Protein AF-0000000076771239 (afdb_homodimer)

Solvent-accessible surface area (backbone atoms only — not comparable to full-atom values): 25477 Å² total; per-residue (Å²): 129,65,62,66,61,40,46,42,31,43,52,47,15,50,50,28,42,76,61,52,16,51,44,56,16,50,50,30,31,47,56,31,33,71,77,39,76,61,41,37,69,47,28,41,52,50,16,57,57,23,53,74,32,91,87,36,32,74,59,14,52,56,28,24,49,46,20,20,59,57,51,74,67,69,39,56,54,29,41,43,50,47,16,49,48,26,42,51,56,32,66,35,80,90,51,74,48,64,68,57,25,50,51,25,44,51,50,17,44,52,30,22,51,52,36,34,72,78,36,74,79,42,50,66,35,38,46,54,45,18,52,56,31,41,74,70,66,37,49,68,63,15,48,53,34,33,49,50,39,41,53,67,37,53,75,36,90,60,39,43,51,54,62,47,35,47,52,45,16,51,47,27,44,75,70,65,38,38,69,60,15,46,51,30,36,49,49,32,28,50,74,70,38,71,64,61,43,32,66,56,25,44,54,41,15,52,43,23,49,76,62,65,35,58,69,61,14,49,53,30,40,54,51,20,36,64,63,36,66,74,41,52,64,50,50,45,48,44,42,51,52,42,42,50,48,46,44,53,52,52,54,52,51,52,56,56,69,78,90,130,65,62,65,61,40,46,43,31,42,52,49,16,51,50,28,43,75,61,51,17,52,44,54,16,50,49,30,29,46,57,31,32,72,78,39,76,61,40,40,69,46,28,40,54,51,16,57,57,23,53,75,31,92,87,36,33,74,60,15,52,56,29,24,49,47,21,20,59,58,50,74,66,68,39,56,55,31,40,44,51,47,17,50,48,25,42,50,56,31,65,34,80,89,50,74,46,65,68,58,25,51,52,24,43,52,49,17,45,53,30,21,51,52,36,35,71,77,36,73,79,41,47,66,33,38,45,52,44,17,52,57,31,42,75,71,66,36,49,69,63,15,46,54,33,32,47,49,39,40,53,67,37,54,76,36,91,60,39,42,50,54,63,47,34,47,51,46,17,50,47,28,44,76,70,65,39,37,71,62,14,47,52,30,38,49,50,34,26,50,74,70,39,72,63,61,45,35,67,55,26,44,54,42,15,52,43,24,48,76,63,66,35,58,68,60,13,49,54,29,40,52,51,18,36,66,63,35,66,74,41,51,64,49,49,45,47,45,42,50,52,42,42,50,47,46,45,53,53,52,51,53,50,51,54,58,68,73,90

Foldseek 3Di:
DPVVVLVVLQVVLVVCVVVVVNVSSLVSLVVSCVVPVLDLSSLQSNLVSQCPDPVRVVVSLVSLVSSCVSVVNLDLSSLLVNLVSLCVQLPDPVDPDPVSNVVSLVSSLVSLVVSCVNPVLDLSSLQSNLVSCVVVVVLVSSLVSLVSSVVVQVVDVPRLDLVSLQSNLVSCLSVVVLVSSLVSLVCSCVVHVVVLALVSLQVNLVSCVSVVVNVSNVVSLVSSCVNCVPPVVSVVVCVVVVVVVVVVVVVVVVVVVVD/DPVVVLVVLQVVLVVCVVVVVNVSSLVSLVVSCVVPVLDLSSLQSNLVSQCPDPVRVVVSLVSLVSSCVSVVNLDLSSLLVNLVSLCVQLPDPVDPDPVSNVVSLVSSLVSLVVSCVNPVLDLSSLQSNLVSCVVVVVLVSSLVSLVSSCVVQVVDVPRLDLVSLQSNLVSCLSVVVLVSSLVSLVCSCVSHVVVLALVSLQVNLVSCVSVVVNVSNVVSLVSSCVNCVPPVVSVVVCVVVVVCVVVVVVVVVVVVVVD

pLDDT: mean 79.33, std 19.51, range [29.66, 97.62]

Radius of gyration: 26.51 Å; Cα contacts (8 Å, |Δi|>4): 689; chains: 2; bounding box: 78×71×53 Å

Sequence (518 aa):
QYPDYIDAYLRLGSIAKEKNNIQLSIELIGDALKINSKYPNALSMLGSLELQSDETWLTAKEHFRDAKDATDGKDPYSWLQLGNWNYFAANRPEKKAPKFEATHREKAKELFLNVLKQNHGNMFAANGLGILHAEKAQWDIAKELFTQVHEAASGSIFVQVPDVWINLAHIYFAQGLFQQAVKMYQNCARKFFYNTDATTLLYLSRTHYEAEQWQDCRKSLLRAIHLAPSNYLLRFNVGVSMQKFSASTLQKTKRTVDEQYPDYIDAYLRLGSIAKEKNNIQLSIELIGDALKINSKYPNALSMLGSLELQSDETWLTAKEHFRDAKDATDGKDPYSWLQLGNWNYFAANRPEKKAPKFEATHREKAKELFLNVLKQNHGNMFAANGLGILHAEKAQWDIAKELFTQVHEAASGSIFVQVPDVWINLAHIYFAQGLFQQAVKMYQNCARKFFYNTDATTLLYLSRTHYEAEQWQDCRKSLLRAIHLAPSNYLLRFNVGVSMQKFSASTLQKTKRTVDE

Secondary structure (DSSP, 8-state):
--HHHHHHHHHHHHHHHHTT-HHHHHHHHHHHHHH-TT-HHHHHHHHHHHHT-TTTHHHHHHHHHHHHHHTTT--HHHHHHHHHHHHHHHT-TT---HHHHHHHHHHHHHHHHHHHHH-TT-HHHHHHHHHHHHHTT-HHHHHHHHHHHHHHHHTSTT---HHHHHHHHHHHHHTT-HHHHHHHHHHHHHHHHTT--HHHHHHHHHHHHHTT-HHHHHHHHHHHHHH-TT-HHHHHHHHHHHHHHHHHHHHHHHHHHH-/--HHHHHHHHHHHHHHHHTT-HHHHHHHHHHHHHH-TT-HHHHHHHHHHHHT-TTTHHHHHHHHHHHHHHTTT--HHHHHHHHHHHHHHHT-TT---HHHHHHHHHHHHHHHHHHHHH-TT-HHHHHHHHHHHHHTT-HHHHHHHHHHHHHHHHTSTT---HHHHHHHHHHHHHTT-HHHHHHHHHHHHHHHHTT--HHHHHHHHHHHHHTT-HHHHHHHHHHHHHH-TT-HHHHHHHHHHHHHHHHHHHHHHHHHHH-

Organism: Aegilops tauschii subsp. strangulata (NCBI:txid200361)

InterPro domains:
  IPR011990 Tetratricopeptide-like helical domain superfamily [G3DSA:1.25.40.10] (1-102)
  IPR011990 Tetratricopeptide-like helical domain superfamily [G3DSA:1.25.40.10] (103-255)
  IPR011990 Tetratricopeptide-like helical domain superfamily [SSF48452] (3-149)
  IPR011990 Tetratricopeptide-like helical domain superfamily [SSF48452] (109-243)
  IPR019734 Tetratricopeptide repeat [PF13181] (7-38)
  IPR019734 Tetratricopeptide repeat [PF13181] (163-188)
  IPR019734 Tetratricopeptide repeat [SM00028] (6-39)
  IPR019734 Tetratricopeptide repeat [SM00028] (123-156)
  IPR019734 Tetratricopeptide repeat [SM00028] (162-195)
  IPR019734 Tetratricopeptide repeat [SM00028] (198-231)
  IPR031101 RNA polymerase-associated protein Ctr9 [PTHR14027] (2-259)

Nearest PDB structures (foldseek):
  8dtg-assembly1_A  TM=5.856E-01  e=2.132E-06  Arabidopsis thaliana
  7y4i-assembly1_A  TM=4.621E-01  e=4.769E-07  Arabidopsis thaliana
  7y4i-assembly1_B  TM=4.712E-01  e=8.835E-07  Arabidopsis thaliana
  5w5i-assembly1_C  TM=6.203E-01  e=5.798E-05  Homo sapiens
  4i1a-assembly3_B  TM=6.473E-01  e=4.155E-03  Bacillus subtilis subsp. subtilis str. 168

Structure (mmCIF, N/CA/C/O backbone):
data_AF-0000000076771239-model_v1
#
loop_
_entity.id
_entity.type
_entity.pdbx_description
1 polymer 'Uncharacterized protein'
#
loop_
_atom_site.group_PDB
_atom_site.id
_atom_site.type_symbol
_atom_site.label_atom_id
_atom_site.label_alt_id
_atom_site.label_comp_id
_atom_site.label_asym_id
_atom_site.label_entity_id
_atom_site.label_seq_id
_atom_site.pdbx_PDB_ins_code
_atom_site.Cartn_x
_atom_site.Cartn_y
_atom_site.Cartn_z
_atom_site.occupancy
_atom_site.B_iso_or_equiv
_atom_site.auth_seq_id
_atom_site.auth_comp_id
_atom_site.auth_asym_id
_atom_site.auth_atom_id
_atom_site.pdbx_PDB_model_num
ATOM 1 N N . GLN A 1 1 ? -30.047 -6.23 -3.008 1 42.84 1 GLN A N 1
ATOM 2 C CA . GLN A 1 1 ? -28.922 -6.141 -3.928 1 42.84 1 GLN A CA 1
ATOM 3 C C . GLN A 1 1 ? -27.672 -6.754 -3.316 1 42.84 1 GLN A C 1
ATOM 5 O O . GLN A 1 1 ? -27.5 -6.758 -2.096 1 42.84 1 GLN A O 1
ATOM 10 N N . TYR A 1 2 ? -27.109 -7.82 -3.793 1 59 2 TYR A N 1
ATOM 11 C CA . TYR A 1 2 ? -26.25 -8.82 -3.178 1 59 2 TYR A CA 1
ATOM 12 C C . TYR A 1 2 ? -24.875 -8.234 -2.836 1 59 2 TYR A C 1
ATOM 14 O O . TYR A 1 2 ? -23.969 -8.258 -3.66 1 59 2 TYR A O 1
ATOM 22 N N . PRO A 1 3 ? -24.891 -7.453 -1.653 1 70.69 3 PRO A N 1
ATOM 23 C CA . PRO A 1 3 ? -23.703 -6.723 -1.209 1 70.69 3 PRO A CA 1
ATOM 24 C C . PRO A 1 3 ? -22.422 -7.562 -1.295 1 70.69 3 PRO A C 1
ATOM 26 O O . PRO A 1 3 ? -21.359 -7.039 -1.63 1 70.69 3 PRO A O 1
ATOM 29 N N . ASP A 1 4 ? -22.656 -8.844 -1.256 1 77.81 4 ASP A N 1
ATOM 30 C CA . ASP A 1 4 ? -21.469 -9.695 -1.264 1 77.81 4 ASP A CA 1
ATOM 31 C C . ASP A 1 4 ? -20.859 -9.781 -2.66 1 77.81 4 ASP A C 1
ATOM 33 O O . ASP A 1 4 ? -19.641 -9.836 -2.807 1 77.81 4 ASP A O 1
ATOM 37 N N . TYR A 1 5 ? -21.828 -9.633 -3.582 1 82.31 5 TYR A N 1
ATOM 38 C CA . TYR A 1 5 ? -21.359 -9.688 -4.965 1 82.31 5 TYR A CA 1
ATOM 39 C C . TYR A 1 5 ? -20.594 -8.414 -5.332 1 82.31 5 TYR A C 1
ATOM 41 O O . TYR A 1 5 ? -19.547 -8.484 -5.969 1 82.31 5 TYR A O 1
ATOM 49 N N . ILE A 1 6 ? -21.047 -7.309 -4.855 1 90.62 6 ILE A N 1
ATOM 50 C CA . ILE A 1 6 ? -20.406 -6.027 -5.113 1 90.62 6 ILE A CA 1
ATOM 51 C C . ILE A 1 6 ? -19.047 -5.992 -4.426 1 90.62 6 ILE A C 1
ATOM 53 O O . ILE A 1 6 ? -18.047 -5.594 -5.031 1 90.62 6 ILE A O 1
ATOM 57 N N . ASP A 1 7 ? -19 -6.523 -3.281 1 92.12 7 ASP A N 1
ATOM 58 C CA . ASP A 1 7 ? -17.781 -6.48 -2.486 1 92.12 7 ASP A CA 1
ATOM 59 C C . ASP A 1 7 ? -16.703 -7.395 -3.078 1 92.12 7 ASP A C 1
ATOM 61 O O . ASP A 1 7 ? -15.508 -7.164 -2.883 1 92.12 7 ASP A O 1
ATOM 65 N N . ALA A 1 8 ? -17.188 -8.391 -3.789 1 90.44 8 ALA A N 1
ATOM 66 C CA . ALA A 1 8 ? -16.219 -9.266 -4.449 1 90.44 8 ALA A CA 1
ATOM 67 C C . ALA A 1 8 ? -15.375 -8.484 -5.457 1 90.44 8 ALA A C 1
ATOM 69 O O . ALA A 1 8 ? -14.156 -8.688 -5.547 1 90.44 8 ALA A O 1
ATOM 70 N N . TYR A 1 9 ? -16.016 -7.59 -6.203 1 91.5 9 TYR A N 1
ATOM 71 C CA . TYR A 1 9 ? -15.289 -6.719 -7.125 1 91.5 9 TYR A CA 1
ATOM 72 C C . TYR A 1 9 ? -14.289 -5.844 -6.379 1 91.5 9 TYR A C 1
ATOM 74 O O . TYR A 1 9 ? -13.156 -5.664 -6.828 1 91.5 9 TYR A O 1
ATOM 82 N N . LEU A 1 10 ? -14.711 -5.383 -5.281 1 94.44 10 LEU A N 1
ATOM 83 C CA . LEU A 1 10 ? -13.875 -4.465 -4.516 1 94.44 10 LEU A CA 1
ATOM 84 C C . LEU A 1 10 ? -12.68 -5.195 -3.918 1 94.44 10 LEU A C 1
ATOM 86 O O . LEU A 1 10 ? -11.578 -4.641 -3.857 1 94.44 10 LEU A O 1
ATOM 90 N N . ARG A 1 11 ? -12.898 -6.418 -3.475 1 92.75 11 ARG A N 1
ATOM 91 C CA . ARG A 1 11 ? -11.781 -7.207 -2.961 1 92.75 11 ARG A CA 1
ATOM 92 C C . ARG A 1 11 ? -10.766 -7.492 -4.059 1 92.75 11 ARG A C 1
ATOM 94 O O . ARG A 1 11 ? -9.555 -7.371 -3.842 1 92.75 11 ARG A O 1
ATOM 101 N N . LEU A 1 12 ? -11.25 -7.816 -5.223 1 90.06 12 LEU A N 1
ATOM 102 C CA . LEU A 1 12 ? -10.352 -8.008 -6.352 1 90.06 12 LEU A CA 1
ATOM 103 C C . LEU A 1 12 ? -9.641 -6.707 -6.707 1 90.06 12 LEU A C 1
ATOM 105 O O . LEU A 1 12 ? -8.453 -6.711 -7.035 1 90.06 12 LEU A O 1
ATOM 109 N N . GLY A 1 13 ? -10.367 -5.621 -6.605 1 92.19 13 GLY A N 1
ATOM 110 C CA . GLY A 1 13 ? -9.766 -4.32 -6.836 1 92.19 13 GLY A CA 1
ATOM 111 C C . GLY A 1 13 ? -8.648 -3.992 -5.859 1 92.19 13 GLY A C 1
ATOM 112 O O . GLY A 1 13 ? -7.66 -3.357 -6.23 1 92.19 13 GLY A O 1
ATOM 113 N N . SER A 1 14 ? -8.828 -4.398 -4.637 1 91.88 14 SER A N 1
ATOM 114 C CA . SER A 1 14 ? -7.801 -4.188 -3.621 1 91.88 14 SER A CA 1
ATOM 115 C C . SER A 1 14 ? -6.523 -4.953 -3.953 1 91.88 14 SER A C 1
ATOM 117 O O . SER A 1 14 ? -5.418 -4.457 -3.729 1 91.88 14 SER A O 1
ATOM 119 N N . ILE A 1 15 ? -6.648 -6.125 -4.508 1 87 15 ILE A N 1
ATOM 120 C CA . ILE A 1 15 ? -5.484 -6.898 -4.926 1 87 15 ILE A CA 1
ATOM 121 C C . ILE A 1 15 ? -4.758 -6.172 -6.051 1 87 15 ILE A C 1
ATOM 123 O O . ILE A 1 15 ? -3.527 -6.062 -6.039 1 87 15 ILE A O 1
ATOM 127 N N . ALA A 1 16 ? -5.574 -5.727 -6.977 1 87.81 16 ALA A N 1
ATOM 128 C CA . ALA A 1 16 ? -4.992 -5 -8.102 1 87.81 16 ALA A CA 1
ATOM 129 C C . ALA A 1 16 ? -4.191 -3.793 -7.621 1 87.81 16 ALA A C 1
ATOM 131 O O . ALA A 1 16 ? -3.082 -3.547 -8.102 1 87.81 16 ALA A O 1
ATOM 132 N N . LYS A 1 17 ? -4.727 -3.113 -6.637 1 89 17 LYS A N 1
ATOM 133 C CA . LYS A 1 17 ? -4.047 -1.955 -6.066 1 89 17 LYS A CA 1
ATOM 134 C C . LYS A 1 17 ? -2.744 -2.363 -5.387 1 89 17 LYS A C 1
ATOM 136 O O . LYS A 1 17 ? -1.716 -1.705 -5.559 1 89 17 LYS A O 1
ATOM 141 N N . GLU A 1 18 ? -2.812 -3.4 -4.66 1 82.94 18 GLU A N 1
ATOM 142 C CA . GLU A 1 18 ? -1.636 -3.9 -3.955 1 82.94 18 GLU A CA 1
ATOM 143 C C . GLU A 1 18 ? -0.531 -4.293 -4.934 1 82.94 18 GLU A C 1
ATOM 145 O O . GLU A 1 18 ? 0.655 -4.16 -4.621 1 82.94 18 GLU A O 1
ATOM 150 N N . LYS A 1 19 ? -0.979 -4.715 -6.082 1 77.81 19 LYS A N 1
ATOM 151 C CA . LYS A 1 19 ? -0.024 -5.105 -7.113 1 77.81 19 LYS A CA 1
ATOM 152 C C . LYS A 1 19 ? 0.345 -3.922 -8 1 77.81 19 LYS A C 1
ATOM 154 O O . LYS A 1 19 ? 0.937 -4.102 -9.07 1 77.81 19 LYS A O 1
ATOM 159 N N . ASN A 1 20 ? -0.157 -2.777 -7.645 1 78.56 20 ASN A N 1
ATOM 160 C CA . ASN A 1 20 ? 0.118 -1.502 -8.297 1 78.56 20 ASN A CA 1
ATOM 161 C C . ASN A 1 20 ? -0.488 -1.447 -9.695 1 78.56 20 ASN A C 1
ATOM 163 O O . ASN A 1 20 ? 0.036 -0.765 -10.578 1 78.56 20 ASN A O 1
ATOM 167 N N . ASN A 1 21 ? -1.426 -2.287 -9.898 1 81.12 21 ASN A N 1
ATOM 168 C CA . ASN A 1 21 ? -2.248 -2.18 -11.094 1 81.12 21 ASN A CA 1
ATOM 169 C C . ASN A 1 21 ? -3.455 -1.274 -10.875 1 81.12 21 ASN A C 1
ATOM 171 O O . ASN A 1 21 ? -4.586 -1.751 -10.789 1 81.12 21 ASN A O 1
ATOM 175 N N . ILE A 1 22 ? -3.225 -0.013 -10.867 1 86.38 22 ILE A N 1
ATOM 176 C CA . ILE A 1 22 ? -4.195 0.994 -10.453 1 86.38 22 ILE A CA 1
ATOM 177 C C . ILE A 1 22 ? -5.355 1.026 -11.453 1 86.38 22 ILE A C 1
ATOM 179 O O . ILE A 1 22 ? -6.52 1.144 -11.055 1 86.38 22 ILE A O 1
ATOM 183 N N . GLN A 1 23 ? -5.082 0.917 -12.68 1 84.62 23 GLN A N 1
ATOM 184 C CA . GLN A 1 23 ? -6.125 0.984 -13.703 1 84.62 23 GLN A CA 1
ATOM 185 C C . GLN A 1 23 ? -7.121 -0.162 -13.547 1 84.62 23 GLN A C 1
ATOM 187 O O . GLN A 1 23 ? -8.336 0.05 -13.609 1 84.62 23 GLN A O 1
ATOM 192 N N . LEU A 1 24 ? -6.551 -1.354 -13.43 1 86 24 LEU A N 1
ATOM 193 C CA . LEU A 1 24 ? -7.441 -2.49 -13.211 1 86 24 LEU A CA 1
ATOM 194 C C . LEU A 1 24 ? -8.266 -2.297 -11.938 1 86 24 LEU A C 1
ATOM 196 O O . LEU A 1 24 ? -9.438 -2.674 -11.891 1 86 24 LEU A O 1
ATOM 200 N N . SER A 1 25 ? -7.645 -1.793 -10.891 1 92.44 25 SER A N 1
ATOM 201 C CA . SER A 1 25 ? -8.375 -1.507 -9.664 1 92.44 25 SER A CA 1
ATOM 202 C C . SER A 1 25 ? -9.547 -0.569 -9.922 1 92.44 25 SER A C 1
ATOM 204 O O . SER A 1 25 ? -10.672 -0.842 -9.492 1 92.44 25 SER A O 1
ATOM 206 N N . ILE A 1 26 ? -9.289 0.409 -10.703 1 92.62 26 ILE A N 1
ATOM 207 C CA . ILE A 1 26 ? -10.312 1.396 -11.031 1 92.62 26 ILE A CA 1
ATOM 208 C C . ILE A 1 26 ? -11.43 0.733 -11.836 1 92.62 26 ILE A C 1
ATOM 210 O O . ILE A 1 26 ? -12.617 0.98 -11.586 1 92.62 26 ILE A O 1
ATOM 214 N N . GLU A 1 27 ? -11.102 -0.082 -12.773 1 91.31 27 GLU A N 1
ATOM 215 C CA . GLU A 1 27 ? -12.086 -0.772 -13.602 1 91.31 27 GLU A CA 1
ATOM 216 C C . GLU A 1 27 ? -12.984 -1.675 -12.758 1 91.31 27 GLU A C 1
ATOM 218 O O . GLU A 1 27 ? -14.203 -1.689 -12.938 1 91.31 27 GLU A O 1
ATOM 223 N N . LEU A 1 28 ? -12.375 -2.434 -11.875 1 91.94 28 LEU A N 1
ATOM 224 C CA . LEU A 1 28 ? -13.125 -3.338 -11.008 1 91.94 28 LEU A CA 1
ATOM 225 C C . LEU A 1 28 ? -14.055 -2.561 -10.078 1 91.94 28 LEU A C 1
ATOM 227 O O . LEU A 1 28 ? -15.203 -2.955 -9.875 1 91.94 28 LEU A O 1
ATOM 231 N N . ILE A 1 29 ? -13.586 -1.467 -9.539 1 96.44 29 ILE A N 1
ATOM 232 C CA . ILE A 1 29 ? -14.43 -0.598 -8.727 1 96.44 29 ILE A CA 1
ATOM 233 C C . ILE A 1 29 ? -15.578 -0.054 -9.578 1 96.44 29 ILE A C 1
ATOM 235 O O . ILE A 1 29 ? -16.719 0.029 -9.109 1 96.44 29 ILE A O 1
ATOM 239 N N . GLY A 1 30 ? -15.195 0.33 -10.797 1 95.38 30 GLY A N 1
ATOM 240 C CA . GLY A 1 30 ? -16.219 0.777 -11.727 1 95.38 30 GLY A CA 1
ATOM 241 C C . GLY A 1 30 ? -17.312 -0.255 -11.961 1 95.38 30 GLY A C 1
ATOM 242 O O . GLY A 1 30 ? -18.484 0.086 -12.023 1 95.38 30 GLY A O 1
ATOM 243 N N . ASP A 1 31 ? -16.922 -1.503 -12.125 1 93.81 31 ASP A N 1
AT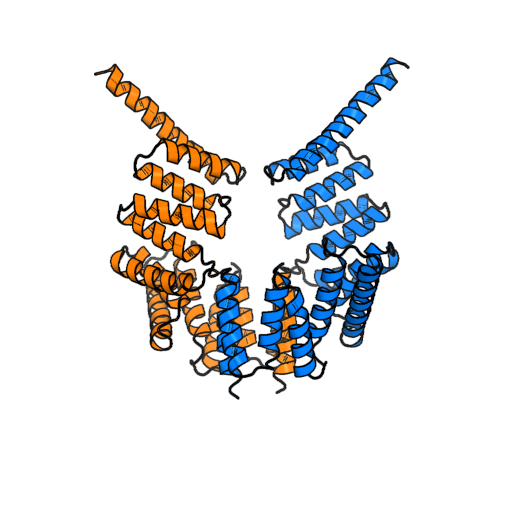OM 244 C CA . ASP A 1 31 ? -17.891 -2.584 -12.289 1 93.81 31 ASP A CA 1
ATOM 245 C C . ASP A 1 31 ? -18.828 -2.68 -11.078 1 93.81 31 ASP A C 1
ATOM 247 O O . ASP A 1 31 ? -20.016 -2.947 -11.227 1 93.81 31 ASP A O 1
ATOM 251 N N . ALA A 1 32 ? -18.281 -2.484 -9.875 1 95 32 ALA A N 1
ATOM 252 C CA . ALA A 1 32 ? -19.109 -2.459 -8.664 1 95 32 ALA A CA 1
ATOM 253 C C . ALA A 1 32 ? -20.094 -1.302 -8.695 1 95 32 ALA A C 1
ATOM 255 O O . ALA A 1 32 ? -21.266 -1.473 -8.352 1 95 32 ALA A O 1
ATOM 256 N N . LEU A 1 33 ? -19.656 -0.173 -9.172 1 96.31 33 LEU A N 1
ATOM 257 C CA . LEU A 1 33 ? -20.484 1.029 -9.164 1 96.31 33 LEU A CA 1
ATOM 258 C C . LEU A 1 33 ? -21.562 0.95 -10.242 1 96.31 33 LEU A C 1
ATOM 260 O O . LEU A 1 33 ? -22.578 1.635 -10.148 1 96.31 33 LEU A O 1
ATOM 264 N N . LYS A 1 34 ? -21.328 0.171 -11.289 1 95.88 34 LYS A N 1
ATOM 265 C CA . LYS A 1 34 ? -22.359 -0.068 -12.289 1 95.88 34 LYS A CA 1
ATOM 266 C C . LYS A 1 34 ? -23.547 -0.812 -11.688 1 95.88 34 LYS A C 1
ATOM 268 O O . LYS A 1 34 ? -24.688 -0.611 -12.102 1 95.88 34 LYS A O 1
ATOM 273 N N . ILE A 1 35 ? -23.266 -1.657 -10.758 1 93.94 35 ILE A N 1
ATOM 274 C CA . ILE A 1 35 ? -24.312 -2.412 -10.086 1 93.94 35 ILE A CA 1
ATOM 275 C C . ILE A 1 35 ? -25.047 -1.509 -9.086 1 93.94 35 ILE A C 1
ATOM 277 O O . ILE A 1 35 ? -26.281 -1.488 -9.047 1 93.94 35 ILE A O 1
ATOM 281 N N . ASN A 1 36 ? -24.328 -0.749 -8.297 1 94.94 36 ASN A N 1
ATOM 282 C CA . ASN A 1 36 ? -24.844 0.233 -7.348 1 94.94 36 ASN A CA 1
ATOM 283 C C . ASN A 1 36 ? -24 1.505 -7.344 1 94.94 36 ASN A C 1
ATOM 285 O O . ASN A 1 36 ? -22.938 1.548 -6.727 1 94.94 36 ASN A O 1
ATOM 289 N N . SER A 1 37 ? -24.484 2.494 -7.926 1 95.44 37 SER A N 1
ATOM 290 C CA . SER A 1 37 ? -23.734 3.723 -8.164 1 95.44 37 SER A CA 1
ATOM 291 C C . SER A 1 37 ? -23.516 4.496 -6.871 1 95.44 37 SER A C 1
ATOM 293 O O . SER A 1 37 ? -22.688 5.41 -6.824 1 95.44 37 SER A O 1
ATOM 295 N N . LYS A 1 38 ? -24.203 4.168 -5.824 1 94.94 38 LYS A N 1
ATOM 296 C CA . LYS A 1 38 ? -24.078 4.895 -4.562 1 94.94 38 LYS A CA 1
ATOM 297 C C . LYS A 1 38 ? -23.484 4.008 -3.473 1 94.94 38 LYS A C 1
ATOM 299 O O . LYS A 1 38 ? -23.75 4.215 -2.287 1 94.94 38 LYS A O 1
ATOM 304 N N . TYR A 1 39 ? -22.812 2.969 -3.912 1 94.62 39 TYR A N 1
ATOM 305 C CA . TYR A 1 39 ? -22.219 2.061 -2.932 1 94.62 39 TYR A CA 1
ATOM 306 C C . TYR A 1 39 ? -21.047 2.719 -2.213 1 94.62 39 TYR A C 1
ATOM 308 O O . TYR A 1 39 ? -20.016 3.006 -2.824 1 94.62 39 TYR A O 1
ATOM 316 N N . PRO A 1 40 ? -21.109 2.965 -0.839 1 94.06 40 PRO A N 1
ATOM 317 C CA . PRO A 1 40 ? -20.125 3.783 -0.117 1 94.06 40 PRO A CA 1
ATOM 318 C C . PRO A 1 40 ? -18.719 3.213 -0.191 1 94.06 40 PRO A C 1
ATOM 320 O O . PRO A 1 40 ? -17.75 3.961 -0.387 1 94.06 40 PRO A O 1
ATOM 323 N N . ASN A 1 41 ? -18.594 1.906 -0.086 1 94.12 41 ASN A N 1
ATOM 324 C CA . ASN A 1 41 ? -17.281 1.288 -0.119 1 94.12 41 ASN A CA 1
ATOM 325 C C . ASN A 1 41 ? -16.578 1.52 -1.458 1 94.12 41 ASN A C 1
ATOM 327 O O . ASN A 1 41 ? -15.391 1.826 -1.498 1 94.12 41 ASN A O 1
ATOM 331 N N . ALA A 1 42 ? -17.328 1.355 -2.496 1 96.38 42 ALA A N 1
ATOM 332 C CA . ALA A 1 42 ? -16.781 1.535 -3.838 1 96.38 42 ALA A CA 1
ATOM 333 C C . ALA A 1 42 ? -16.406 2.992 -4.082 1 96.38 42 ALA A C 1
ATOM 335 O O . ALA A 1 42 ? -15.32 3.277 -4.605 1 96.38 42 ALA A O 1
ATOM 336 N N . LEU A 1 43 ? -17.297 3.883 -3.666 1 97.06 43 LEU A N 1
ATOM 337 C CA . LEU A 1 43 ? -17.047 5.312 -3.814 1 97.06 43 LEU A CA 1
ATOM 338 C C . LEU A 1 43 ? -15.812 5.727 -3.033 1 97.06 43 LEU A C 1
ATOM 340 O O . LEU A 1 43 ? -14.977 6.48 -3.539 1 97.06 43 LEU A O 1
ATOM 344 N N . SER A 1 44 ? -15.68 5.215 -1.858 1 96.12 44 SER A N 1
ATOM 345 C CA . SER A 1 44 ? -14.539 5.52 -1.001 1 96.12 44 SER A CA 1
ATOM 346 C C . SER A 1 44 ? -13.234 5.008 -1.608 1 96.12 44 SER A C 1
ATOM 348 O O . SER A 1 44 ? -12.234 5.719 -1.627 1 96.12 44 SER A O 1
ATOM 350 N N . MET A 1 45 ? -13.266 3.781 -2.105 1 96.44 45 MET A N 1
ATOM 351 C CA . MET A 1 45 ? -12.078 3.197 -2.713 1 96.44 45 MET A CA 1
ATOM 352 C C . MET A 1 45 ? -11.656 3.982 -3.951 1 96.44 45 MET A C 1
ATOM 354 O O . MET A 1 45 ? -10.477 4.27 -4.137 1 96.44 45 MET A O 1
ATOM 358 N N . LEU A 1 46 ? -12.656 4.309 -4.719 1 96.94 46 LEU A N 1
ATOM 359 C CA . LEU A 1 46 ? -12.367 5.074 -5.926 1 96.94 46 LEU A CA 1
ATOM 360 C C . LEU A 1 46 ? -11.781 6.441 -5.578 1 96.94 46 LEU A C 1
ATOM 362 O O . LEU A 1 46 ? -10.781 6.859 -6.164 1 96.94 46 LEU A O 1
ATOM 366 N N . GLY A 1 47 ? -12.414 7.133 -4.664 1 96.56 47 GLY A N 1
ATOM 367 C CA . GLY A 1 47 ? -11.898 8.422 -4.223 1 96.56 47 GLY A CA 1
ATOM 368 C C . GLY A 1 47 ? -10.469 8.352 -3.715 1 96.56 47 GLY A C 1
ATOM 369 O O . GLY A 1 47 ? -9.656 9.227 -4.016 1 96.56 47 GLY A O 1
ATOM 370 N N . SER A 1 48 ? -10.156 7.344 -2.951 1 94.06 48 SER A N 1
ATOM 371 C CA . SER A 1 48 ? -8.82 7.172 -2.389 1 94.06 48 SER A CA 1
ATOM 372 C C . SER A 1 48 ? -7.777 7.004 -3.486 1 94.06 48 SER A C 1
ATOM 374 O O . SER A 1 48 ? -6.676 7.551 -3.389 1 94.06 48 SER A O 1
ATOM 376 N N . LEU A 1 49 ? -8.109 6.246 -4.488 1 92.25 49 LEU A N 1
ATOM 377 C CA . LEU A 1 49 ? -7.191 6.059 -5.609 1 92.25 49 LEU A CA 1
ATOM 378 C C . LEU A 1 49 ? -7.008 7.363 -6.379 1 92.25 49 LEU A C 1
ATOM 380 O O . LEU A 1 49 ? -5.883 7.719 -6.738 1 92.25 49 LEU A O 1
ATOM 384 N N . GLU A 1 50 ? -8.07 8.078 -6.582 1 92.5 50 GLU A N 1
ATOM 385 C CA . GLU A 1 50 ? -8.047 9.32 -7.352 1 92.5 50 GLU A CA 1
ATOM 386 C C . GLU A 1 50 ? -7.227 10.391 -6.641 1 92.5 50 GLU A C 1
ATOM 388 O O . GLU A 1 50 ? -6.547 11.188 -7.289 1 92.5 50 GLU A O 1
ATOM 393 N N . LEU A 1 51 ? -7.309 10.367 -5.344 1 90.38 51 LEU A N 1
ATOM 394 C CA . LEU A 1 51 ? -6.609 11.375 -4.555 1 90.38 51 LEU A CA 1
ATOM 395 C C . LEU A 1 51 ? -5.098 11.242 -4.719 1 90.38 51 LEU A C 1
ATOM 397 O O . LEU A 1 51 ? -4.363 12.227 -4.578 1 90.38 51 LEU A O 1
ATOM 401 N N . GLN A 1 52 ? -4.621 10.094 -5.105 1 83.81 52 GLN A N 1
ATOM 402 C CA . GLN A 1 52 ? -3.193 9.82 -5.207 1 83.81 52 GLN A CA 1
ATOM 403 C C . GLN A 1 52 ? -2.65 10.219 -6.574 1 83.81 52 GLN A C 1
ATOM 405 O O . GLN A 1 52 ? -1.438 10.195 -6.801 1 83.81 52 GLN A O 1
ATOM 410 N N . SER A 1 53 ? -3.527 10.578 -7.379 1 83.25 53 SER A N 1
ATOM 411 C CA . SER A 1 53 ? -3.117 10.922 -8.734 1 83.25 53 SER A CA 1
ATOM 412 C C . SER A 1 53 ? -3.225 12.422 -8.977 1 83.25 53 SER A C 1
ATOM 414 O O . SER A 1 53 ? -4.215 13.055 -8.594 1 83.25 53 SER A O 1
ATOM 416 N N . ASP A 1 54 ? -2.252 12.984 -9.656 1 80.81 54 ASP A N 1
ATOM 417 C CA . ASP A 1 54 ? -2.273 14.406 -9.984 1 80.81 54 ASP A CA 1
ATOM 418 C C . ASP A 1 54 ? -3.371 14.719 -10.992 1 80.81 54 ASP A C 1
ATOM 420 O O . ASP A 1 54 ? -3.877 15.844 -11.039 1 80.81 54 ASP A O 1
ATOM 424 N N . GLU A 1 55 ? -3.705 13.75 -11.75 1 83.88 55 GLU A N 1
ATOM 425 C CA . GLU A 1 55 ? -4.664 13.961 -12.828 1 83.88 55 GLU A CA 1
ATOM 426 C C . GLU A 1 55 ? -6.098 13.859 -12.32 1 83.88 55 GLU A C 1
ATOM 428 O O . GLU A 1 55 ? -7.004 14.492 -12.859 1 83.88 55 GLU A O 1
ATOM 433 N N . THR A 1 56 ? -6.285 13.102 -11.227 1 90.81 56 THR A N 1
ATOM 434 C CA . THR A 1 56 ? -7.668 12.773 -10.898 1 90.81 56 THR A CA 1
ATOM 435 C C . THR A 1 56 ? -8.008 13.219 -9.477 1 90.81 56 THR A C 1
ATOM 437 O O . THR A 1 56 ? -9.102 12.945 -8.977 1 90.81 56 THR A O 1
ATOM 440 N N . TRP A 1 57 ? -7.16 13.945 -8.773 1 89.31 57 TRP A N 1
ATOM 441 C CA . TRP A 1 57 ? -7.379 14.289 -7.371 1 89.31 57 TRP A CA 1
ATOM 442 C C . TRP A 1 57 ? -8.625 15.156 -7.215 1 89.31 57 TRP A C 1
ATOM 444 O O . TRP A 1 57 ? -9.312 15.086 -6.195 1 89.31 57 TRP A O 1
ATOM 454 N N . LEU A 1 58 ? -8.938 15.922 -8.281 1 92.94 58 LEU A N 1
ATOM 455 C CA . LEU A 1 58 ? -10.086 16.828 -8.211 1 92.94 58 LEU A CA 1
ATOM 456 C C . LEU A 1 58 ? -11.391 16.047 -8.125 1 92.94 58 LEU A C 1
ATOM 458 O O . LEU A 1 58 ? -12.289 16.406 -7.363 1 92.94 58 LEU A O 1
ATOM 462 N N . THR A 1 59 ? -11.461 14.977 -8.852 1 95.5 59 THR A N 1
ATOM 463 C CA . THR A 1 59 ? -12.695 14.211 -8.898 1 95.5 59 THR A CA 1
ATOM 464 C C . THR A 1 59 ? -12.875 13.391 -7.625 1 95.5 59 THR A C 1
ATOM 466 O O . THR A 1 59 ? -13.984 12.938 -7.32 1 95.5 59 THR A O 1
ATOM 469 N N . ALA A 1 60 ? -11.836 13.188 -6.887 1 96.5 60 ALA A N 1
ATOM 470 C CA . ALA A 1 60 ? -11.906 12.43 -5.641 1 96.5 60 ALA A CA 1
ATOM 471 C C . ALA A 1 60 ? -12.891 13.062 -4.668 1 96.5 60 ALA A C 1
ATOM 473 O O . ALA A 1 60 ? -13.602 12.359 -3.941 1 96.5 60 ALA A O 1
ATOM 474 N N . LYS A 1 61 ? -12.977 14.359 -4.684 1 96.69 61 LYS A N 1
ATOM 475 C CA . LYS A 1 61 ? -13.859 15.094 -3.781 1 96.69 61 LYS A CA 1
ATOM 476 C C . LYS A 1 61 ? -15.312 14.672 -3.963 1 96.69 61 LYS A C 1
ATOM 478 O O . LYS A 1 61 ? -16.016 14.438 -2.982 1 96.69 61 LYS A O 1
ATOM 483 N N . GLU A 1 62 ? -15.711 14.602 -5.176 1 97.44 62 GLU A N 1
ATOM 484 C CA . GLU A 1 62 ? -17.094 14.242 -5.484 1 97.44 62 GLU A CA 1
ATOM 485 C C . GLU A 1 62 ? -17.406 12.828 -5.016 1 97.44 62 GLU A C 1
ATOM 487 O O . GLU A 1 62 ? -18.5 12.562 -4.496 1 97.44 62 GLU A O 1
ATOM 492 N N . HIS A 1 63 ? -16.5 11.969 -5.184 1 97.56 63 HIS A N 1
ATOM 493 C CA . HIS A 1 63 ? -16.734 10.586 -4.773 1 97.56 63 HIS A CA 1
ATOM 494 C C . HIS A 1 63 ? -16.812 10.469 -3.254 1 97.56 63 HIS A C 1
ATOM 496 O O . HIS A 1 63 ? -17.625 9.711 -2.729 1 97.56 63 HIS A O 1
ATOM 502 N N . PHE A 1 64 ? -15.969 11.234 -2.545 1 96.81 64 PHE A N 1
ATOM 503 C CA . PHE A 1 64 ? -16.062 11.242 -1.089 1 96.81 64 PHE A CA 1
ATOM 504 C C . PHE A 1 64 ? -17.375 11.852 -0.63 1 96.81 64 PHE A C 1
ATOM 506 O O . PHE A 1 64 ? -17.984 11.383 0.332 1 96.81 64 PHE A O 1
ATOM 513 N N . ARG A 1 65 ? -17.797 12.891 -1.33 1 97.5 65 ARG A N 1
ATOM 514 C CA . ARG A 1 65 ? -19.078 13.508 -1.014 1 97.5 65 ARG A CA 1
ATOM 515 C C . ARG A 1 65 ? -20.219 12.523 -1.229 1 97.5 65 ARG A C 1
ATOM 517 O O . ARG A 1 65 ? -21.125 12.414 -0.389 1 97.5 65 ARG A O 1
ATOM 524 N N . ASP A 1 66 ? -20.172 11.875 -2.348 1 97.62 66 ASP A N 1
ATOM 525 C CA . ASP A 1 66 ? -21.203 10.883 -2.65 1 97.62 66 ASP A CA 1
ATOM 526 C C . ASP A 1 66 ? -21.219 9.766 -1.609 1 97.62 66 ASP A C 1
ATOM 528 O O . ASP A 1 66 ? -22.281 9.289 -1.22 1 97.62 66 ASP A O 1
ATOM 532 N N . ALA A 1 67 ? -20.031 9.328 -1.203 1 96 67 ALA A N 1
ATOM 533 C CA . ALA A 1 67 ? -19.938 8.305 -0.168 1 96 67 ALA A CA 1
ATOM 534 C C . ALA A 1 67 ? -20.531 8.797 1.146 1 96 67 ALA A C 1
ATOM 536 O O . ALA A 1 67 ? -21.25 8.047 1.827 1 96 67 ALA A O 1
ATOM 537 N N . LYS A 1 68 ? -20.234 10.023 1.525 1 94.81 68 LYS A N 1
ATOM 538 C CA . LYS A 1 68 ? -20.797 10.633 2.725 1 94.81 68 LYS A CA 1
ATOM 539 C C . LYS A 1 68 ? -22.328 10.656 2.664 1 94.81 68 LYS A C 1
ATOM 541 O O . LYS A 1 68 ? -23 10.266 3.623 1 94.81 68 LYS A O 1
ATOM 546 N N . ASP A 1 69 ? -22.859 11.062 1.526 1 95.94 69 ASP A N 1
ATOM 547 C CA . ASP A 1 69 ? -24.297 11.156 1.357 1 95.94 69 ASP A CA 1
ATOM 548 C C . ASP A 1 69 ? -24.953 9.773 1.382 1 95.94 69 ASP A C 1
ATOM 550 O O . ASP A 1 69 ? -26.031 9.609 1.932 1 95.94 69 ASP A O 1
ATOM 554 N N . ALA A 1 70 ? -24.25 8.812 0.814 1 94.5 70 ALA A N 1
ATOM 555 C CA . ALA A 1 70 ? -24.781 7.453 0.731 1 94.5 70 ALA A CA 1
ATOM 556 C C . ALA A 1 70 ? -24.859 6.812 2.113 1 94.5 70 ALA A C 1
ATOM 558 O O . ALA A 1 70 ? -25.594 5.844 2.311 1 94.5 70 ALA A O 1
ATOM 559 N N . THR A 1 71 ? -24.109 7.348 3.105 1 92.81 71 THR A N 1
ATOM 560 C CA . THR A 1 71 ? -24.125 6.824 4.465 1 92.81 71 THR A CA 1
ATOM 561 C C . THR A 1 71 ? -24.859 7.777 5.406 1 92.81 71 THR A C 1
ATOM 563 O O . THR A 1 71 ? -24.703 7.695 6.625 1 92.81 71 THR A O 1
ATOM 566 N N . ASP A 1 72 ? -25.531 8.766 4.914 1 92.12 72 ASP A N 1
ATOM 567 C CA . ASP A 1 72 ? -26.312 9.75 5.656 1 92.12 72 ASP A CA 1
ATOM 568 C C . ASP A 1 72 ? -25.422 10.555 6.598 1 92.12 72 ASP A C 1
ATOM 570 O O . ASP A 1 72 ? -25.828 10.898 7.707 1 92.12 72 ASP A O 1
ATOM 574 N N . GLY A 1 73 ? -24.141 10.711 6.184 1 90.06 73 GLY A N 1
ATOM 575 C CA . GLY A 1 73 ? -23.219 11.523 6.961 1 90.06 73 GLY A CA 1
ATOM 576 C C . GLY A 1 73 ? -22.734 10.836 8.219 1 90.06 73 GLY A C 1
ATOM 577 O O . GLY A 1 73 ? -22.141 11.477 9.094 1 90.06 73 GLY A O 1
ATOM 578 N N . LYS A 1 74 ? -22.906 9.578 8.281 1 88.38 74 LYS A N 1
ATOM 579 C CA . LYS A 1 74 ? -22.578 8.875 9.516 1 88.38 74 LYS A CA 1
ATOM 580 C C . LYS A 1 74 ? -21.203 8.203 9.422 1 88.38 74 LYS A C 1
ATOM 582 O O . LYS A 1 74 ? -20.719 7.621 10.398 1 88.38 74 LYS A O 1
ATOM 587 N N . ASP A 1 75 ? -20.578 8.234 8.273 1 89.75 75 ASP A N 1
ATOM 588 C CA . ASP A 1 75 ? -19.281 7.594 8.055 1 89.75 75 ASP A CA 1
ATOM 589 C C . ASP A 1 75 ? -18.141 8.562 8.344 1 89.75 75 ASP A C 1
ATOM 591 O O . ASP A 1 75 ? -17.891 9.484 7.562 1 89.75 75 ASP A O 1
ATOM 595 N N . PRO A 1 76 ? -17.406 8.344 9.406 1 90.69 76 PRO A N 1
ATOM 596 C CA . PRO A 1 76 ? -16.297 9.242 9.703 1 90.69 76 PRO A CA 1
ATOM 597 C C . PRO A 1 76 ? -15.227 9.25 8.609 1 90.69 76 PRO A C 1
ATOM 599 O O . PRO A 1 76 ? -14.562 10.266 8.391 1 90.69 76 PRO A O 1
ATOM 602 N N . TYR A 1 77 ? -15.133 8.172 7.875 1 92.56 77 TYR A N 1
ATOM 603 C CA . TYR A 1 77 ? -14.133 8.062 6.824 1 92.56 77 TYR A CA 1
ATOM 604 C C . TYR A 1 77 ? -14.336 9.141 5.766 1 92.56 77 TYR A C 1
ATOM 606 O O . TYR A 1 77 ? -13.375 9.789 5.34 1 92.56 77 TYR A O 1
ATOM 614 N N . SER A 1 78 ? -15.57 9.219 5.367 1 94 78 SER A N 1
ATOM 615 C CA . SER A 1 78 ? -15.852 10.18 4.297 1 94 78 SER A CA 1
ATOM 616 C C . SER A 1 78 ? -15.539 11.602 4.738 1 94 78 SER A C 1
ATOM 618 O O . SER A 1 78 ? -14.953 12.383 3.979 1 94 78 SER A O 1
ATOM 620 N N . TRP A 1 79 ? -15.867 11.953 5.957 1 94.81 79 TRP A N 1
ATOM 621 C CA . TRP A 1 79 ? -15.547 13.273 6.5 1 94.81 79 TRP A CA 1
ATOM 622 C C . TRP A 1 79 ? -14.039 13.484 6.562 1 94.81 79 TRP A C 1
ATOM 624 O O . TRP A 1 79 ? -13.539 14.547 6.168 1 94.81 79 TRP A O 1
ATOM 634 N N . LEU A 1 80 ? -13.359 12.461 7.008 1 95.12 80 LEU A N 1
ATOM 635 C CA . LEU A 1 80 ? -11.906 12.516 7.113 1 95.12 80 LEU A CA 1
ATOM 636 C C . LEU A 1 80 ? -11.273 12.727 5.742 1 95.12 80 LEU A C 1
ATOM 638 O O . LEU A 1 80 ? -10.383 13.57 5.59 1 95.12 80 LEU A O 1
ATOM 642 N N . GLN A 1 81 ? -11.734 11.961 4.746 1 95.69 81 GLN A N 1
ATOM 643 C CA . GLN A 1 81 ? -11.148 12.023 3.412 1 95.69 81 GLN A CA 1
ATOM 644 C C . GLN A 1 81 ? -11.453 13.359 2.742 1 95.69 81 GLN A C 1
ATOM 646 O O . GLN A 1 81 ? -10.633 13.875 1.971 1 95.69 81 GLN A O 1
ATOM 651 N N . LEU A 1 82 ? -12.633 13.93 3.051 1 97 82 LEU A N 1
ATOM 652 C CA . LEU A 1 82 ? -12.938 15.266 2.561 1 97 82 LEU A CA 1
ATOM 653 C C . LEU A 1 82 ? -12.008 16.297 3.195 1 97 82 LEU A C 1
ATOM 655 O O . LEU A 1 82 ? -11.57 17.234 2.527 1 97 82 LEU A O 1
ATOM 659 N N . GLY A 1 83 ? -11.781 16.141 4.48 1 96.94 83 GLY A N 1
ATOM 660 C CA . GLY A 1 83 ? -10.789 16.984 5.125 1 96.94 83 GLY A CA 1
ATOM 661 C C . GLY A 1 83 ? -9.414 16.875 4.496 1 96.94 83 GLY A C 1
ATOM 662 O O . GLY A 1 83 ? -8.766 17.875 4.211 1 96.94 83 GLY A O 1
ATOM 663 N N . ASN A 1 84 ? -8.984 15.625 4.25 1 93.44 84 ASN A N 1
ATOM 664 C CA . ASN A 1 84 ? -7.703 15.375 3.602 1 93.44 84 ASN A CA 1
ATOM 665 C C . ASN A 1 84 ? -7.648 16 2.209 1 93.44 84 ASN A C 1
ATOM 667 O O . ASN A 1 84 ? -6.621 16.547 1.809 1 93.44 84 ASN A O 1
ATOM 671 N N . TRP A 1 85 ? -8.703 15.828 1.491 1 94.94 85 TRP A N 1
ATOM 672 C CA . TRP A 1 85 ? -8.766 16.406 0.154 1 94.94 85 TRP A CA 1
ATOM 673 C C . TRP A 1 85 ? -8.562 17.922 0.204 1 94.94 85 TRP A C 1
ATOM 675 O O . TRP A 1 85 ? -7.797 18.469 -0.588 1 94.94 85 TRP A O 1
ATOM 685 N N . ASN A 1 86 ? -9.266 18.609 1.111 1 95.88 86 ASN A N 1
ATOM 686 C CA . ASN A 1 86 ? -9.125 20.047 1.249 1 95.88 86 ASN A CA 1
ATOM 687 C C . ASN A 1 86 ? -7.703 20.438 1.635 1 95.88 86 ASN A C 1
ATOM 689 O O . ASN A 1 86 ? -7.164 21.422 1.124 1 95.88 86 ASN A O 1
ATOM 693 N N . TYR A 1 87 ? -7.176 19.703 2.529 1 92.31 87 TYR A N 1
ATOM 694 C CA . TYR A 1 87 ? -5.789 19.953 2.898 1 92.31 87 TYR A CA 1
ATOM 695 C C . TYR A 1 87 ? -4.867 19.797 1.692 1 92.31 87 TYR A C 1
ATOM 697 O O . TYR A 1 87 ? -3.969 20.625 1.482 1 92.31 87 TYR A O 1
ATOM 705 N N . PHE A 1 88 ? -5.078 18.766 0.985 1 89.69 88 PHE A N 1
ATOM 706 C CA . PHE A 1 88 ? -4.301 18.5 -0.218 1 89.69 88 PHE A CA 1
ATOM 707 C C . PHE A 1 88 ? -4.457 19.625 -1.229 1 89.69 88 PHE A C 1
ATOM 709 O O . PHE A 1 88 ? -3.479 20.062 -1.83 1 89.69 88 PHE A O 1
ATOM 716 N N . ALA A 1 89 ? -5.645 20.062 -1.404 1 89.75 89 ALA A N 1
ATOM 717 C CA . ALA A 1 89 ? -5.945 21.141 -2.334 1 89.75 89 ALA A CA 1
ATOM 718 C C . ALA A 1 89 ? -5.227 22.422 -1.929 1 89.75 89 ALA A C 1
ATOM 720 O O . ALA A 1 89 ? -4.703 23.156 -2.781 1 89.75 89 ALA A O 1
ATOM 721 N N . ALA A 1 90 ? -5.141 22.688 -0.649 1 90.25 90 ALA A N 1
ATOM 722 C CA . ALA A 1 90 ? -4.504 23.891 -0.127 1 90.25 90 ALA A CA 1
ATOM 723 C C . ALA A 1 90 ? -3.002 23.875 -0.396 1 90.25 90 ALA A C 1
ATOM 725 O O . ALA A 1 90 ? -2.375 24.938 -0.502 1 90.25 90 ALA A O 1
ATOM 726 N N . ASN A 1 91 ? -2.441 22.703 -0.587 1 85.94 91 ASN A N 1
ATOM 727 C CA . ASN A 1 91 ? -0.99 22.578 -0.688 1 85.94 91 ASN A CA 1
ATOM 728 C C . ASN A 1 91 ? -0.548 22.328 -2.125 1 85.94 91 ASN A C 1
ATOM 730 O O . ASN A 1 91 ? 0.624 22.031 -2.375 1 85.94 91 ASN A O 1
ATOM 734 N N . ARG A 1 92 ? -1.484 22.406 -3.016 1 81.88 92 ARG A N 1
ATOM 735 C CA . ARG A 1 92 ? -1.118 22.203 -4.414 1 81.88 92 ARG A CA 1
ATOM 736 C C . ARG A 1 92 ? -0.284 23.375 -4.93 1 81.88 92 ARG A C 1
ATOM 738 O O . ARG A 1 92 ? -0.595 24.547 -4.66 1 81.88 92 ARG A O 1
ATOM 745 N N . PRO A 1 93 ? 0.82 22.953 -5.531 1 75.25 93 PRO A N 1
ATOM 746 C CA . PRO A 1 93 ? 1.694 24.016 -6.016 1 75.25 93 PRO A CA 1
ATOM 747 C C . PRO A 1 93 ? 1.031 24.891 -7.086 1 75.25 93 PRO A C 1
ATOM 749 O O . PRO A 1 93 ? 1.341 26.078 -7.203 1 75.25 93 PRO A O 1
ATOM 752 N N . GLU A 1 94 ? 0.229 24.344 -7.934 1 71 94 GLU A N 1
ATOM 753 C CA . GLU A 1 94 ? -0.366 25.062 -9.055 1 71 94 GLU A CA 1
ATOM 754 C C . GLU A 1 94 ? -1.318 26.141 -8.57 1 71 94 GLU A C 1
ATOM 756 O O . GLU A 1 94 ? -1.552 27.125 -9.273 1 71 94 GLU A O 1
ATOM 761 N N . LYS A 1 95 ? -1.895 26 -7.387 1 63.78 95 LYS A N 1
ATOM 762 C CA . LYS A 1 95 ? -2.877 26.969 -6.898 1 63.78 95 LYS A CA 1
ATOM 763 C C . LYS A 1 95 ? -2.318 27.781 -5.738 1 63.78 95 LYS A C 1
ATOM 765 O O . LYS A 1 95 ? -2.381 27.344 -4.582 1 63.78 95 LYS A O 1
ATOM 770 N N . LYS A 1 96 ? -1.764 28.797 -6.051 1 67.62 96 LYS A N 1
ATOM 771 C CA . LYS A 1 96 ? -1.051 29.531 -5.016 1 67.62 96 LYS A CA 1
ATOM 772 C C . LYS A 1 96 ? -1.776 30.828 -4.676 1 67.62 96 LYS A C 1
ATOM 774 O O . LYS A 1 96 ? -1.172 31.766 -4.145 1 67.62 96 LYS A O 1
ATOM 779 N N . ALA A 1 97 ? -3.088 30.766 -4.836 1 82 97 ALA A N 1
ATOM 780 C CA . ALA A 1 97 ? -3.756 31.969 -4.348 1 82 97 ALA A CA 1
ATOM 781 C C . ALA A 1 97 ? -3.988 31.906 -2.842 1 82 97 ALA A C 1
ATOM 783 O O . ALA A 1 97 ? -4.574 30.938 -2.344 1 82 97 ALA A O 1
ATOM 784 N N . PRO A 1 98 ? -3.553 32.844 -2.186 1 84.12 98 PRO A N 1
ATOM 785 C CA . PRO A 1 98 ? -3.631 32.812 -0.724 1 84.12 98 PRO A CA 1
ATOM 786 C C . PRO A 1 98 ? -5.055 32.594 -0.215 1 84.12 98 PRO A C 1
ATOM 788 O O . PRO A 1 98 ? -5.262 31.844 0.744 1 84.12 98 PRO A O 1
ATOM 791 N N . LYS A 1 99 ? -5.953 33.25 -0.858 1 89.19 99 LYS A N 1
ATOM 792 C CA . LYS A 1 99 ? -7.336 33.094 -0.423 1 89.19 99 LYS A CA 1
ATOM 793 C C . LYS A 1 99 ? -7.812 31.656 -0.611 1 89.19 99 LYS A C 1
ATOM 795 O O . LYS A 1 99 ? -8.531 31.109 0.235 1 89.19 99 LYS A O 1
ATOM 800 N N . PHE A 1 100 ? -7.426 31.094 -1.678 1 89.62 100 PHE A N 1
ATOM 801 C CA . PHE A 1 100 ? -7.77 29.703 -1.98 1 89.62 100 PHE A CA 1
ATOM 802 C C . PHE A 1 100 ? -7.18 28.766 -0.938 1 89.62 100 PHE A C 1
ATOM 804 O O . PHE A 1 100 ? -7.887 27.906 -0.4 1 89.62 100 PHE A O 1
ATOM 811 N N . GLU A 1 101 ? -5.98 28.938 -0.625 1 90.94 101 GLU A N 1
ATOM 812 C CA . GLU A 1 101 ? -5.293 28.125 0.366 1 90.94 101 GLU A CA 1
ATOM 813 C C . GLU A 1 101 ? -5.957 28.234 1.735 1 90.94 101 GLU A C 1
ATOM 815 O O . GLU A 1 101 ? -6.211 27.234 2.396 1 90.94 101 GLU A O 1
ATOM 820 N N . ALA A 1 102 ? -6.219 29.469 2.051 1 92.44 102 ALA A N 1
ATOM 821 C CA . ALA A 1 102 ? -6.812 29.734 3.359 1 92.44 102 ALA A CA 1
ATOM 822 C C . ALA A 1 102 ? -8.188 29.094 3.477 1 92.44 102 ALA A C 1
ATOM 824 O O . ALA A 1 102 ? -8.516 28.5 4.508 1 92.44 102 ALA A O 1
ATOM 825 N N . THR A 1 103 ? -8.961 29.25 2.451 1 95.06 103 THR A N 1
ATOM 826 C CA . THR A 1 103 ? -10.312 28.688 2.451 1 95.06 103 THR A CA 1
ATOM 827 C C . THR A 1 103 ? -10.273 27.172 2.609 1 95.06 103 THR A C 1
ATOM 829 O O . THR A 1 103 ? -11.023 26.609 3.412 1 95.06 103 THR A O 1
ATOM 832 N N . HIS A 1 104 ? -9.422 26.516 1.885 1 95.38 104 HIS A N 1
ATOM 833 C CA . HIS A 1 104 ? -9.344 25.062 1.923 1 95.38 104 HIS A CA 1
ATOM 834 C C . HIS A 1 104 ? -8.742 24.578 3.236 1 95.38 104 HIS A C 1
ATOM 836 O O . HIS A 1 104 ? -9.125 23.531 3.75 1 95.38 104 HIS A O 1
ATOM 842 N N . ARG A 1 105 ? -7.832 25.297 3.832 1 95.06 105 ARG A N 1
ATOM 843 C CA . ARG A 1 105 ? -7.297 24.938 5.145 1 95.06 105 ARG A CA 1
ATOM 844 C C . ARG A 1 105 ? -8.375 25.047 6.219 1 95.06 105 ARG A C 1
ATOM 846 O O . ARG A 1 105 ? -8.469 24.188 7.098 1 95.06 105 ARG A O 1
ATOM 853 N N . GLU A 1 106 ? -9.164 26.094 6.09 1 96.88 106 GLU A N 1
ATOM 854 C CA . GLU A 1 106 ? -10.25 26.281 7.051 1 96.88 106 GLU A CA 1
ATOM 855 C C . GLU A 1 106 ? -11.297 25.172 6.918 1 96.88 106 GLU A C 1
ATOM 857 O O . GLU A 1 106 ? -11.805 24.672 7.922 1 96.88 106 GLU A O 1
ATOM 862 N N . LYS A 1 107 ? -11.609 24.891 5.742 1 97.44 107 LYS A N 1
ATOM 863 C CA . LYS A 1 107 ? -12.562 23.812 5.512 1 97.44 107 LYS A CA 1
ATOM 864 C C . LYS A 1 107 ? -12.023 22.484 6.039 1 97.44 107 LYS A C 1
ATOM 866 O O . LYS A 1 107 ? -12.773 21.703 6.629 1 97.44 107 LYS A O 1
ATOM 871 N N . ALA A 1 108 ? -10.781 22.156 5.785 1 97.38 108 ALA A N 1
ATOM 872 C CA . ALA A 1 108 ? -10.164 20.938 6.324 1 97.38 108 ALA A CA 1
ATOM 873 C C . ALA A 1 108 ? -10.281 20.891 7.844 1 97.38 108 ALA A C 1
ATOM 875 O O . ALA A 1 108 ? -10.664 19.875 8.414 1 97.38 108 ALA A O 1
ATOM 876 N N . LYS A 1 109 ? -10.008 22.031 8.445 1 96.88 109 LYS A N 1
ATOM 877 C CA . LYS A 1 109 ? -10.094 22.125 9.898 1 96.88 109 LYS A CA 1
ATOM 878 C C . LYS A 1 109 ? -11.508 21.812 10.391 1 96.88 109 LYS A C 1
ATOM 880 O O . LYS A 1 109 ? -11.688 21.047 11.336 1 96.88 109 LYS A O 1
ATOM 885 N N . GLU A 1 110 ? -12.453 22.422 9.773 1 97.56 110 GLU A N 1
ATOM 886 C CA . GLU A 1 110 ? -13.852 22.219 10.133 1 97.56 110 GLU A CA 1
ATOM 887 C C . GLU A 1 110 ? -14.234 20.75 10.023 1 97.56 110 GLU A C 1
ATOM 889 O O . GLU A 1 110 ? -14.914 20.203 10.898 1 97.56 110 GLU A O 1
ATOM 894 N N . LEU A 1 111 ? -13.812 20.141 9 1 97.25 111 LEU A N 1
ATOM 895 C CA . LEU A 1 111 ? -14.156 18.75 8.734 1 97.25 111 LEU A CA 1
ATOM 896 C C . LEU A 1 111 ? -13.5 17.812 9.75 1 97.25 111 LEU A C 1
ATOM 898 O O . LEU A 1 111 ? -14.141 16.906 10.273 1 97.25 111 LEU A O 1
ATOM 902 N N . PHE A 1 112 ? -12.25 18.047 10.102 1 96.56 112 PHE A N 1
ATOM 903 C CA . PHE A 1 112 ? -11.562 17.266 11.109 1 96.56 112 PHE A CA 1
ATOM 904 C C . PHE A 1 112 ? -12.234 17.422 12.469 1 96.56 112 PHE A C 1
ATOM 906 O O . PHE A 1 112 ? -12.398 16.453 13.203 1 96.56 112 PHE A O 1
ATOM 913 N N . LEU A 1 113 ? -12.625 18.625 12.742 1 95.88 113 LEU A N 1
ATOM 914 C CA . LEU A 1 113 ? -13.312 18.891 14.008 1 95.88 113 LEU A CA 1
ATOM 915 C C . LEU A 1 113 ? -14.641 18.125 14.062 1 95.88 113 LEU A C 1
ATOM 917 O O . LEU A 1 113 ? -15.008 17.594 15.109 1 95.88 113 LEU A O 1
ATOM 921 N N . ASN A 1 114 ? -15.289 18.125 12.961 1 95.06 114 ASN A N 1
ATOM 922 C CA . ASN A 1 114 ? -16.562 17.391 12.898 1 95.06 114 ASN A CA 1
ATOM 923 C C . ASN A 1 114 ? -16.359 15.906 13.172 1 95.06 114 ASN A C 1
ATOM 925 O O . ASN A 1 114 ? -17.172 15.281 13.844 1 95.06 114 ASN A O 1
ATOM 929 N N . VAL A 1 115 ? -15.297 15.344 12.594 1 94.69 115 VAL A N 1
ATOM 930 C CA . VAL A 1 115 ? -14.984 13.938 12.828 1 94.69 115 VAL A CA 1
ATOM 931 C C . VAL A 1 115 ? -14.727 13.703 14.312 1 94.69 115 VAL A C 1
ATOM 933 O O . VAL A 1 115 ? -15.25 12.742 14.898 1 94.69 115 VAL A O 1
ATOM 936 N N . LEU A 1 116 ? -14.016 14.578 14.945 1 93 116 LEU A N 1
ATOM 937 C CA . LEU A 1 116 ? -13.648 14.43 16.344 1 93 116 LEU A CA 1
ATOM 938 C C . LEU A 1 116 ? -14.859 14.617 17.25 1 93 116 LEU A C 1
ATOM 940 O O . LEU A 1 116 ? -14.906 14.07 18.359 1 93 116 LEU A O 1
ATOM 944 N N . LYS A 1 117 ? -15.812 15.391 16.812 1 92.56 117 LYS A N 1
ATOM 945 C CA . LYS A 1 117 ? -17.047 15.562 17.562 1 92.56 117 LYS A CA 1
ATOM 946 C C . LYS A 1 117 ? -17.844 14.258 17.625 1 92.56 117 LYS A C 1
ATOM 948 O O . LYS A 1 117 ? -18.469 13.945 18.641 1 92.56 117 LYS A O 1
ATOM 953 N N . GLN A 1 118 ? -17.797 13.594 16.531 1 87.69 118 GLN A N 1
ATOM 954 C CA . GLN A 1 118 ? -18.531 12.344 16.438 1 87.69 118 GLN A CA 1
ATOM 955 C C . GLN A 1 118 ? -17.734 11.188 17.031 1 87.69 118 GLN A C 1
ATOM 957 O O . GLN A 1 118 ? -18.297 10.266 17.609 1 87.69 118 GLN A O 1
ATOM 962 N N . ASN A 1 119 ? -16.438 11.227 16.797 1 86.75 119 ASN A N 1
ATOM 963 C CA . ASN A 1 119 ? -15.5 10.227 17.297 1 86.75 119 ASN A CA 1
ATOM 964 C C . ASN A 1 119 ? -14.273 10.875 17.922 1 86.75 119 ASN A C 1
ATOM 966 O O . ASN A 1 119 ? -13.234 11.023 17.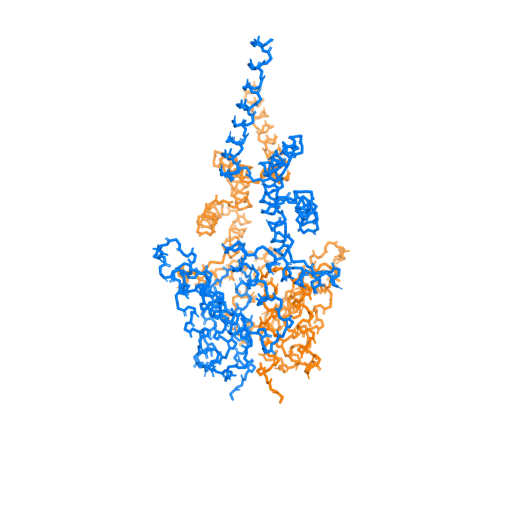266 1 86.75 119 ASN A O 1
ATOM 970 N N . HIS A 1 120 ? -14.289 11.062 19.172 1 85.06 120 HIS A N 1
ATOM 971 C CA . HIS A 1 120 ? -13.281 11.844 19.875 1 85.06 120 HIS A CA 1
ATOM 972 C C . HIS A 1 120 ? -11.914 11.18 19.812 1 85.06 120 HIS A C 1
ATOM 974 O O . HIS A 1 120 ? -10.883 11.859 19.859 1 85.06 120 HIS A O 1
ATOM 980 N N . GLY A 1 121 ? -11.883 9.938 19.594 1 82.81 121 GLY A N 1
ATOM 981 C CA . GLY A 1 121 ? -10.625 9.219 19.609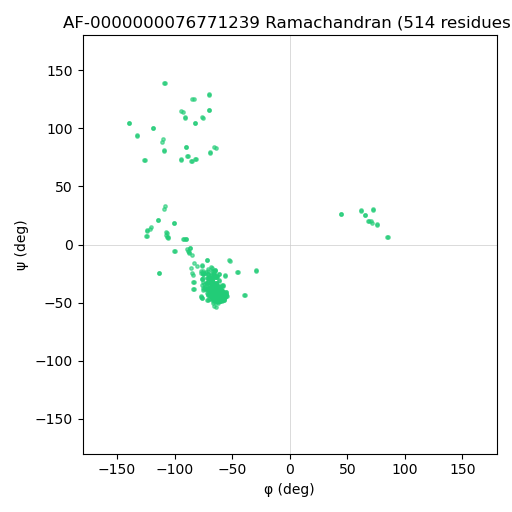 1 82.81 121 GLY A CA 1
ATOM 982 C C . GLY A 1 121 ? -10.07 8.945 18.234 1 82.81 121 GLY A C 1
ATOM 983 O O . GLY A 1 121 ? -9.188 8.102 18.062 1 82.81 121 GLY A O 1
ATOM 984 N N . ASN A 1 122 ? -10.562 9.688 17.281 1 87.94 122 ASN A N 1
ATOM 985 C CA . ASN A 1 122 ? -10.07 9.453 15.93 1 87.94 122 ASN A CA 1
ATOM 986 C C . ASN A 1 122 ? -8.68 10.047 15.727 1 87.94 122 ASN A C 1
ATOM 988 O O . ASN A 1 122 ? -8.523 11.266 15.633 1 87.94 122 ASN A O 1
ATOM 992 N N . MET A 1 123 ? -7.738 9.219 15.617 1 83.5 123 MET A N 1
ATOM 993 C CA . MET A 1 123 ? -6.34 9.641 15.586 1 83.5 123 MET A CA 1
ATOM 994 C C . MET A 1 123 ? -6.012 10.336 14.266 1 83.5 123 MET A C 1
ATOM 996 O O . MET A 1 123 ? -5.156 11.219 14.219 1 83.5 123 MET A O 1
ATOM 1000 N N . PHE A 1 124 ? -6.707 9.961 13.227 1 87.56 124 PHE A N 1
ATOM 1001 C CA . PHE A 1 124 ? -6.418 10.539 11.914 1 87.56 124 PHE A CA 1
ATOM 1002 C C . PHE A 1 124 ? -6.867 11.992 11.859 1 87.56 124 PHE A C 1
ATOM 1004 O O . PHE A 1 124 ? -6.145 12.852 11.352 1 87.56 124 PHE A O 1
ATOM 1011 N N . ALA A 1 125 ? -8.078 12.203 12.406 1 92.25 125 ALA A N 1
ATOM 1012 C CA . ALA A 1 125 ? -8.586 13.57 12.453 1 92.25 125 ALA A CA 1
ATOM 1013 C C . ALA A 1 125 ? -7.742 14.445 13.375 1 92.25 125 ALA A C 1
ATOM 1015 O O . ALA A 1 125 ? -7.438 15.594 13.047 1 92.25 125 ALA A O 1
ATOM 1016 N N . ALA A 1 126 ? -7.379 13.891 14.492 1 90.94 126 ALA A N 1
ATOM 1017 C CA . ALA A 1 126 ? -6.523 14.617 15.43 1 90.94 126 ALA A CA 1
ATOM 1018 C C . ALA A 1 126 ? -5.184 14.969 14.797 1 90.94 126 ALA A C 1
ATOM 1020 O O . ALA A 1 126 ? -4.672 16.078 14.984 1 90.94 126 ALA A O 1
ATOM 1021 N N . ASN A 1 127 ? -4.637 14.039 14.094 1 87.06 127 ASN A N 1
ATOM 1022 C CA . ASN A 1 127 ? -3.383 14.289 13.391 1 87.06 127 ASN A CA 1
ATOM 1023 C C . ASN A 1 127 ? -3.527 15.406 12.367 1 87.06 127 ASN A C 1
ATOM 1025 O O . ASN A 1 127 ? -2.658 16.281 12.258 1 87.06 127 ASN A O 1
ATOM 1029 N N . GLY A 1 128 ? -4.609 15.336 11.594 1 90.75 128 GLY A N 1
ATOM 1030 C CA . GLY A 1 128 ? -4.855 16.391 10.625 1 90.75 128 GLY A CA 1
ATOM 1031 C C . GLY A 1 128 ? -4.973 17.766 11.25 1 90.75 128 GLY A C 1
ATOM 1032 O O . GLY A 1 128 ? -4.398 18.734 10.75 1 90.75 128 GLY A O 1
ATOM 1033 N N . LEU A 1 129 ? -5.672 17.828 12.375 1 93.38 129 LEU A N 1
ATOM 1034 C CA . LEU A 1 129 ? -5.816 19.094 13.094 1 93.38 129 LEU A CA 1
ATOM 1035 C C . LEU A 1 129 ? -4.469 19.578 13.617 1 93.38 129 LEU A C 1
ATOM 1037 O O . LEU A 1 129 ? -4.172 20.781 13.562 1 93.38 129 LEU A O 1
ATOM 1041 N N . GLY A 1 130 ? -3.725 18.641 14.148 1 90.88 130 GLY A N 1
ATOM 1042 C CA . GLY A 1 130 ? -2.393 18.969 14.617 1 90.88 130 GLY A CA 1
ATOM 1043 C C . GLY A 1 130 ? -1.519 19.594 13.547 1 90.88 130 GLY A C 1
ATOM 1044 O O . GLY A 1 130 ? -0.842 20.594 13.797 1 90.88 130 GLY A O 1
ATOM 1045 N N . ILE A 1 131 ? -1.523 19.062 12.383 1 88.38 131 ILE A N 1
ATOM 1046 C CA . ILE A 1 131 ? -0.735 19.562 11.266 1 88.38 131 ILE A CA 1
ATOM 1047 C C . ILE A 1 131 ? -1.176 20.984 10.914 1 88.38 131 ILE A C 1
ATOM 1049 O O . ILE A 1 131 ? -0.34 21.875 10.727 1 88.38 131 ILE A O 1
ATOM 1053 N N . LEU A 1 132 ? -2.486 21.203 10.875 1 91.94 132 LEU A N 1
ATOM 1054 C CA . LEU A 1 132 ? -3.021 22.5 10.523 1 91.94 132 LEU A CA 1
ATOM 1055 C C . LEU A 1 132 ? -2.625 23.547 11.555 1 91.94 132 LEU A C 1
ATOM 1057 O O . LEU A 1 132 ? -2.256 24.672 11.203 1 91.94 132 LEU A O 1
ATOM 1061 N N . HIS A 1 133 ? -2.619 23.203 12.812 1 91.94 133 HIS A N 1
ATOM 1062 C CA . HIS A 1 133 ? -2.221 24.125 13.867 1 91.94 133 HIS A CA 1
ATOM 1063 C C . HIS A 1 133 ? -0.719 24.391 13.828 1 91.94 133 HIS A C 1
ATOM 1065 O O . HIS A 1 133 ? -0.28 25.531 14.047 1 91.94 133 HIS A O 1
ATOM 1071 N N . ALA A 1 134 ? 0.028 23.359 13.531 1 86.88 134 ALA A N 1
ATOM 1072 C CA . ALA A 1 134 ? 1.476 23.516 13.414 1 86.88 134 ALA A CA 1
ATOM 1073 C C . ALA A 1 134 ? 1.84 24.469 12.281 1 86.88 134 ALA A C 1
ATOM 1075 O O . ALA A 1 134 ? 2.742 25.297 12.43 1 86.88 134 ALA A O 1
ATOM 1076 N N . GLU A 1 135 ? 1.153 24.391 11.211 1 84.38 135 GLU A N 1
ATOM 1077 C CA . GLU A 1 135 ? 1.404 25.25 10.055 1 84.38 135 GLU A CA 1
ATOM 1078 C C . GLU A 1 135 ? 1.146 26.719 10.391 1 84.38 135 GLU A C 1
ATOM 1080 O O . GLU A 1 135 ? 1.743 27.609 9.797 1 84.38 135 GLU A O 1
ATOM 1085 N N . LYS A 1 136 ? 0.274 26.984 11.312 1 90.12 136 LYS A N 1
ATOM 1086 C CA . LYS A 1 136 ? -0.04 28.328 11.758 1 90.12 136 LYS A CA 1
ATOM 1087 C C . LYS A 1 136 ? 0.817 28.734 12.953 1 90.12 136 LYS A C 1
ATOM 1089 O O . LYS A 1 136 ? 0.511 29.703 13.648 1 90.12 136 LYS A O 1
ATOM 1094 N N . ALA A 1 137 ? 1.752 27.859 13.312 1 86.69 137 ALA A N 1
ATOM 1095 C CA . ALA A 1 137 ? 2.717 28.094 14.383 1 86.69 137 ALA A CA 1
ATOM 1096 C C . ALA A 1 137 ? 2.037 28.047 15.75 1 86.69 137 ALA A C 1
ATOM 1098 O O . ALA A 1 137 ? 2.441 28.766 16.672 1 86.69 137 ALA A O 1
ATOM 1099 N N . GLN A 1 138 ? 0.899 27.469 15.766 1 92 138 GLN A N 1
ATOM 1100 C CA . GLN A 1 138 ? 0.258 27.188 17.047 1 92 138 GLN A CA 1
ATOM 1101 C C . GLN A 1 138 ? 0.812 25.906 17.672 1 92 138 GLN A C 1
ATOM 1103 O O . GLN A 1 138 ? 0.109 24.906 17.766 1 92 138 GLN A O 1
ATOM 1108 N N . TRP A 1 139 ? 2.025 26 18.172 1 87.19 139 TRP A N 1
ATOM 1109 C CA . TRP A 1 139 ? 2.854 24.859 18.547 1 87.19 139 TRP A CA 1
ATOM 1110 C C . TRP A 1 139 ? 2.281 24.141 19.766 1 87.19 139 TRP A C 1
ATOM 1112 O O . TRP A 1 139 ? 2.301 22.922 19.844 1 87.19 139 TRP A O 1
ATOM 1122 N N . ASP A 1 140 ? 1.746 24.906 20.672 1 91.12 140 ASP A N 1
ATOM 1123 C CA . ASP A 1 140 ? 1.243 24.297 21.906 1 91.12 140 ASP A CA 1
ATOM 1124 C C . ASP A 1 140 ? 0.041 23.406 21.625 1 91.12 140 ASP A C 1
ATOM 1126 O O . ASP A 1 140 ? -0.022 22.281 22.125 1 91.12 140 ASP A O 1
ATOM 1130 N N . ILE A 1 141 ? -0.873 23.922 20.844 1 92 141 ILE A N 1
ATOM 1131 C CA . ILE A 1 141 ? -2.062 23.156 20.5 1 92 141 ILE A CA 1
ATOM 1132 C C . ILE A 1 141 ? -1.66 21.922 19.688 1 92 141 ILE A C 1
ATOM 1134 O O . ILE A 1 141 ? -2.137 20.812 19.938 1 92 141 ILE A O 1
ATOM 1138 N N . ALA A 1 142 ? -0.8 22.078 18.703 1 90.12 142 ALA A N 1
ATOM 1139 C CA . ALA A 1 142 ? -0.313 20.984 17.859 1 90.12 142 ALA A CA 1
ATOM 1140 C C . ALA A 1 142 ? 0.376 19.906 18.703 1 90.12 142 ALA A C 1
ATOM 1142 O O . ALA A 1 142 ? 0.145 18.719 18.5 1 90.12 142 ALA A O 1
ATOM 1143 N N . LYS A 1 143 ? 1.172 20.375 19.625 1 89.12 143 LYS A N 1
ATOM 1144 C CA . LYS A 1 143 ? 1.886 19.453 20.5 1 89.12 143 LYS A CA 1
ATOM 1145 C C . LYS A 1 143 ? 0.913 18.594 21.297 1 89.12 143 LYS A C 1
ATOM 1147 O O . LYS A 1 143 ? 1.112 17.375 21.406 1 89.12 143 LYS A O 1
ATOM 1152 N N . GLU A 1 144 ? -0.045 19.219 21.859 1 90.81 144 GLU A N 1
ATOM 1153 C CA . GLU A 1 144 ? -1.046 18.484 22.625 1 90.81 144 GLU A CA 1
ATOM 1154 C C . GLU A 1 144 ? -1.738 17.438 21.766 1 90.81 144 GLU A C 1
ATOM 1156 O O . GLU A 1 144 ? -1.913 16.297 22.188 1 90.81 144 GLU A O 1
ATOM 1161 N N . LEU A 1 145 ? -2.145 17.766 20.578 1 88.75 145 LEU A N 1
ATOM 1162 C CA . LEU A 1 145 ? -2.83 16.859 19.672 1 88.75 145 LEU A CA 1
ATOM 1163 C C . LEU A 1 145 ? -1.92 15.703 19.266 1 88.75 145 LEU A C 1
ATOM 1165 O O . LEU A 1 145 ? -2.328 14.539 19.312 1 88.75 145 LEU A O 1
ATOM 1169 N N . PHE A 1 146 ? -0.664 15.984 18.906 1 85.88 146 PHE A N 1
ATOM 1170 C CA . PHE A 1 146 ? 0.27 14.945 18.484 1 85.88 146 PHE A CA 1
ATOM 1171 C C . PHE A 1 146 ? 0.613 14.031 19.656 1 85.88 146 PHE A C 1
ATOM 1173 O O . PHE A 1 146 ? 0.831 12.828 19.469 1 85.88 146 PHE A O 1
ATOM 1180 N N . THR A 1 147 ? 0.693 14.664 20.812 1 86.25 147 THR A N 1
ATOM 1181 C CA . THR A 1 147 ? 0.936 13.852 22 1 86.25 147 THR A CA 1
ATOM 1182 C C . THR A 1 147 ? -0.212 12.875 22.234 1 86.25 147 THR A C 1
ATOM 1184 O O . THR A 1 147 ? 0.016 11.711 22.547 1 86.25 147 THR A O 1
ATOM 1187 N N . GLN A 1 148 ? -1.396 13.352 22.047 1 85.38 148 GLN A N 1
ATOM 1188 C CA . GLN A 1 148 ? -2.564 12.492 22.203 1 85.38 148 GLN A CA 1
ATOM 1189 C C . GLN A 1 148 ? -2.551 11.359 21.172 1 85.38 148 GLN A C 1
ATOM 1191 O O . GLN A 1 148 ? -2.846 10.211 21.516 1 85.38 148 GLN A O 1
ATOM 1196 N N . VAL A 1 149 ? -2.254 11.695 19.953 1 82 149 VAL A N 1
ATOM 1197 C CA . VAL A 1 149 ? -2.182 10.703 18.891 1 82 149 VAL A CA 1
ATOM 1198 C C . VAL A 1 149 ? -1.087 9.688 19.203 1 82 149 VAL A C 1
ATOM 1200 O O . VAL A 1 149 ? -1.28 8.484 19.016 1 82 149 VAL A O 1
ATOM 1203 N N . HIS A 1 150 ? 0.016 10.195 19.672 1 77.38 150 HIS A N 1
ATOM 1204 C CA . HIS A 1 150 ? 1.145 9.352 20.031 1 77.38 150 HIS A CA 1
ATOM 1205 C C . HIS A 1 150 ? 0.768 8.391 21.172 1 77.38 150 HIS A C 1
ATOM 1207 O O . HIS A 1 150 ? 1.121 7.211 21.125 1 77.38 150 HIS A O 1
ATOM 1213 N N . GLU A 1 151 ? 0.188 8.883 22.141 1 78 151 GLU A N 1
ATOM 1214 C CA . GLU A 1 151 ? -0.206 8.078 23.297 1 78 151 GLU A CA 1
ATOM 1215 C C . GLU A 1 151 ? -1.233 7.02 22.906 1 78 151 GLU A C 1
ATOM 1217 O O . GLU A 1 151 ? -1.198 5.898 23.422 1 78 151 GLU A O 1
ATOM 1222 N N . ALA A 1 152 ? -2.086 7.41 22.094 1 73.81 152 ALA A N 1
ATOM 1223 C CA . ALA A 1 152 ? -3.088 6.461 21.609 1 73.81 152 ALA A CA 1
ATOM 1224 C C . ALA A 1 152 ? -2.441 5.355 20.781 1 73.81 152 ALA A C 1
ATOM 1226 O O . ALA A 1 152 ? -2.883 4.203 20.812 1 73.81 152 ALA A O 1
ATOM 1227 N N . ALA A 1 153 ? -1.398 5.77 20.031 1 67.69 153 ALA A N 1
ATOM 1228 C CA . ALA A 1 153 ? -0.698 4.82 19.172 1 67.69 153 ALA A CA 1
ATOM 1229 C C . ALA A 1 153 ? 0.238 3.93 19.984 1 67.69 153 ALA A C 1
ATOM 1231 O O . ALA A 1 153 ? 0.435 2.758 19.656 1 67.69 153 ALA A O 1
ATOM 1232 N N . SER A 1 154 ? 1.003 4.512 20.906 1 61.03 154 SER A N 1
ATOM 1233 C CA . SER A 1 154 ? 2.023 3.832 21.703 1 61.03 154 SER A CA 1
ATOM 1234 C C . SER A 1 154 ? 1.409 2.766 22.609 1 61.03 154 SER A C 1
ATOM 1236 O O . SER A 1 154 ? 2.098 1.839 23.031 1 61.03 154 SER A O 1
ATOM 1238 N N . GLY A 1 155 ? 0.24 3.031 23.047 1 54.47 155 GLY A N 1
ATOM 1239 C CA . GLY A 1 155 ? -0.321 2.01 23.922 1 54.47 155 GLY A CA 1
ATOM 1240 C C . GLY A 1 155 ? -0.285 0.621 23.312 1 54.47 155 GLY A C 1
ATOM 1241 O O . GLY A 1 155 ? -0.551 -0.371 23.984 1 54.47 155 GLY A O 1
ATOM 1242 N N . SER A 1 156 ? -0.033 0.628 22.062 1 48.53 156 SER A N 1
ATOM 1243 C CA . SER A 1 156 ? 0.128 -0.69 21.469 1 48.53 156 SER A CA 1
ATOM 1244 C C . SER A 1 156 ? 1.522 -0.86 20.875 1 48.53 156 SER A C 1
ATOM 1246 O O . SER A 1 156 ? 2.023 0.032 20.188 1 48.53 156 SER A O 1
ATOM 1248 N N . ILE A 1 157 ? 2.428 -1.529 21.594 1 43.78 157 ILE A N 1
ATOM 1249 C CA . ILE A 1 157 ? 3.826 -1.774 21.266 1 43.78 157 ILE A CA 1
ATOM 1250 C C . ILE A 1 157 ? 3.986 -1.827 19.75 1 43.78 157 ILE A C 1
ATOM 1252 O O . ILE A 1 157 ? 5.039 -1.468 19.219 1 43.78 157 ILE A O 1
ATOM 1256 N N . PHE A 1 158 ? 2.934 -2.09 19.125 1 43.25 158 PHE A N 1
ATOM 1257 C CA . PHE A 1 158 ? 3.053 -2.477 17.719 1 43.25 158 PHE A CA 1
ATOM 1258 C C . PHE A 1 158 ? 2.584 -1.351 16.812 1 43.25 158 PHE A C 1
ATOM 1260 O O . PHE A 1 158 ? 2.488 -1.53 15.594 1 43.25 158 PHE A O 1
ATOM 1267 N N . VAL A 1 159 ? 2.293 -0.183 17.531 1 50.44 159 VAL A N 1
ATOM 1268 C CA . VAL A 1 159 ? 1.723 0.853 16.688 1 50.44 159 VAL A CA 1
ATOM 1269 C C . VAL A 1 159 ? 2.842 1.6 15.961 1 50.44 159 VAL A C 1
ATOM 1271 O O . VAL A 1 159 ? 3.734 2.162 16.594 1 50.44 159 VAL A O 1
ATOM 1274 N N . GLN A 1 160 ? 3.049 1.354 14.703 1 57.75 160 GLN A N 1
ATOM 1275 C CA . GLN A 1 160 ? 4.09 1.914 13.852 1 57.75 160 GLN A CA 1
ATOM 1276 C C . GLN A 1 160 ? 3.578 3.135 13.094 1 57.75 160 GLN A C 1
ATOM 1278 O O . GLN A 1 160 ? 3.127 3.018 11.953 1 57.75 160 GLN A O 1
ATOM 1283 N N . VAL A 1 161 ? 3.428 4.285 13.859 1 69 161 VAL A N 1
ATOM 1284 C CA . VAL A 1 161 ? 3.053 5.488 13.125 1 69 161 VAL A CA 1
ATOM 1285 C C . VAL A 1 161 ? 4.23 6.461 13.086 1 69 161 VAL A C 1
ATOM 1287 O O . VAL A 1 161 ? 4.266 7.426 13.852 1 69 161 VAL A O 1
ATOM 1290 N N . PRO A 1 162 ? 5.137 6.238 12.203 1 74.06 162 PRO A N 1
ATOM 1291 C CA . PRO A 1 162 ? 6.324 7.094 12.164 1 74.06 162 PRO A CA 1
ATOM 1292 C C . PRO A 1 162 ? 5.984 8.57 12.008 1 74.06 162 PRO A C 1
ATOM 1294 O O . PRO A 1 162 ? 6.68 9.43 12.555 1 74.06 162 PRO A O 1
ATOM 1297 N N . ASP A 1 163 ? 4.883 8.867 11.438 1 74.5 163 ASP A N 1
ATOM 1298 C CA . ASP A 1 163 ? 4.52 10.25 11.148 1 74.5 163 ASP A CA 1
ATOM 1299 C C . ASP A 1 163 ? 4.258 11.031 12.438 1 74.5 163 ASP A C 1
ATOM 1301 O O . ASP A 1 163 ? 4.57 12.219 12.523 1 74.5 163 ASP A O 1
ATOM 1305 N N . VAL A 1 164 ? 3.721 10.305 13.352 1 75.12 164 VAL A N 1
ATOM 1306 C CA . VAL A 1 164 ? 3.406 10.984 14.602 1 75.12 164 VAL A CA 1
ATOM 1307 C C . VAL A 1 164 ? 4.695 11.359 15.32 1 75.12 164 VAL A C 1
ATOM 1309 O O . VAL A 1 164 ? 4.801 12.453 15.891 1 75.12 164 VAL A O 1
ATOM 1312 N N . TRP A 1 165 ? 5.645 10.484 15.289 1 78.94 165 TRP A N 1
ATOM 1313 C CA . TRP A 1 165 ? 6.945 10.766 15.898 1 78.94 165 TRP A CA 1
ATOM 1314 C C . TRP A 1 165 ? 7.645 11.914 15.18 1 78.94 165 TRP A C 1
ATOM 1316 O O . TRP A 1 165 ? 8.18 12.82 15.82 1 78.94 165 TRP A O 1
ATOM 1326 N N . ILE A 1 166 ? 7.531 11.875 13.953 1 82.62 166 ILE A N 1
ATOM 1327 C CA . ILE A 1 166 ? 8.18 12.891 13.133 1 82.62 166 ILE A CA 1
ATOM 1328 C C . ILE A 1 166 ? 7.508 14.242 13.367 1 82.62 166 ILE A C 1
ATOM 1330 O O . ILE A 1 166 ? 8.188 15.266 13.523 1 82.62 166 ILE A O 1
ATOM 1334 N N . ASN A 1 167 ? 6.207 14.219 13.438 1 80.5 167 ASN A N 1
ATOM 1335 C CA . ASN A 1 167 ? 5.473 15.469 13.648 1 80.5 167 ASN A CA 1
ATOM 1336 C C . ASN A 1 167 ? 5.777 16.078 15.016 1 80.5 167 ASN A C 1
ATOM 1338 O O . ASN A 1 167 ? 5.965 17.281 15.133 1 80.5 167 ASN A O 1
ATOM 1342 N N . LEU A 1 168 ? 5.867 15.203 15.984 1 84.25 168 LEU A N 1
ATOM 1343 C CA . LEU A 1 168 ? 6.219 15.68 17.312 1 84.25 168 LEU A CA 1
ATOM 1344 C C . LEU A 1 168 ? 7.641 16.234 17.344 1 84.25 168 LEU A C 1
ATOM 1346 O O . LEU A 1 168 ? 7.906 17.25 17.969 1 84.25 168 LEU A O 1
ATOM 1350 N N . ALA A 1 169 ? 8.484 15.547 16.688 1 88.25 169 ALA A N 1
ATOM 1351 C CA . ALA A 1 169 ? 9.867 16.016 16.578 1 88.25 169 ALA A CA 1
ATOM 1352 C C . ALA A 1 169 ? 9.938 17.391 15.93 1 88.25 169 ALA A C 1
ATOM 1354 O O . ALA A 1 169 ? 10.672 18.266 16.391 1 88.25 169 ALA A O 1
ATOM 1355 N N . HIS A 1 170 ? 9.211 17.562 14.914 1 84.94 170 HIS A N 1
ATOM 1356 C CA . HIS A 1 170 ? 9.156 18.859 14.234 1 84.94 170 HIS A CA 1
ATOM 1357 C C . HIS A 1 170 ? 8.664 19.953 15.172 1 84.94 170 HIS A C 1
ATOM 1359 O O . HIS A 1 170 ? 9.172 21.078 15.133 1 84.94 170 HIS A O 1
ATOM 1365 N N . ILE A 1 171 ? 7.746 19.625 15.961 1 84.44 171 ILE A N 1
ATOM 1366 C CA . ILE A 1 171 ? 7.215 20.609 16.906 1 84.44 171 ILE A CA 1
ATOM 1367 C C . ILE A 1 171 ? 8.289 20.969 17.922 1 84.44 171 ILE A C 1
ATOM 1369 O O . ILE A 1 171 ? 8.508 22.156 18.203 1 84.44 171 ILE A O 1
ATOM 1373 N N . TYR A 1 172 ? 8.938 19.969 18.453 1 88.56 172 TYR A N 1
ATOM 1374 C CA . TYR A 1 172 ? 10.016 20.234 19.406 1 88.56 172 TYR A CA 1
ATOM 1375 C C . TYR A 1 172 ? 11.109 21.078 18.766 1 88.56 172 TYR A C 1
ATOM 1377 O O . TYR A 1 172 ? 11.609 22.031 19.375 1 88.56 172 TYR A O 1
ATOM 1385 N N . PHE A 1 173 ? 11.414 20.828 17.531 1 87.5 173 PHE A N 1
ATOM 1386 C CA . PHE A 1 173 ? 12.406 21.578 16.781 1 87.5 173 PHE A CA 1
ATOM 1387 C C . PHE A 1 173 ? 11.984 23.031 16.641 1 87.5 173 PHE A C 1
ATOM 1389 O O . PHE A 1 173 ? 12.773 23.938 16.891 1 87.5 173 PHE A O 1
ATOM 1396 N N . ALA A 1 174 ? 10.789 23.234 16.297 1 81.12 174 ALA A N 1
ATOM 1397 C CA . ALA A 1 174 ? 10.266 24.578 16.094 1 81.12 174 ALA A CA 1
ATOM 1398 C C . ALA A 1 174 ? 10.25 25.375 17.391 1 81.12 174 ALA A C 1
ATOM 1400 O O . ALA A 1 174 ? 10.438 26.594 17.391 1 81.12 174 ALA A O 1
ATOM 1401 N N . GLN A 1 175 ? 10.133 24.656 18.453 1 87.56 175 GLN A N 1
ATOM 1402 C CA . GLN A 1 175 ? 10.07 25.297 19.766 1 87.56 175 GLN A CA 1
ATOM 1403 C C . GLN A 1 175 ? 11.469 25.469 20.359 1 87.56 175 GLN A C 1
ATOM 1405 O O . GLN A 1 175 ? 11.617 25.969 21.469 1 87.56 175 GLN A O 1
ATOM 1410 N N . GLY A 1 176 ? 12.445 24.938 19.625 1 88.69 176 GLY A N 1
ATOM 1411 C CA . GLY A 1 176 ? 13.82 25.062 20.078 1 88.69 176 GLY A CA 1
ATOM 1412 C C . GLY A 1 176 ? 14.219 23.984 21.078 1 88.69 176 GLY A C 1
ATOM 1413 O O . GLY A 1 176 ? 15.266 24.094 21.719 1 88.69 176 GLY A O 1
ATOM 1414 N N . LEU A 1 177 ? 13.383 23.078 21.281 1 91.69 177 LEU A N 1
ATOM 1415 C CA . LEU A 1 177 ? 13.672 21.953 22.156 1 91.69 177 LEU A CA 1
ATOM 1416 C C . LEU A 1 177 ? 14.398 20.844 21.391 1 91.69 177 LEU A C 1
ATOM 1418 O O . LEU A 1 177 ? 13.844 19.766 21.172 1 91.69 177 LEU A O 1
ATOM 1422 N N . PHE A 1 178 ? 15.609 21.078 21.062 1 91.75 178 PHE A N 1
ATOM 1423 C CA . PHE A 1 178 ? 16.359 20.266 20.094 1 91.75 178 PHE A CA 1
ATOM 1424 C C . PHE A 1 178 ? 16.672 18.891 20.672 1 91.75 178 PHE A C 1
ATOM 1426 O O . PHE A 1 178 ? 16.641 17.891 19.938 1 91.75 178 PHE A O 1
ATOM 1433 N N . GLN A 1 179 ? 16.922 18.828 21.938 1 93.69 179 GLN A N 1
ATOM 1434 C CA . GLN A 1 179 ? 17.219 17.531 22.547 1 93.69 179 GLN A CA 1
ATOM 1435 C C . GLN A 1 179 ? 16.031 16.594 22.453 1 93.69 179 GLN A C 1
ATOM 1437 O O . GLN A 1 179 ? 16.188 15.406 22.141 1 93.69 179 GLN A O 1
ATOM 1442 N N . GLN A 1 180 ? 14.938 17.172 22.734 1 92.88 180 GLN A N 1
ATOM 1443 C CA . GLN A 1 180 ? 13.711 16.375 22.641 1 92.88 180 GLN A CA 1
ATOM 1444 C C . GLN A 1 180 ? 13.43 15.992 21.188 1 92.88 180 GLN A C 1
ATOM 1446 O O . GLN A 1 180 ? 13.016 14.859 20.922 1 92.88 180 GLN A O 1
ATOM 1451 N N . ALA A 1 181 ? 13.617 16.844 20.234 1 91.56 181 ALA A N 1
ATOM 1452 C CA . ALA A 1 181 ? 13.43 16.578 18.812 1 91.56 181 ALA A CA 1
ATOM 1453 C C . ALA A 1 181 ? 14.328 15.422 18.344 1 91.56 181 ALA A C 1
ATOM 1455 O O . ALA A 1 181 ? 13.867 14.5 17.672 1 91.56 181 ALA A O 1
ATOM 1456 N N . VAL A 1 182 ? 15.594 15.492 18.781 1 92.38 182 VAL A N 1
ATOM 1457 C CA . VAL A 1 182 ? 16.562 14.469 18.422 1 92.38 182 VAL A CA 1
ATOM 1458 C C . VAL A 1 182 ? 16.094 13.109 18.938 1 92.38 182 VAL A C 1
ATOM 1460 O O . VAL A 1 182 ? 16.141 12.109 18.219 1 92.38 182 VAL A O 1
ATOM 1463 N N . LYS A 1 183 ? 15.672 13.133 20.078 1 91.88 183 LYS A N 1
ATOM 1464 C CA . LYS A 1 183 ? 15.211 11.883 20.688 1 91.88 183 LYS A CA 1
ATOM 1465 C C . LYS A 1 183 ? 14.047 11.289 19.891 1 91.88 183 LYS A C 1
ATOM 1467 O O . LYS A 1 183 ? 14.008 10.078 19.656 1 91.88 183 LYS A O 1
ATOM 1472 N N . MET A 1 184 ? 13.141 12.141 19.484 1 87.69 184 MET A N 1
ATOM 1473 C CA . MET A 1 184 ? 11.977 11.68 18.75 1 87.69 184 MET A CA 1
ATOM 1474 C C . MET A 1 184 ? 12.383 11.156 17.375 1 87.69 184 MET A C 1
ATOM 1476 O O . MET A 1 184 ? 11.922 10.094 16.953 1 87.69 184 MET A O 1
ATOM 1480 N N . TYR A 1 185 ? 13.234 11.875 16.656 1 87.5 185 TYR A N 1
ATOM 1481 C CA . TYR A 1 185 ? 13.711 11.438 15.352 1 87.5 185 TYR A CA 1
ATOM 1482 C C . TYR A 1 185 ? 14.453 10.109 15.461 1 87.5 185 TYR A C 1
ATOM 1484 O O . TYR A 1 185 ? 14.25 9.211 14.648 1 87.5 185 TYR A O 1
ATOM 1492 N N . GLN A 1 186 ? 15.281 10.07 16.453 1 88.81 186 GLN A N 1
ATOM 1493 C CA . GLN A 1 186 ? 16.078 8.867 16.656 1 88.81 186 GLN A CA 1
ATOM 1494 C C . GLN A 1 186 ? 15.203 7.66 16.953 1 88.81 186 GLN A C 1
ATOM 1496 O O . GLN A 1 186 ? 15.438 6.57 16.422 1 88.81 186 GLN A O 1
ATOM 1501 N N . ASN A 1 187 ? 14.305 7.871 17.797 1 84.31 187 ASN A N 1
ATOM 1502 C CA . ASN A 1 187 ? 13.383 6.785 18.109 1 84.31 187 ASN A CA 1
ATOM 1503 C C . ASN A 1 187 ? 12.594 6.344 16.875 1 84.31 187 ASN A C 1
ATOM 1505 O O . ASN A 1 187 ? 12.391 5.148 16.672 1 84.31 187 ASN A O 1
ATOM 1509 N N . CYS A 1 188 ? 12.133 7.336 16.141 1 82.81 188 CYS A N 1
ATOM 1510 C CA . CYS A 1 188 ? 11.422 7.031 14.906 1 82.81 188 CYS A CA 1
ATOM 1511 C C . CYS A 1 188 ? 12.305 6.238 13.953 1 82.81 188 CYS A C 1
ATOM 1513 O O . CYS A 1 188 ? 11.875 5.215 13.406 1 82.81 188 CYS A O 1
ATOM 1515 N N . ALA A 1 189 ? 13.531 6.695 13.773 1 80.62 189 ALA A N 1
ATOM 1516 C CA . ALA A 1 189 ? 14.477 6.055 12.859 1 80.62 189 ALA A CA 1
ATOM 1517 C C . ALA A 1 189 ? 14.773 4.625 13.289 1 80.62 189 ALA A C 1
ATOM 1519 O O . ALA A 1 189 ? 14.859 3.723 12.453 1 80.62 189 ALA A O 1
ATOM 1520 N N . ARG A 1 190 ? 14.938 4.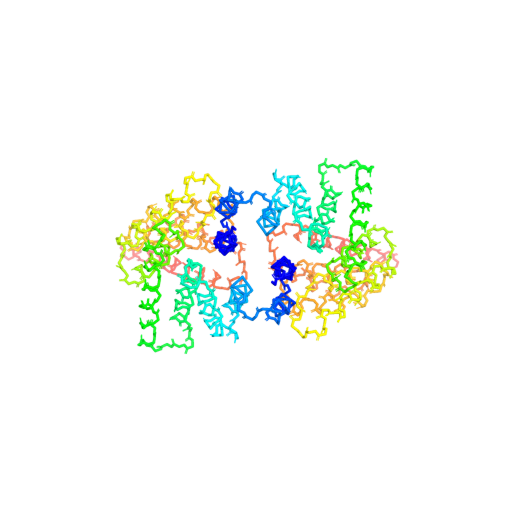469 14.484 1 80.31 190 ARG A N 1
ATOM 1521 C CA . ARG A 1 190 ? 15.273 3.158 15.031 1 80.31 190 ARG A CA 1
ATOM 1522 C C . ARG A 1 190 ? 14.086 2.209 14.961 1 80.31 190 ARG A C 1
ATOM 1524 O O . ARG A 1 190 ? 14.219 1.07 14.508 1 80.31 190 ARG A O 1
ATOM 1531 N N . LYS A 1 191 ? 12.992 2.678 15.383 1 75 191 LYS A N 1
ATOM 1532 C CA . LYS A 1 191 ? 11.82 1.827 15.562 1 75 191 LYS A CA 1
ATOM 1533 C C . LYS A 1 191 ? 11.195 1.449 14.219 1 75 191 LYS A C 1
ATOM 1535 O O . LYS A 1 191 ? 10.734 0.321 14.039 1 75 191 LYS A O 1
ATOM 1540 N N . PHE A 1 192 ? 11.25 2.416 13.352 1 71.44 192 PHE A N 1
ATOM 1541 C CA . PHE A 1 192 ? 10.422 2.178 12.172 1 71.44 192 PHE A CA 1
ATOM 1542 C C . PHE A 1 192 ? 11.289 1.997 10.938 1 71.44 192 PHE A C 1
ATOM 1544 O O . PHE A 1 192 ? 10.867 1.384 9.953 1 71.44 192 PHE A O 1
ATOM 1551 N N . PHE A 1 193 ? 12.406 2.477 10.906 1 65.62 193 PHE A N 1
ATOM 1552 C CA . PHE A 1 193 ? 13.164 2.49 9.664 1 65.62 193 PHE A CA 1
ATOM 1553 C C . PHE A 1 193 ? 14.508 1.796 9.836 1 65.62 193 PHE A C 1
ATOM 1555 O O . PHE A 1 193 ? 15.375 1.883 8.969 1 65.62 193 PHE A O 1
ATOM 1562 N N . TYR A 1 194 ? 14.594 1.17 10.898 1 65.44 194 TYR A N 1
ATOM 1563 C CA . TYR A 1 194 ? 15.859 0.515 11.211 1 65.44 194 TYR A CA 1
ATOM 1564 C C . TYR A 1 194 ? 17.031 1.438 10.922 1 65.44 194 TYR A C 1
ATOM 1566 O O . TYR A 1 194 ? 18.062 0.998 10.406 1 65.44 194 TYR A O 1
ATOM 1574 N N . ASN A 1 195 ? 16.797 2.695 10.977 1 60.78 195 ASN A N 1
ATOM 1575 C CA . ASN A 1 195 ? 17.797 3.758 10.836 1 60.78 195 ASN A CA 1
ATOM 1576 C C . ASN A 1 195 ? 18.266 3.887 9.391 1 60.78 195 ASN A C 1
ATOM 1578 O O . ASN A 1 195 ? 19.438 4.219 9.141 1 60.78 195 ASN A O 1
ATOM 1582 N N . THR A 1 196 ? 17.359 3.557 8.523 1 63.06 196 THR A N 1
ATOM 1583 C CA . THR A 1 196 ? 17.781 3.551 7.129 1 63.06 196 THR A CA 1
ATOM 1584 C C . THR A 1 196 ? 16.938 4.516 6.301 1 63.06 196 THR A C 1
ATOM 1586 O O . THR A 1 196 ? 17 4.488 5.07 1 63.06 196 THR A O 1
ATOM 1589 N N . ASP A 1 197 ? 16.281 5.316 6.992 1 74.06 197 ASP A N 1
ATOM 1590 C CA . ASP A 1 197 ? 15.484 6.297 6.258 1 74.06 197 ASP A CA 1
ATOM 1591 C C . ASP A 1 197 ? 16.266 7.602 6.082 1 74.06 197 ASP A C 1
ATOM 1593 O O . ASP A 1 197 ? 16.484 8.336 7.047 1 74.06 197 ASP A O 1
ATOM 1597 N N . ALA A 1 198 ? 16.547 7.875 4.887 1 70.31 198 ALA A N 1
ATOM 1598 C CA . ALA A 1 198 ? 17.375 9.039 4.582 1 70.31 198 ALA A CA 1
ATOM 1599 C C . ALA A 1 198 ? 16.688 10.328 5.027 1 70.31 198 ALA A C 1
ATOM 1601 O O . ALA A 1 198 ? 17.344 11.25 5.527 1 70.31 198 ALA A O 1
ATOM 1602 N N . THR A 1 199 ? 15.445 10.438 4.871 1 73.94 199 THR A N 1
ATOM 1603 C CA . THR A 1 199 ? 14.711 11.648 5.195 1 73.94 199 THR A CA 1
ATOM 1604 C C . THR A 1 199 ? 14.758 11.93 6.695 1 73.94 199 THR A C 1
ATOM 1606 O O . THR A 1 199 ? 14.992 13.062 7.113 1 73.94 199 THR A O 1
ATOM 1609 N N . THR A 1 200 ? 14.531 10.875 7.434 1 82.31 200 THR A N 1
ATOM 1610 C CA . THR A 1 200 ? 14.586 11.039 8.883 1 82.31 200 THR A CA 1
ATOM 1611 C C . THR A 1 200 ? 15.992 11.422 9.328 1 82.31 200 THR A C 1
ATOM 1613 O O . THR A 1 200 ? 16.156 12.242 10.227 1 82.31 200 THR A O 1
ATOM 1616 N N . LEU A 1 201 ? 17 10.883 8.688 1 79.38 201 LEU A N 1
ATOM 1617 C CA . LEU A 1 201 ? 18.375 11.203 9.008 1 79.38 201 LEU A CA 1
ATOM 1618 C C . LEU A 1 201 ? 18.703 12.648 8.656 1 79.38 201 LEU A C 1
ATOM 1620 O O . LEU A 1 201 ? 19.484 13.305 9.359 1 79.38 201 LEU A O 1
ATOM 1624 N N . LEU A 1 202 ? 18.047 13.109 7.664 1 76.94 202 LEU A N 1
ATOM 1625 C CA . LEU A 1 202 ? 18.219 14.516 7.293 1 76.94 202 LEU A CA 1
ATOM 1626 C C . LEU A 1 202 ? 17.609 15.43 8.344 1 76.94 202 LEU A C 1
ATOM 1628 O O . LEU A 1 202 ? 18.188 16.453 8.695 1 76.94 202 LEU A O 1
ATOM 1632 N N . TYR A 1 203 ? 16.469 15.031 8.789 1 79.94 203 TYR A N 1
ATOM 1633 C CA . TYR A 1 203 ? 15.844 15.805 9.867 1 79.94 203 TYR A CA 1
ATOM 1634 C C . TYR A 1 203 ? 16.734 15.828 11.102 1 79.94 203 TYR A C 1
ATOM 1636 O O . TYR A 1 203 ? 16.906 16.875 11.742 1 79.94 203 TYR A O 1
ATOM 1644 N N . LEU A 1 204 ? 17.344 14.656 11.359 1 85.81 204 LEU A N 1
ATOM 1645 C CA . LEU A 1 204 ? 18.25 14.531 12.492 1 85.81 204 LEU A CA 1
ATOM 1646 C C . LEU A 1 204 ? 19.469 15.43 12.305 1 85.81 204 LEU A C 1
ATOM 1648 O O . LEU A 1 204 ? 19.891 16.125 13.242 1 85.81 204 LEU A O 1
ATOM 1652 N N . SER A 1 205 ? 19.938 15.43 11.172 1 78.88 205 SER A N 1
ATOM 1653 C CA . SER A 1 205 ? 21.125 16.234 10.891 1 78.88 205 SER A CA 1
ATOM 1654 C C . SER A 1 205 ? 20.844 17.719 11.055 1 78.88 205 SER A C 1
ATOM 1656 O O . SER A 1 205 ? 21.641 18.453 11.641 1 78.88 205 SER A O 1
ATOM 1658 N N . ARG A 1 206 ? 19.75 18.125 10.562 1 79.56 206 ARG A N 1
ATOM 1659 C CA . ARG A 1 206 ? 19.359 19.531 10.688 1 79.56 206 ARG A CA 1
ATOM 1660 C C . ARG A 1 206 ? 19.172 19.922 12.148 1 79.56 206 ARG A C 1
ATOM 1662 O O . ARG A 1 206 ? 19.562 21.016 12.555 1 79.56 206 ARG A O 1
ATOM 1669 N N . THR A 1 207 ? 18.641 19.047 12.812 1 86.69 207 THR A N 1
ATOM 1670 C CA . THR A 1 207 ? 18.391 19.312 14.227 1 86.69 207 THR A CA 1
ATOM 1671 C C . THR A 1 207 ? 19.719 19.391 14.984 1 86.69 207 THR A C 1
ATOM 1673 O O . THR A 1 207 ? 19.891 20.281 15.828 1 86.69 207 THR A O 1
ATOM 1676 N N . HIS A 1 208 ? 20.609 18.5 14.727 1 83.44 208 HIS A N 1
ATOM 1677 C CA . HIS A 1 208 ? 21.938 18.547 15.32 1 83.44 208 HIS A CA 1
ATOM 1678 C C . HIS A 1 208 ? 22.641 19.859 14.961 1 83.44 208 HIS A C 1
ATOM 1680 O O . HIS A 1 208 ? 23.328 20.438 15.797 1 83.44 208 HIS A O 1
ATOM 1686 N N . TYR A 1 209 ? 22.375 20.25 13.805 1 76.81 209 TYR A N 1
ATOM 1687 C CA . TYR A 1 209 ? 22.969 21.5 13.336 1 76.81 209 TYR A CA 1
ATOM 1688 C C . TYR A 1 209 ? 22.469 22.688 14.156 1 76.81 209 TYR A C 1
ATOM 1690 O O . TYR A 1 209 ? 23.281 23.484 14.641 1 76.81 209 TYR A O 1
ATOM 1698 N N . GLU A 1 210 ? 21.25 22.75 14.312 1 82 210 GLU A N 1
ATOM 1699 C CA . GLU A 1 210 ? 20.656 23.844 15.07 1 82 210 GLU A CA 1
ATOM 1700 C C . GLU A 1 210 ? 21.047 23.781 16.547 1 82 210 GLU A C 1
ATOM 1702 O O . GLU A 1 210 ? 21.172 24.797 17.203 1 82 210 GLU A O 1
ATOM 1707 N N . ALA A 1 211 ? 21.312 22.609 17.016 1 88.31 211 ALA A N 1
ATOM 1708 C CA . ALA A 1 211 ? 21.719 22.391 18.406 1 88.31 211 ALA A CA 1
ATOM 1709 C C . ALA A 1 211 ? 23.234 22.547 18.562 1 88.31 211 ALA A C 1
ATOM 1711 O O . ALA A 1 211 ? 23.781 22.375 19.656 1 88.31 211 ALA A O 1
ATOM 1712 N N . GLU A 1 212 ? 23.828 22.781 17.438 1 80.5 212 GLU A N 1
ATOM 1713 C CA . GLU A 1 212 ? 25.281 23 17.391 1 80.5 212 GLU A CA 1
ATOM 1714 C C . GLU A 1 212 ? 26.031 21.75 17.797 1 80.5 212 GLU A C 1
ATOM 1716 O O . GLU A 1 212 ? 27.062 21.828 18.484 1 80.5 212 GLU A O 1
ATOM 1721 N N . GLN A 1 213 ? 25.438 20.656 17.625 1 86.06 213 GLN A N 1
ATOM 1722 C CA . GLN A 1 213 ? 26.094 19.359 17.781 1 86.06 213 GLN A CA 1
ATOM 1723 C C . GLN A 1 213 ? 26.703 18.891 16.469 1 86.06 213 GLN A C 1
ATOM 1725 O O . GLN A 1 213 ? 26.125 18.031 15.781 1 86.06 213 GLN A O 1
ATOM 1730 N N . TRP A 1 214 ? 27.844 19.328 16.203 1 73.81 214 TRP A N 1
ATOM 1731 C CA . TRP A 1 214 ? 28.453 19.25 14.867 1 73.81 214 TRP A CA 1
ATOM 1732 C C . TRP A 1 214 ? 28.828 17.812 14.531 1 73.81 214 TRP A C 1
ATOM 1734 O O . TRP A 1 214 ? 28.656 17.375 13.391 1 73.81 214 TRP A O 1
ATOM 1744 N N . GLN A 1 215 ? 29.344 17.141 15.461 1 82.69 215 GLN A N 1
ATOM 1745 C CA . GLN A 1 215 ? 29.766 15.773 15.203 1 82.69 215 GLN A CA 1
ATOM 1746 C C . GLN A 1 215 ? 28.578 14.883 14.852 1 82.69 215 GLN A C 1
ATOM 1748 O O . GLN A 1 215 ? 28.625 14.117 13.883 1 82.69 215 GLN A O 1
ATOM 1753 N N . ASP A 1 216 ? 27.594 15.031 15.594 1 86.31 216 ASP A N 1
ATOM 1754 C CA . ASP A 1 216 ? 26.391 14.242 15.352 1 86.31 216 ASP A CA 1
ATOM 1755 C C . ASP A 1 216 ? 25.734 14.656 14.039 1 86.31 216 ASP A C 1
ATOM 1757 O O . ASP A 1 216 ? 25.172 13.812 13.336 1 86.31 216 ASP A O 1
ATOM 1761 N N . CYS A 1 217 ? 25.781 15.867 13.703 1 78.69 217 CYS A N 1
ATOM 1762 C CA . CYS A 1 217 ? 25.25 16.375 12.438 1 78.69 217 CYS A CA 1
ATOM 1763 C C . CYS A 1 217 ? 25.953 15.727 11.25 1 78.69 217 CYS A C 1
ATOM 1765 O O . CYS A 1 217 ? 25.297 15.219 10.336 1 78.69 217 CYS A O 1
ATOM 1767 N N . ARG A 1 218 ? 27.219 15.727 11.414 1 69.62 218 ARG A N 1
ATOM 1768 C CA . ARG A 1 218 ? 28.031 15.156 10.344 1 69.62 218 ARG A CA 1
ATOM 1769 C C . ARG A 1 218 ? 27.734 13.672 10.172 1 69.62 218 ARG A C 1
ATOM 1771 O O . ARG A 1 218 ? 27.547 13.195 9.047 1 69.62 218 ARG A O 1
ATOM 1778 N N . LYS A 1 219 ? 27.688 13.008 11.203 1 80.31 219 LYS A N 1
ATOM 1779 C CA . LYS A 1 219 ? 27.438 11.562 11.172 1 80.31 219 LYS A CA 1
ATOM 1780 C C . LYS A 1 219 ? 26.094 11.25 10.531 1 80.31 219 LYS A C 1
ATOM 1782 O O . LYS A 1 219 ? 26.016 10.383 9.656 1 80.31 219 LYS A O 1
ATOM 1787 N N . SER A 1 220 ? 25.062 11.93 10.914 1 79.38 220 SER A N 1
ATOM 1788 C CA . SER A 1 220 ? 23.719 11.695 10.391 1 79.38 220 SER A CA 1
ATOM 1789 C C . SER A 1 220 ? 23.625 12.086 8.922 1 79.38 220 SER A C 1
ATOM 1791 O O . SER A 1 220 ? 22.969 11.406 8.133 1 79.38 220 SER A O 1
ATOM 1793 N N . LEU A 1 221 ? 24.281 13.078 8.602 1 71.38 221 LEU A N 1
ATOM 1794 C CA . LEU A 1 221 ? 24.266 13.562 7.223 1 71.38 221 LEU A CA 1
ATOM 1795 C C . LEU A 1 221 ? 24.984 12.578 6.293 1 71.38 221 LEU A C 1
ATOM 1797 O O . LEU A 1 221 ? 24.484 12.273 5.207 1 71.38 221 LEU A O 1
ATOM 1801 N N . LEU A 1 222 ? 26.078 12.156 6.773 1 64.44 222 LEU A N 1
ATOM 1802 C CA . LEU A 1 222 ? 26.844 11.195 5.98 1 64.44 222 LEU A CA 1
ATOM 1803 C C . LEU A 1 222 ? 26.047 9.906 5.781 1 64.44 222 LEU A C 1
ATOM 1805 O O . LEU A 1 222 ? 26.062 9.336 4.688 1 64.44 222 LEU A O 1
ATOM 1809 N N . ARG A 1 223 ? 25.453 9.531 6.766 1 75.19 223 ARG A N 1
ATOM 1810 C CA . ARG A 1 223 ? 24.641 8.328 6.676 1 75.19 223 ARG A CA 1
ATOM 1811 C C . ARG A 1 223 ? 23.469 8.531 5.719 1 75.19 223 ARG A C 1
ATOM 1813 O O . ARG A 1 223 ? 23.125 7.629 4.949 1 75.19 223 ARG A O 1
ATOM 1820 N N . ALA A 1 224 ? 22.797 9.656 5.75 1 71.25 224 ALA A N 1
ATOM 1821 C CA . ALA A 1 224 ? 21.688 9.969 4.867 1 71.25 224 ALA A CA 1
ATOM 1822 C C . ALA A 1 224 ? 22.125 9.961 3.404 1 71.25 224 ALA A C 1
ATOM 1824 O O . ALA A 1 224 ? 21.406 9.438 2.541 1 71.25 224 ALA A O 1
ATOM 1825 N N . ILE A 1 225 ? 23.297 10.422 3.18 1 61.44 225 ILE A N 1
ATOM 1826 C CA . ILE A 1 225 ? 23.844 10.5 1.829 1 61.44 225 ILE A CA 1
ATOM 1827 C C . ILE A 1 225 ? 24.141 9.094 1.314 1 61.44 225 ILE A C 1
ATOM 1829 O O . ILE A 1 225 ? 23.891 8.789 0.148 1 61.44 225 ILE A O 1
ATOM 1833 N N . HIS A 1 226 ? 24.594 8.305 2.207 1 65.56 226 HIS A N 1
ATOM 1834 C CA . HIS A 1 226 ? 24.906 6.926 1.851 1 65.56 226 HIS A CA 1
ATOM 1835 C C . HIS A 1 226 ? 23.656 6.148 1.469 1 65.56 226 HIS A C 1
ATOM 1837 O O . HIS A 1 226 ? 23.688 5.328 0.549 1 65.56 226 HIS A O 1
ATOM 1843 N N . LEU A 1 227 ? 22.625 6.453 2.068 1 64.25 227 LEU A N 1
ATOM 1844 C CA . LEU A 1 227 ? 21.375 5.707 1.88 1 64.25 227 LEU A CA 1
ATOM 1845 C C . LEU A 1 227 ? 20.625 6.207 0.653 1 64.25 227 LEU A C 1
ATOM 1847 O O . LEU A 1 227 ? 19.828 5.473 0.068 1 64.25 227 LEU A O 1
ATOM 1851 N N . ALA A 1 228 ? 20.656 7.375 0.259 1 58.56 228 ALA A N 1
ATOM 1852 C CA . ALA A 1 228 ? 19.984 7.914 -0.921 1 58.56 228 ALA A CA 1
ATOM 1853 C C . ALA A 1 228 ? 20.969 8.656 -1.821 1 58.56 228 ALA A C 1
ATOM 1855 O O . ALA A 1 228 ? 20.906 9.875 -1.951 1 58.56 228 ALA A O 1
ATOM 1856 N N . PRO A 1 229 ? 21.781 7.859 -2.461 1 47.16 229 PRO A N 1
ATOM 1857 C CA . PRO A 1 229 ? 22.828 8.531 -3.238 1 47.16 229 PRO A CA 1
ATOM 1858 C C . PRO A 1 229 ? 22.266 9.43 -4.336 1 47.16 229 PRO A C 1
ATOM 1860 O O . PRO A 1 229 ? 22.859 10.453 -4.668 1 47.16 229 PRO A O 1
ATOM 1863 N N . SER A 1 230 ? 21.219 9.016 -4.938 1 44.94 230 SER A N 1
ATOM 1864 C CA . SER A 1 230 ? 20.703 9.781 -6.07 1 44.94 230 SER A CA 1
ATOM 1865 C C . SER A 1 230 ? 19.828 10.945 -5.598 1 44.94 230 SER A C 1
ATOM 1867 O O . SER A 1 230 ? 19.375 11.758 -6.41 1 44.94 230 SER A O 1
ATOM 1869 N N . ASN A 1 231 ? 19.5 10.852 -4.523 1 40.59 231 ASN A N 1
ATOM 1870 C CA . ASN A 1 231 ? 18.688 12 -4.102 1 40.59 231 ASN A CA 1
ATOM 1871 C C . ASN A 1 231 ? 19.516 13.289 -4.102 1 40.59 231 ASN A C 1
ATOM 1873 O O . ASN A 1 231 ? 20.375 13.477 -3.248 1 40.59 231 ASN A O 1
ATOM 1877 N N . TYR A 1 232 ? 19.578 13.812 -5.238 1 34.28 232 TYR A N 1
ATOM 1878 C CA . TYR A 1 232 ? 20.297 15.047 -5.516 1 34.28 232 TYR A CA 1
ATOM 1879 C C . TYR A 1 232 ? 20.109 16.047 -4.387 1 34.28 232 TYR A C 1
ATOM 1881 O O . TYR A 1 232 ? 21.031 16.797 -4.059 1 34.28 232 TYR A O 1
ATOM 1889 N N . LEU A 1 233 ? 18.953 16.109 -3.994 1 36.62 233 LEU A N 1
ATOM 1890 C CA . LEU A 1 233 ? 18.766 17.094 -2.938 1 36.62 233 LEU A CA 1
ATOM 1891 C C . LEU A 1 233 ? 19.625 16.766 -1.722 1 36.62 233 LEU A C 1
ATOM 1893 O O . LEU A 1 233 ? 20.156 17.656 -1.062 1 36.62 233 LEU A O 1
ATOM 1897 N N . LEU A 1 234 ? 19.672 15.523 -1.521 1 38.84 234 LEU A N 1
ATOM 1898 C CA . LEU A 1 234 ? 20.547 15.094 -0.432 1 38.84 234 LEU A CA 1
ATOM 1899 C C . LEU A 1 234 ? 22 15.367 -0.758 1 38.84 234 LEU A C 1
ATOM 1901 O O . LEU A 1 234 ? 22.797 15.688 0.134 1 38.84 234 LEU A O 1
ATOM 1905 N N . ARG A 1 235 ? 22.281 15.273 -2.039 1 36.62 235 ARG A N 1
ATOM 1906 C CA . ARG A 1 235 ? 23.641 15.648 -2.426 1 36.62 235 ARG A CA 1
ATOM 1907 C C . ARG A 1 235 ? 23.875 17.141 -2.262 1 36.62 235 ARG A C 1
ATOM 1909 O O . ARG A 1 235 ? 24.938 17.578 -1.813 1 36.62 235 ARG A O 1
ATOM 1916 N N . PHE A 1 236 ? 22.922 17.859 -2.754 1 31.11 236 PHE A N 1
ATOM 1917 C CA . PHE A 1 236 ? 23.094 19.297 -2.674 1 31.11 236 PHE A CA 1
ATOM 1918 C C . PHE A 1 236 ? 23.062 19.766 -1.225 1 31.11 236 PHE A C 1
ATOM 1920 O O . PHE A 1 236 ? 23.844 20.656 -0.841 1 31.11 236 PHE A O 1
ATOM 1927 N N . ASN A 1 237 ? 22.125 19.266 -0.552 1 31.98 237 ASN A N 1
ATOM 1928 C CA . ASN A 1 237 ? 22.141 19.75 0.824 1 31.98 237 ASN A CA 1
ATOM 1929 C C . ASN A 1 237 ? 23.375 19.281 1.577 1 31.98 237 ASN A C 1
ATOM 1931 O O . ASN A 1 237 ? 23.812 19.922 2.535 1 31.98 237 ASN A O 1
ATOM 1935 N N . VAL A 1 238 ? 23.859 18.203 1.124 1 35.78 238 VAL A N 1
ATOM 1936 C CA . VAL A 1 238 ? 25.188 17.906 1.648 1 35.78 238 VAL A CA 1
ATOM 1937 C C . VAL A 1 238 ? 26.172 19 1.213 1 35.78 238 VAL A C 1
ATOM 1939 O O . VAL A 1 238 ? 27.031 19.422 1.995 1 35.78 238 VAL A O 1
ATOM 1942 N N . GLY A 1 239 ? 25.984 19.5 0.027 1 32.25 239 GLY A N 1
ATOM 1943 C CA . GLY A 1 239 ? 26.828 20.594 -0.414 1 32.25 239 GLY A CA 1
ATOM 1944 C C . GLY A 1 239 ? 26.656 21.859 0.401 1 32.25 239 GLY A C 1
ATOM 1945 O O . GLY A 1 239 ? 27.625 22.469 0.833 1 32.25 239 GLY A O 1
ATOM 1946 N N . VAL A 1 240 ? 25.438 22.234 0.469 1 33.91 240 VAL A N 1
ATOM 1947 C CA . VAL A 1 240 ? 25.234 23.469 1.211 1 33.91 240 VAL A CA 1
ATOM 1948 C C . VAL A 1 240 ? 25.516 23.234 2.693 1 33.91 240 VAL A C 1
ATOM 1950 O O . VAL A 1 240 ? 26.172 24.062 3.342 1 33.91 240 VAL A O 1
ATOM 1953 N N . SER A 1 241 ? 25.094 22.141 3.205 1 32.53 241 SER A N 1
ATOM 1954 C CA . SER A 1 241 ? 25.5 21.922 4.59 1 32.53 241 SER A CA 1
ATOM 1955 C C . SER A 1 241 ? 27 21.672 4.695 1 32.53 241 SER A C 1
ATOM 1957 O O . SER A 1 241 ? 27.641 22.141 5.637 1 32.53 241 SER A O 1
ATOM 1959 N N . MET A 1 242 ? 27.516 21.047 3.629 1 30.62 242 MET A N 1
ATOM 1960 C CA . MET A 1 242 ? 28.984 20.938 3.664 1 30.62 242 MET A CA 1
ATOM 1961 C C . MET A 1 242 ? 29.641 22.266 3.357 1 30.62 242 MET A C 1
ATOM 1963 O O . MET A 1 242 ? 30.672 22.609 3.943 1 30.62 242 MET A O 1
ATOM 1967 N N . GLN A 1 243 ? 29.094 22.969 2.479 1 32.28 243 GLN A N 1
ATOM 1968 C CA . GLN A 1 243 ? 29.688 24.266 2.217 1 32.28 243 GLN A CA 1
ATOM 1969 C C . GLN A 1 243 ? 29.531 25.203 3.416 1 32.28 243 GLN A C 1
ATOM 1971 O O . GLN A 1 243 ? 30.484 25.875 3.814 1 32.28 243 GLN A O 1
ATOM 1976 N N . LYS A 1 244 ? 28.344 25.297 3.947 1 32.84 244 LYS A N 1
ATOM 1977 C CA . LYS A 1 244 ? 28.328 26.156 5.133 1 32.84 244 LYS A CA 1
ATOM 1978 C C . LYS A 1 244 ? 29.078 25.5 6.293 1 32.84 244 LYS A C 1
ATOM 1980 O O . LYS A 1 244 ? 29.688 26.188 7.109 1 32.84 244 LYS A O 1
ATOM 1985 N N . PHE A 1 245 ? 29.109 24.203 6.355 1 31.08 245 PHE A N 1
ATOM 1986 C CA . PHE A 1 245 ? 30.016 23.594 7.32 1 31.08 245 PHE A CA 1
ATOM 1987 C C . PHE A 1 245 ? 31.453 23.891 6.961 1 31.08 245 PHE A C 1
ATOM 1989 O O . PHE A 1 245 ? 32.25 24.234 7.828 1 31.08 245 PHE A O 1
ATOM 1996 N N . SER A 1 246 ? 31.797 23.734 5.746 1 31.83 246 SER A N 1
ATOM 1997 C CA . SER A 1 246 ? 33.156 24.125 5.359 1 31.83 246 SER A CA 1
ATOM 1998 C C . SER A 1 246 ? 33.344 25.641 5.469 1 31.83 246 SER A C 1
ATOM 2000 O O . SER A 1 246 ? 34.375 26.109 5.906 1 31.83 246 SER A O 1
ATOM 2002 N N . ALA A 1 247 ? 32.375 26.375 5.055 1 33.38 247 ALA A N 1
ATOM 2003 C CA . ALA A 1 247 ? 32.594 27.797 5.215 1 33.38 247 ALA A CA 1
ATOM 2004 C C . ALA A 1 247 ? 32.625 28.203 6.688 1 33.38 247 ALA A C 1
ATOM 2006 O O . ALA A 1 247 ? 33.438 29 7.121 1 33.38 247 ALA A O 1
ATOM 2007 N N . SER A 1 248 ? 31.719 27.672 7.48 1 33.25 248 SER A N 1
ATOM 2008 C CA . SER A 1 248 ? 31.781 28.062 8.883 1 33.25 248 SER A CA 1
ATOM 2009 C C . SER A 1 248 ? 33 27.453 9.57 1 33.25 248 SER A C 1
ATOM 2011 O O . SER A 1 248 ? 33.562 28.047 10.5 1 33.25 248 SER A O 1
ATOM 2013 N N . THR A 1 249 ? 33.469 26.281 9.203 1 31.8 249 THR A N 1
ATOM 2014 C CA . THR A 1 249 ? 34.75 25.859 9.711 1 31.8 249 THR A CA 1
ATOM 2015 C C . THR A 1 249 ? 35.875 26.75 9.148 1 31.8 249 THR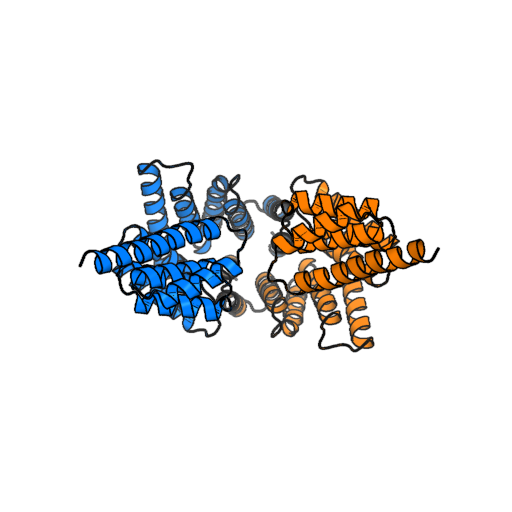 A C 1
ATOM 2017 O O . THR A 1 249 ? 36.781 27.141 9.867 1 31.8 249 THR A O 1
ATOM 2020 N N . LEU A 1 250 ? 35.875 27.062 7.879 1 32.22 250 LEU A N 1
ATOM 2021 C CA . LEU A 1 250 ? 36.969 27.891 7.383 1 32.22 250 LEU A CA 1
ATOM 2022 C C . LEU A 1 250 ? 36.812 29.328 7.867 1 32.22 250 LEU A C 1
ATOM 2024 O O . LEU A 1 250 ? 37.812 29.984 8.156 1 32.22 250 LEU A O 1
ATOM 2028 N N . GLN A 1 251 ? 35.625 29.828 8.023 1 34.19 251 GLN A N 1
ATOM 2029 C CA . GLN A 1 251 ? 35.656 31.188 8.531 1 34.19 251 GLN A CA 1
ATOM 2030 C C . GLN A 1 251 ? 36 31.219 10.023 1 34.19 251 GLN A C 1
ATOM 2032 O O . GLN A 1 251 ? 36.562 32.188 10.523 1 34.19 251 GLN A O 1
ATOM 2037 N N . LYS A 1 252 ? 35.812 30.172 10.852 1 36.84 252 LYS A N 1
ATOM 2038 C CA . LYS A 1 252 ? 36.375 30.281 12.188 1 36.84 252 LYS A CA 1
ATOM 2039 C C . LYS A 1 252 ? 37.875 30.141 12.156 1 36.84 252 LYS A C 1
ATOM 2041 O O . LYS A 1 252 ? 38.594 30.625 13.055 1 36.84 252 LYS A O 1
ATOM 2046 N N . THR A 1 253 ? 38.469 29.562 11.25 1 34.53 253 THR A N 1
ATOM 2047 C CA . THR A 1 253 ? 39.906 29.703 11.312 1 34.53 253 THR A CA 1
ATOM 2048 C C . THR A 1 253 ? 40.344 31.156 11.07 1 34.53 253 THR A C 1
ATOM 2050 O O . THR A 1 253 ? 41.375 31.594 11.586 1 34.53 253 THR A O 1
ATOM 2053 N N . LYS A 1 254 ? 39.656 32 10.367 1 35.66 254 LYS A N 1
ATOM 2054 C CA . LYS A 1 254 ? 40.188 33.344 10.234 1 35.66 254 LYS A CA 1
ATOM 2055 C C . LYS A 1 254 ? 40.094 34.125 11.547 1 35.66 254 LYS A C 1
ATOM 2057 O O . LYS A 1 254 ? 40.844 35.062 11.773 1 35.66 254 LYS A O 1
ATOM 2062 N N . ARG A 1 255 ? 39.156 33.781 12.43 1 40.25 255 ARG A N 1
ATOM 2063 C CA . ARG A 1 255 ? 39.219 34.594 13.641 1 40.25 255 ARG A CA 1
ATOM 2064 C C . ARG A 1 255 ? 40.344 34.156 14.555 1 40.25 255 ARG A C 1
ATOM 2066 O O . ARG A 1 255 ? 40.812 34.906 15.406 1 40.25 255 ARG A O 1
ATOM 2073 N N . THR A 1 256 ? 40.781 32.875 14.445 1 35.62 256 THR A N 1
ATOM 2074 C CA . THR A 1 256 ? 41.969 32.719 15.289 1 35.62 256 THR A CA 1
ATOM 2075 C C . THR A 1 256 ? 43.188 33.375 14.648 1 35.62 256 THR A C 1
ATOM 2077 O O . THR A 1 256 ? 44.156 33.656 15.328 1 35.62 256 THR A O 1
ATOM 2080 N N . VAL A 1 257 ? 43.344 33.5 13.312 1 39.88 257 VAL A N 1
ATOM 2081 C CA . VAL A 1 257 ? 44.594 34.062 12.844 1 39.88 257 VAL A CA 1
ATOM 2082 C C . VAL A 1 257 ? 44.594 35.594 13.086 1 39.88 257 VAL A C 1
ATOM 2084 O O . VAL A 1 257 ? 45.625 36.156 13.375 1 39.88 257 VAL A O 1
ATOM 2087 N N . ASP A 1 258 ? 43.469 36.281 12.914 1 35.75 258 ASP A N 1
ATOM 2088 C CA . ASP A 1 258 ? 43.688 37.719 13.117 1 35.75 258 ASP A CA 1
ATOM 2089 C C . ASP A 1 258 ? 43.594 38.062 14.602 1 35.75 258 ASP A C 1
ATOM 2091 O O . ASP A 1 258 ? 44 39.188 14.992 1 35.75 258 ASP A O 1
ATOM 2095 N N . GLU A 1 259 ? 43.156 37.125 15.484 1 31.58 259 GLU A N 1
ATOM 2096 C CA . GLU A 1 259 ? 43.594 37.5 16.828 1 31.58 259 GLU A CA 1
ATOM 2097 C C . GLU A 1 259 ? 44.812 36.719 17.25 1 31.58 259 GLU A C 1
ATOM 2099 O O . GLU A 1 259 ? 45.031 35.562 16.812 1 31.58 259 GLU A O 1
ATOM 2104 N N . GLN B 1 1 ? -28.25 -6.223 10.492 1 42.56 1 GLN B N 1
ATOM 2105 C CA 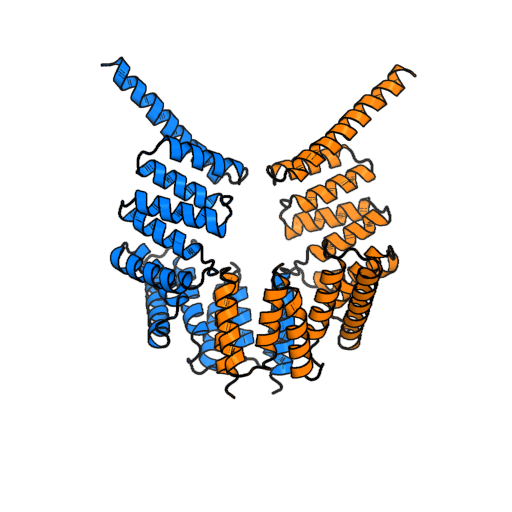. GLN B 1 1 ? -26.984 -5.797 11.086 1 42.56 1 GLN B CA 1
ATOM 2106 C C . GLN B 1 1 ? -26.266 -4.781 10.195 1 42.56 1 GLN B C 1
ATOM 2108 O O . GLN B 1 1 ? -26.438 -4.789 8.977 1 42.56 1 GLN B O 1
ATOM 2113 N N . TYR B 1 2 ? -26.078 -3.555 10.562 1 58.78 2 TYR B N 1
ATOM 2114 C CA . TYR B 1 2 ? -25.875 -2.33 9.797 1 58.78 2 TYR B CA 1
ATOM 2115 C C . TYR B 1 2 ? -24.516 -2.35 9.094 1 58.78 2 TYR B C 1
ATOM 2117 O O . TYR B 1 2 ? -23.516 -1.89 9.648 1 58.78 2 TYR B O 1
ATOM 2125 N N . PRO B 1 3 ? -24.516 -3.109 7.914 1 69.5 3 PRO B N 1
ATOM 2126 C CA . PRO B 1 3 ? -23.281 -3.334 7.145 1 69.5 3 PRO B CA 1
ATOM 2127 C C . PRO B 1 3 ? -22.469 -2.061 6.953 1 69.5 3 PRO B C 1
ATOM 2129 O O . PRO B 1 3 ? -21.234 -2.104 6.984 1 69.5 3 PRO B O 1
ATOM 2132 N N . ASP B 1 4 ? -23.172 -0.975 7.039 1 77.5 4 ASP B N 1
ATOM 2133 C CA . ASP B 1 4 ? -22.469 0.277 6.793 1 77.5 4 ASP B CA 1
ATOM 2134 C C . ASP B 1 4 ? -21.609 0.667 7.992 1 77.5 4 ASP B C 1
ATOM 2136 O O . ASP B 1 4 ? -20.516 1.21 7.824 1 77.5 4 ASP B O 1
ATOM 2140 N N . TYR B 1 5 ? -22.172 0.199 9.109 1 82.19 5 TYR B N 1
ATOM 2141 C CA . TYR B 1 5 ? -21.422 0.507 10.328 1 82.19 5 TYR B CA 1
ATOM 2142 C C . TYR B 1 5 ? -20.156 -0.334 10.422 1 82.19 5 TYR B C 1
ATOM 2144 O O . TYR B 1 5 ? -19.094 0.177 10.766 1 82.19 5 TYR B O 1
ATOM 2152 N N . ILE B 1 6 ? -20.234 -1.556 10.023 1 90.69 6 ILE B N 1
ATOM 2153 C CA . ILE B 1 6 ? -19.094 -2.461 10.039 1 90.69 6 ILE B CA 1
ATOM 2154 C C . ILE B 1 6 ? -18.047 -1.994 9.023 1 90.69 6 ILE B C 1
ATOM 2156 O O . ILE B 1 6 ? -16.859 -1.934 9.336 1 90.69 6 ILE B O 1
ATOM 2160 N N . ASP B 1 7 ? -18.516 -1.549 7.941 1 92.25 7 ASP B N 1
ATOM 2161 C CA . ASP B 1 7 ? -17.625 -1.148 6.859 1 92.25 7 ASP B CA 1
ATOM 2162 C C . ASP B 1 7 ? -16.891 0.145 7.203 1 92.25 7 ASP B C 1
ATOM 2164 O O . ASP B 1 7 ? -15.797 0.398 6.695 1 92.25 7 ASP B O 1
ATOM 2168 N N . ALA B 1 8 ? -17.516 0.911 8.07 1 90.5 8 ALA B N 1
ATOM 2169 C CA . ALA B 1 8 ? -16.844 2.129 8.5 1 90.5 8 ALA B CA 1
ATOM 2170 C C . ALA B 1 8 ? -15.539 1.803 9.219 1 90.5 8 ALA B C 1
ATOM 2172 O O . ALA B 1 8 ? -14.523 2.471 9.008 1 90.5 8 ALA B O 1
ATOM 2173 N N . TYR B 1 9 ? -15.562 0.758 10.055 1 91.62 9 TYR B N 1
ATOM 2174 C CA . TYR B 1 9 ? -14.344 0.299 10.719 1 91.62 9 TYR B CA 1
ATOM 2175 C C . TYR B 1 9 ? -13.305 -0.149 9.695 1 91.62 9 TYR B C 1
ATOM 2177 O O . TYR B 1 9 ? -12.117 0.153 9.828 1 91.62 9 TYR B O 1
ATOM 2185 N N . LEU B 1 10 ? -13.773 -0.793 8.711 1 94.56 10 LEU B N 1
ATOM 2186 C CA . LEU B 1 10 ? -12.867 -1.343 7.707 1 94.56 10 LEU B CA 1
ATOM 2187 C C . LEU B 1 10 ? -12.258 -0.231 6.863 1 94.56 10 LEU B C 1
ATOM 2189 O O . LEU B 1 10 ? -11.086 -0.306 6.492 1 94.56 10 LEU B O 1
ATOM 2193 N N . ARG B 1 11 ? -13.047 0.782 6.566 1 92.88 11 ARG B N 1
ATOM 2194 C CA . ARG B 1 11 ? -12.508 1.919 5.828 1 92.88 11 ARG B CA 1
ATOM 2195 C C . ARG B 1 11 ? -11.445 2.643 6.645 1 92.88 11 ARG B C 1
ATOM 2197 O O . ARG B 1 11 ? -10.383 2.998 6.117 1 92.88 11 ARG B O 1
ATOM 2204 N N . LEU B 1 12 ? -11.703 2.805 7.91 1 90.12 12 LEU B N 1
ATOM 2205 C CA . LEU B 1 12 ? -10.688 3.398 8.781 1 90.12 12 LEU B CA 1
ATOM 2206 C C . LEU B 1 12 ? -9.461 2.504 8.875 1 90.12 12 LEU B C 1
ATOM 2208 O O . LEU B 1 12 ? -8.328 2.996 8.883 1 90.12 12 LEU B O 1
ATOM 2212 N N . GLY B 1 13 ? -9.695 1.217 8.898 1 92.38 13 GLY B N 1
ATOM 2213 C CA . GLY B 1 13 ? -8.594 0.272 8.898 1 92.38 13 GLY B CA 1
ATOM 2214 C C . GLY B 1 13 ? -7.73 0.36 7.656 1 92.38 13 GLY B C 1
ATOM 2215 O O . GLY B 1 13 ? -6.512 0.186 7.723 1 92.38 13 GLY B O 1
ATOM 2216 N N . SER B 1 14 ? -8.359 0.603 6.539 1 92 14 SER B N 1
ATOM 2217 C CA . SER B 1 14 ? -7.629 0.76 5.285 1 92 14 SER B CA 1
ATOM 2218 C C . SER B 1 14 ? -6.723 1.985 5.32 1 92 14 SER B C 1
ATOM 2220 O O . SER B 1 14 ? -5.609 1.957 4.789 1 92 14 SER B O 1
ATOM 2222 N N . ILE B 1 15 ? -7.156 3.045 5.953 1 87 15 ILE B N 1
ATOM 2223 C CA . ILE B 1 15 ? -6.328 4.238 6.105 1 87 15 ILE B CA 1
ATOM 2224 C C . ILE B 1 15 ? -5.113 3.918 6.969 1 87 15 ILE B C 1
ATOM 2226 O O . ILE B 1 15 ? -3.988 4.301 6.633 1 87 15 ILE B O 1
ATOM 2230 N N . ALA B 1 16 ? -5.418 3.232 8.039 1 88 16 ALA B N 1
ATOM 2231 C CA . ALA B 1 16 ? -4.332 2.855 8.938 1 88 16 ALA B CA 1
ATOM 2232 C C . ALA B 1 16 ? -3.271 2.039 8.203 1 88 16 ALA B C 1
ATOM 2234 O O . ALA B 1 16 ? -2.072 2.277 8.367 1 88 16 ALA B O 1
ATOM 2235 N N . LYS B 1 17 ? -3.717 1.145 7.352 1 89.19 17 LYS B N 1
ATOM 2236 C CA . LYS B 1 17 ? -2.803 0.321 6.562 1 89.19 17 LYS B CA 1
ATOM 2237 C C . LYS B 1 17 ? -1.987 1.175 5.598 1 89.19 17 LYS B C 1
ATOM 2239 O O . LYS B 1 17 ? -0.776 0.986 5.465 1 89.19 17 LYS B O 1
ATOM 2244 N N . GLU B 1 18 ? -2.643 2.061 4.973 1 83.06 18 GLU B N 1
ATOM 2245 C CA . GLU B 1 18 ? -1.981 2.947 4.02 1 83.06 18 GLU B CA 1
ATOM 2246 C C . GLU B 1 18 ? -0.91 3.793 4.703 1 83.06 18 GLU B C 1
ATOM 2248 O O . GLU B 1 18 ? 0.11 4.121 4.094 1 83.06 18 GLU B O 1
ATOM 2253 N N . LYS B 1 19 ? -1.18 4.074 5.949 1 77.81 19 LYS B N 1
ATOM 2254 C CA . LYS B 1 19 ? -0.229 4.867 6.723 1 77.81 19 LYS B CA 1
ATOM 2255 C C . LYS B 1 19 ? 0.791 3.973 7.422 1 77.81 19 LYS B C 1
ATOM 2257 O O . LYS B 1 19 ? 1.519 4.426 8.312 1 77.81 19 LYS B O 1
ATOM 2262 N N . ASN B 1 20 ? 0.711 2.697 7.137 1 78.62 20 ASN B N 1
ATOM 2263 C CA . ASN B 1 20 ? 1.624 1.672 7.633 1 78.62 20 ASN B CA 1
ATOM 2264 C C . ASN B 1 20 ? 1.469 1.458 9.133 1 78.62 20 ASN B C 1
ATOM 2266 O O . ASN B 1 20 ? 2.428 1.095 9.82 1 78.62 20 ASN B O 1
ATOM 2270 N N . ASN B 1 21 ? 0.35 1.867 9.617 1 81.19 21 ASN B N 1
ATOM 2271 C CA . ASN B 1 21 ? -0.024 1.509 10.977 1 81.19 21 ASN B CA 1
ATOM 2272 C C . ASN B 1 21 ? -0.79 0.189 11.023 1 81.19 21 ASN B C 1
ATOM 2274 O O . ASN B 1 21 ? -1.999 0.175 11.258 1 81.19 21 ASN B O 1
ATOM 2278 N N . ILE B 1 22 ? -0.08 -0.872 10.883 1 86.5 22 ILE B N 1
ATOM 2279 C CA . ILE B 1 22 ? -0.646 -2.201 10.688 1 86.5 22 ILE B CA 1
ATOM 2280 C C . ILE B 1 22 ? -1.403 -2.635 11.938 1 86.5 22 ILE B C 1
ATOM 2282 O O . ILE B 1 22 ? -2.482 -3.227 11.844 1 86.5 22 ILE B O 1
ATOM 2286 N N . GLN B 1 23 ? -0.894 -2.367 13.062 1 84.69 23 GLN B N 1
ATOM 2287 C CA . GLN B 1 23 ? -1.525 -2.785 14.312 1 84.69 23 GLN B CA 1
ATOM 2288 C C . GLN B 1 23 ? -2.896 -2.135 14.477 1 84.69 23 GLN B C 1
ATOM 2290 O O . GLN B 1 23 ? -3.867 -2.807 14.836 1 84.69 23 GLN B O 1
ATOM 2295 N N . LEU B 1 24 ? -2.895 -0.817 14.297 1 86.06 24 LEU B N 1
ATOM 2296 C CA . LEU B 1 24 ? -4.184 -0.14 14.367 1 86.06 24 LEU B CA 1
ATOM 2297 C C . LEU B 1 24 ? -5.156 -0.71 13.336 1 86.06 24 LEU B C 1
ATOM 2299 O O . LEU B 1 24 ? -6.355 -0.834 13.609 1 86.06 24 LEU B O 1
ATOM 2303 N N . SER B 1 25 ? -4.684 -0.979 12.141 1 92.5 25 SER B N 1
ATOM 2304 C CA . SER B 1 25 ? -5.527 -1.597 11.125 1 92.5 25 SER B CA 1
ATOM 2305 C C . SER B 1 25 ? -6.125 -2.908 11.625 1 92.5 25 SER B C 1
ATOM 2307 O O . SER B 1 25 ? -7.336 -3.125 11.516 1 92.5 25 SER B O 1
ATOM 2309 N N . ILE B 1 26 ? -5.312 -3.664 12.258 1 92.69 26 ILE B N 1
ATOM 2310 C CA . ILE B 1 26 ? -5.742 -4.957 12.773 1 92.69 26 ILE B CA 1
ATOM 2311 C C . ILE B 1 26 ? -6.785 -4.75 13.875 1 92.69 26 ILE B C 1
ATOM 2313 O O . ILE B 1 26 ? -7.793 -5.457 13.922 1 92.69 26 ILE B O 1
ATOM 2317 N N . GLU B 1 27 ? -6.574 -3.834 14.734 1 91.38 27 GLU B N 1
ATOM 2318 C CA . GLU B 1 27 ? -7.504 -3.547 15.828 1 91.38 27 GLU B CA 1
ATOM 2319 C C . GLU B 1 27 ? -8.867 -3.117 15.297 1 91.38 27 GLU B C 1
ATOM 2321 O O . GLU B 1 27 ? -9.898 -3.58 15.781 1 91.38 27 GLU B O 1
ATOM 2326 N N . LEU B 1 28 ? -8.852 -2.225 14.336 1 92 28 LEU B N 1
ATOM 2327 C CA . LEU B 1 28 ? -10.094 -1.738 13.742 1 92 28 LEU B CA 1
ATOM 2328 C C . LEU B 1 28 ? -10.836 -2.867 13.039 1 92 28 LEU B C 1
ATOM 2330 O O . LEU B 1 28 ? -12.062 -2.975 13.156 1 92 28 LEU B O 1
ATOM 2334 N N . ILE B 1 29 ? -10.141 -3.709 12.336 1 96.44 29 ILE B N 1
ATOM 2335 C CA . ILE B 1 29 ? -10.742 -4.883 11.727 1 96.44 29 ILE B CA 1
ATOM 2336 C C . ILE B 1 29 ? -11.328 -5.793 12.805 1 96.44 29 ILE B C 1
ATOM 2338 O O . ILE B 1 29 ? -12.414 -6.344 12.641 1 96.44 29 ILE B O 1
ATOM 2342 N N . GLY B 1 30 ? -10.523 -5.934 13.867 1 95.44 30 GLY B N 1
ATOM 2343 C CA . GLY B 1 30 ? -11.016 -6.699 15 1 95.44 30 GLY B CA 1
ATOM 2344 C C . GLY B 1 30 ? -12.32 -6.168 15.555 1 95.44 30 GLY B C 1
ATOM 2345 O O . GLY B 1 30 ? -13.219 -6.945 15.906 1 95.44 30 GLY B O 1
ATOM 2346 N N . ASP B 1 31 ? -12.438 -4.863 15.688 1 93.81 31 ASP B N 1
ATOM 2347 C CA . ASP B 1 31 ? -13.68 -4.242 16.156 1 93.81 31 ASP B CA 1
ATOM 2348 C C . ASP B 1 31 ? -14.844 -4.586 15.227 1 93.81 31 ASP B C 1
ATOM 2350 O O . ASP B 1 31 ? -15.969 -4.805 15.688 1 93.81 31 ASP B O 1
ATOM 2354 N N . ALA B 1 32 ? -14.602 -4.617 13.914 1 95.06 32 ALA B N 1
ATOM 2355 C CA . ALA B 1 32 ? -15.617 -5.027 12.953 1 95.06 32 ALA B CA 1
ATOM 2356 C C . ALA B 1 32 ? -16.031 -6.48 13.172 1 95.06 32 ALA B C 1
ATOM 2358 O O . ALA B 1 32 ? -17.219 -6.805 13.148 1 95.06 32 ALA B O 1
ATOM 2359 N N . LEU B 1 33 ? -15.07 -7.309 13.469 1 96.31 33 LEU B N 1
ATOM 2360 C CA . LEU B 1 33 ? -15.32 -8.734 13.609 1 96.31 33 LEU B CA 1
ATOM 2361 C C . LEU B 1 33 ? -16.031 -9.031 14.93 1 96.31 33 LEU B C 1
ATOM 2363 O O . LEU B 1 33 ? -16.688 -10.07 15.062 1 96.31 33 LEU B O 1
ATOM 2367 N N . LYS B 1 34 ? -15.867 -8.18 15.914 1 95.88 34 LYS B N 1
ATOM 2368 C CA . LYS B 1 34 ? -16.609 -8.312 17.156 1 95.88 34 LYS B CA 1
ATOM 2369 C C . LYS B 1 34 ? -18.109 -8.133 16.922 1 95.88 34 LYS B C 1
ATOM 2371 O O . LYS B 1 34 ? -18.938 -8.75 17.609 1 95.88 34 LYS B O 1
ATOM 2376 N N . ILE B 1 35 ? -18.438 -7.305 16 1 93.94 35 ILE B N 1
ATOM 2377 C CA . ILE B 1 35 ? -19.844 -7.062 15.664 1 93.94 35 ILE B CA 1
ATOM 2378 C C . ILE B 1 35 ? -20.375 -8.234 14.836 1 93.94 35 ILE B C 1
ATOM 2380 O O . ILE B 1 35 ? -21.469 -8.742 15.109 1 93.94 35 ILE B O 1
ATOM 2384 N N . ASN B 1 36 ? -19.656 -8.695 13.852 1 94.88 36 ASN B N 1
ATOM 2385 C CA . ASN B 1 36 ? -19.953 -9.852 13.008 1 94.88 36 ASN B CA 1
ATOM 2386 C C . ASN B 1 36 ? -18.703 -10.68 12.719 1 94.88 36 ASN B C 1
ATOM 2388 O O . ASN B 1 36 ? -17.906 -10.328 11.852 1 94.88 36 ASN B O 1
ATOM 2392 N N . SER B 1 37 ? -18.594 -11.742 13.344 1 95.44 37 SER B N 1
ATOM 2393 C CA . SER B 1 37 ? -17.375 -12.555 13.32 1 95.44 37 SER B CA 1
ATOM 2394 C C . SER B 1 37 ? -17.203 -13.25 11.969 1 95.44 37 SER B C 1
ATOM 2396 O O . SER B 1 37 ? -16.125 -13.75 11.664 1 95.44 37 SER B O 1
ATOM 2398 N N . LYS B 1 38 ? -18.219 -13.273 11.164 1 94.94 38 LYS B N 1
ATOM 2399 C CA . LYS B 1 38 ? -18.141 -13.961 9.875 1 94.94 38 LYS B CA 1
ATOM 2400 C C . LYS B 1 38 ? -18.25 -12.977 8.719 1 94.94 38 LYS B C 1
ATOM 2402 O O . LYS B 1 38 ? -18.688 -13.344 7.625 1 94.94 38 LYS B O 1
ATOM 2407 N N . TYR B 1 39 ? -17.953 -11.727 9.023 1 94.62 39 TYR B N 1
ATOM 2408 C CA . TYR B 1 39 ? -18.047 -10.711 7.977 1 94.62 39 TYR B CA 1
ATOM 2409 C C . TYR B 1 39 ? -16.938 -10.891 6.945 1 94.62 39 TYR B C 1
ATOM 2411 O O . TYR B 1 39 ? -15.766 -10.711 7.258 1 94.62 39 TYR B O 1
ATOM 2419 N N . PRO B 1 40 ? -17.25 -11.219 5.629 1 94.06 40 PRO B N 1
ATOM 2420 C CA . PRO B 1 40 ? -16.25 -11.617 4.637 1 94.06 40 PRO B CA 1
ATOM 2421 C C . PRO B 1 40 ? -15.203 -10.531 4.379 1 94.06 40 PRO B C 1
ATOM 2423 O O . PRO B 1 40 ? -14.008 -10.82 4.277 1 94.06 40 PRO B O 1
ATOM 2426 N N . ASN B 1 41 ? -15.648 -9.289 4.309 1 94.12 41 ASN B N 1
ATOM 2427 C CA . ASN B 1 41 ? -14.719 -8.195 4.035 1 94.12 41 ASN B CA 1
ATOM 2428 C C . ASN B 1 41 ? -13.672 -8.062 5.141 1 94.12 41 ASN B C 1
ATOM 2430 O O . ASN B 1 41 ? -12.484 -7.871 4.855 1 94.12 41 ASN B O 1
ATOM 2434 N N . ALA B 1 42 ? -14.133 -8.156 6.344 1 96.38 42 ALA B N 1
ATOM 2435 C CA . ALA B 1 42 ? -13.227 -8.031 7.488 1 96.38 42 ALA B CA 1
ATOM 2436 C C . ALA B 1 42 ? -12.25 -9.203 7.547 1 96.38 42 ALA B C 1
ATOM 2438 O O . ALA B 1 42 ? -11.055 -9.008 7.766 1 96.38 42 ALA B O 1
ATOM 2439 N N . LEU B 1 43 ? -12.805 -10.398 7.332 1 97.06 43 LEU B N 1
ATOM 2440 C CA . LEU B 1 43 ? -11.984 -11.602 7.336 1 97.06 43 LEU B CA 1
ATOM 2441 C C . LEU B 1 43 ? -10.922 -11.539 6.242 1 97.06 43 LEU B C 1
ATOM 2443 O O . LEU B 1 43 ? -9.758 -11.875 6.477 1 97.06 43 LEU B O 1
ATOM 2447 N N . SER B 1 44 ? -11.312 -11.078 5.105 1 96.12 44 SER B N 1
ATOM 2448 C CA . SER B 1 44 ? -10.398 -10.953 3.971 1 96.12 44 SER B CA 1
ATOM 2449 C C . SER B 1 44 ? -9.305 -9.938 4.254 1 96.12 44 SER B C 1
ATOM 2451 O O . SER B 1 44 ? -8.125 -10.188 3.973 1 96.12 44 SER B O 1
ATOM 2453 N N . MET B 1 45 ? -9.688 -8.797 4.801 1 96.38 45 MET B N 1
ATOM 2454 C CA . MET B 1 45 ? -8.711 -7.758 5.113 1 96.38 45 MET B CA 1
ATOM 2455 C C . MET B 1 45 ? -7.711 -8.25 6.156 1 96.38 45 MET B C 1
ATOM 2457 O O . MET B 1 45 ? -6.508 -8.031 6.02 1 96.38 45 MET B O 1
ATOM 2461 N N . LEU B 1 46 ? -8.273 -8.898 7.137 1 96.94 46 LEU B N 1
ATOM 2462 C CA . LEU B 1 46 ? -7.41 -9.422 8.188 1 96.94 46 LEU B CA 1
ATOM 2463 C C . LEU B 1 46 ? -6.445 -10.461 7.625 1 96.94 46 LEU B C 1
ATOM 2465 O O . LEU B 1 46 ? -5.246 -10.422 7.914 1 96.94 46 LEU B O 1
ATOM 2469 N N . GLY B 1 47 ? -6.957 -11.398 6.867 1 96.56 47 GLY B N 1
ATOM 2470 C CA . GLY B 1 47 ? -6.109 -12.398 6.242 1 96.56 47 GLY B CA 1
ATOM 2471 C C . GLY B 1 47 ? -5.008 -11.805 5.391 1 96.56 47 GLY B C 1
ATOM 2472 O O . GLY B 1 47 ? -3.867 -12.266 5.426 1 96.56 47 GLY B O 1
ATOM 2473 N N . SER B 1 48 ? -5.316 -10.797 4.629 1 94.06 48 SER B N 1
ATOM 2474 C CA . SER B 1 48 ? -4.352 -10.141 3.756 1 94.06 48 SER B CA 1
ATOM 2475 C C . SER B 1 48 ? -3.211 -9.516 4.559 1 94.06 48 SER B C 1
ATOM 2477 O O . SER B 1 48 ? -2.049 -9.586 4.156 1 94.06 48 SER B O 1
ATOM 2479 N N . LEU B 1 49 ? -3.553 -8.891 5.645 1 92.38 49 LEU B N 1
ATOM 2480 C CA . LEU B 1 49 ? -2.531 -8.297 6.5 1 92.38 49 LEU B CA 1
ATOM 2481 C C . LEU B 1 49 ? -1.657 -9.383 7.129 1 92.38 49 LEU B C 1
ATOM 2483 O O . LEU B 1 49 ? -0.432 -9.242 7.172 1 92.38 49 LEU B O 1
ATOM 2487 N N . GLU B 1 50 ? -2.264 -10.453 7.559 1 92.62 50 GLU B N 1
ATOM 2488 C CA . GLU B 1 50 ? -1.559 -11.539 8.227 1 92.62 50 GLU B CA 1
ATOM 2489 C C . GLU B 1 50 ? -0.588 -12.234 7.273 1 92.62 50 GLU B C 1
ATOM 2491 O O . GLU B 1 50 ? 0.495 -12.656 7.684 1 92.62 50 GLU B O 1
ATOM 2496 N N . LEU B 1 51 ? -0.992 -12.312 6.047 1 90.44 51 LEU B N 1
ATOM 2497 C CA . LEU B 1 51 ? -0.177 -13.008 5.055 1 90.44 51 LEU B CA 1
ATOM 2498 C C . LEU B 1 51 ? 1.145 -12.281 4.832 1 90.44 51 LEU B C 1
ATOM 2500 O O . LEU B 1 51 ? 2.143 -12.898 4.457 1 90.44 51 LEU B O 1
ATOM 2504 N N . GLN B 1 52 ? 1.21 -11.008 5.145 1 84 52 GLN B N 1
ATOM 2505 C CA . GLN B 1 52 ? 2.389 -10.188 4.895 1 84 52 GLN B CA 1
ATOM 2506 C C . GLN B 1 52 ? 3.377 -10.273 6.055 1 84 52 GLN B C 1
ATOM 2508 O O . GLN B 1 52 ? 4.492 -9.758 5.965 1 84 52 GLN B O 1
ATOM 2513 N N . SER B 1 53 ? 2.939 -10.898 7.035 1 83.38 53 SER B N 1
ATOM 2514 C CA . SER B 1 53 ? 3.787 -10.977 8.219 1 83.38 53 SER B CA 1
ATOM 2515 C C . SER B 1 53 ? 4.344 -12.383 8.406 1 83.38 53 SER B C 1
ATOM 2517 O O . SER B 1 53 ? 3.613 -13.367 8.266 1 83.38 53 SER B O 1
ATOM 2519 N N . ASP B 1 54 ? 5.598 -12.484 8.781 1 81.31 54 ASP B N 1
ATOM 2520 C CA . ASP B 1 54 ? 6.223 -13.781 9.031 1 81.31 54 ASP B CA 1
ATOM 2521 C C . ASP B 1 54 ? 5.637 -14.445 10.273 1 81.31 54 ASP B C 1
ATOM 2523 O O . ASP B 1 54 ? 5.641 -15.68 10.391 1 81.31 54 ASP B O 1
ATOM 2527 N N . GLU B 1 55 ? 5.156 -13.641 11.133 1 84.25 55 GLU B N 1
ATOM 2528 C CA . GLU B 1 55 ? 4.668 -14.164 12.414 1 84.25 55 GLU B CA 1
ATOM 2529 C C . GLU B 1 55 ? 3.23 -14.656 12.297 1 84.25 55 GLU B C 1
ATOM 2531 O O . GLU B 1 55 ? 2.82 -15.562 13.016 1 84.25 55 GLU B O 1
ATOM 2536 N N . THR B 1 56 ? 2.494 -14.102 11.312 1 90.94 56 THR B N 1
ATOM 2537 C CA . THR B 1 56 ? 1.06 -14.359 11.367 1 90.94 56 THR B CA 1
ATOM 2538 C C . THR B 1 56 ? 0.576 -14.984 10.055 1 90.94 56 THR B C 1
ATOM 2540 O O . THR B 1 56 ? -0.625 -15.195 9.867 1 90.94 56 THR B O 1
ATOM 2543 N N . TRP B 1 57 ? 1.433 -15.344 9.125 1 89.31 57 TRP B N 1
ATOM 2544 C CA . TRP B 1 57 ? 1.019 -15.82 7.812 1 89.31 57 TRP B CA 1
ATOM 2545 C C . TRP B 1 57 ? 0.225 -17.125 7.93 1 89.31 57 TRP B C 1
ATOM 2547 O O . TRP B 1 57 ? -0.678 -17.375 7.129 1 89.31 57 TRP B O 1
ATOM 2557 N N . LEU B 1 58 ? 0.514 -17.875 9 1 93 58 LEU B N 1
ATOM 2558 C CA . LEU B 1 58 ? -0.153 -19.172 9.18 1 93 58 LEU B CA 1
ATOM 2559 C C . LEU B 1 58 ? -1.637 -18.969 9.469 1 93 58 LEU B C 1
ATOM 2561 O O . LEU B 1 58 ? -2.479 -19.703 8.945 1 93 58 LEU B O 1
ATOM 2565 N N . THR B 1 59 ? -1.944 -17.984 10.242 1 95.56 59 THR B N 1
ATOM 2566 C CA . THR B 1 59 ? -3.326 -17.766 10.648 1 95.56 59 THR B CA 1
ATOM 2567 C C . THR B 1 59 ? -4.137 -17.156 9.508 1 95.56 59 THR B C 1
ATOM 2569 O O . THR B 1 59 ? -5.367 -17.203 9.523 1 95.56 59 THR B O 1
ATOM 2572 N N . ALA B 1 60 ? -3.477 -16.594 8.539 1 96.5 60 ALA B N 1
ATOM 2573 C CA . ALA B 1 60 ? -4.156 -16 7.391 1 96.5 60 ALA B CA 1
ATOM 2574 C C . ALA B 1 60 ? -5.031 -17.016 6.672 1 96.5 60 ALA B C 1
ATOM 2576 O O . ALA B 1 60 ? -6.113 -16.688 6.188 1 96.5 60 ALA B O 1
ATOM 2577 N N . LYS B 1 61 ? -4.59 -18.25 6.641 1 96.69 61 LYS B N 1
ATOM 2578 C CA . LYS B 1 61 ? -5.309 -19.312 5.953 1 96.69 61 LYS B CA 1
ATOM 2579 C C . LYS B 1 61 ? -6.711 -19.5 6.527 1 96.69 61 LYS B C 1
ATOM 2581 O O . LYS B 1 61 ? -7.68 -19.609 5.777 1 96.69 61 LYS B O 1
ATOM 2586 N N . GLU B 1 62 ? -6.781 -19.516 7.805 1 97.44 62 GLU B N 1
ATOM 2587 C CA . GLU B 1 62 ? -8.062 -19.719 8.477 1 97.44 62 GLU B CA 1
ATOM 2588 C C . GLU B 1 62 ? -9.023 -18.578 8.18 1 97.44 62 GLU B C 1
ATOM 2590 O O . GLU B 1 62 ? -10.219 -18.797 7.973 1 97.44 62 GLU B O 1
ATOM 2595 N N . HIS B 1 63 ? -8.516 -17.406 8.156 1 97.62 63 HIS B N 1
ATOM 2596 C CA . HIS B 1 63 ? -9.367 -16.25 7.891 1 97.62 63 HIS B CA 1
ATOM 2597 C C . HIS B 1 63 ? -9.875 -16.266 6.449 1 97.62 63 HIS B C 1
ATOM 2599 O O . HIS B 1 63 ? -11.031 -15.922 6.191 1 97.62 63 HIS B O 1
ATOM 2605 N N . PHE B 1 64 ? -9.016 -16.672 5.508 1 96.81 64 PHE B N 1
ATOM 2606 C CA . PHE B 1 64 ? -9.461 -16.797 4.125 1 96.81 64 PHE B CA 1
ATOM 2607 C C . PHE B 1 64 ? -10.5 -17.906 3.988 1 96.81 64 PHE B C 1
ATOM 2609 O O . PHE B 1 64 ? -11.469 -17.766 3.238 1 96.81 64 PHE B O 1
ATOM 2616 N N . ARG B 1 65 ? -10.273 -18.984 4.715 1 97.56 65 ARG B N 1
ATOM 2617 C CA . ARG B 1 65 ? -11.242 -20.078 4.703 1 97.56 65 ARG B CA 1
ATOM 2618 C C . ARG B 1 65 ? -12.594 -19.609 5.258 1 97.56 65 ARG B C 1
ATOM 2620 O O . ARG B 1 65 ? -13.641 -19.906 4.684 1 97.56 65 ARG B O 1
ATOM 2627 N N . ASP B 1 66 ? -12.516 -18.938 6.359 1 97.62 66 ASP B N 1
ATOM 2628 C CA . ASP B 1 66 ? -13.734 -18.422 6.969 1 97.62 66 ASP B CA 1
ATOM 2629 C C . ASP B 1 66 ? -14.453 -17.453 6.027 1 97.62 66 ASP B C 1
ATOM 2631 O O . ASP B 1 66 ? -15.688 -17.469 5.945 1 97.62 66 ASP B O 1
ATOM 2635 N N . ALA B 1 67 ? -13.688 -16.609 5.352 1 96.06 67 ALA B N 1
ATOM 2636 C CA . ALA B 1 67 ? -14.273 -15.68 4.383 1 96.06 67 ALA B CA 1
ATOM 2637 C C . ALA B 1 67 ? -14.945 -16.438 3.244 1 96.06 67 ALA B C 1
ATOM 2639 O O . ALA B 1 67 ? -16.047 -16.078 2.809 1 96.06 67 ALA B O 1
ATOM 2640 N N . LYS B 1 68 ? -14.297 -17.469 2.736 1 94.81 68 LYS B N 1
ATOM 2641 C CA . LYS B 1 68 ? -14.859 -18.328 1.691 1 94.81 68 LYS B CA 1
ATOM 2642 C C . LYS B 1 68 ? -16.188 -18.938 2.139 1 94.81 68 LYS B C 1
ATOM 2644 O O . LYS B 1 68 ? -17.172 -18.906 1.405 1 94.81 68 LYS B O 1
ATOM 2649 N N . ASP B 1 69 ? -16.188 -19.453 3.352 1 96 69 ASP B N 1
ATOM 2650 C CA . ASP B 1 69 ? -17.391 -20.109 3.881 1 96 69 ASP B CA 1
ATOM 2651 C C . ASP B 1 69 ? -18.516 -19.094 4.094 1 96 69 ASP B C 1
ATOM 2653 O O . ASP B 1 69 ? -19.672 -19.406 3.852 1 96 69 ASP B O 1
ATOM 2657 N N . ALA B 1 70 ? -18.141 -17.906 4.52 1 94.5 70 ALA B N 1
ATOM 2658 C CA . ALA B 1 70 ? -19.109 -16.875 4.805 1 94.5 70 ALA B CA 1
ATOM 2659 C C . ALA B 1 70 ? -19.797 -16.391 3.527 1 94.5 70 ALA B C 1
ATOM 2661 O O . ALA B 1 70 ? -20.875 -15.797 3.576 1 94.5 70 ALA B O 1
ATOM 2662 N N . THR B 1 71 ? -19.172 -16.625 2.348 1 92.81 71 THR B N 1
ATOM 2663 C CA . THR B 1 71 ? -19.734 -16.219 1.063 1 92.81 71 THR B CA 1
ATOM 2664 C C . THR B 1 71 ? -20.25 -17.438 0.29 1 92.81 71 THR B C 1
ATOM 2666 O O . THR B 1 71 ? -20.453 -17.359 -0.923 1 92.81 71 THR B O 1
ATOM 2669 N N . ASP B 1 72 ? -20.328 -18.594 0.892 1 92.12 72 ASP B N 1
ATOM 2670 C CA . ASP B 1 72 ? -20.812 -19.844 0.319 1 92.12 72 ASP B CA 1
ATOM 2671 C C . ASP B 1 72 ? -19.938 -20.281 -0.861 1 92.12 72 ASP B C 1
ATOM 2673 O O . ASP B 1 72 ? -20.453 -20.828 -1.845 1 92.12 72 ASP B O 1
ATOM 2677 N N . GLY B 1 73 ? -18.656 -19.891 -0.803 1 90.06 73 GLY B N 1
ATOM 2678 C CA . GLY B 1 73 ? -17.719 -20.312 -1.832 1 90.06 73 GLY B CA 1
ATOM 2679 C C . GLY B 1 73 ? -17.891 -19.562 -3.137 1 90.06 73 GLY B C 1
ATOM 2680 O O . GLY B 1 73 ? -17.328 -19.953 -4.164 1 90.06 73 GLY B O 1
ATOM 2681 N N . LYS B 1 74 ? -18.547 -18.469 -3.088 1 88.19 74 LYS B N 1
ATOM 2682 C CA . LYS B 1 74 ? -18.859 -17.766 -4.324 1 88.19 74 LYS B CA 1
ATOM 2683 C C . LYS B 1 74 ? -17.891 -16.594 -4.539 1 88.19 74 LYS B C 1
ATOM 2685 O O . LYS B 1 74 ? -17.953 -15.914 -5.566 1 88.19 74 LYS B O 1
ATOM 2690 N N . ASP B 1 75 ? -17.031 -16.312 -3.598 1 89.69 75 ASP B N 1
ATOM 2691 C CA . ASP B 1 75 ? -16.078 -15.203 -3.68 1 89.69 75 ASP B CA 1
ATOM 2692 C C . ASP B 1 75 ? -14.758 -15.648 -4.297 1 89.69 75 ASP B C 1
ATOM 2694 O O . ASP B 1 75 ? -13.977 -16.359 -3.658 1 89.69 75 ASP B O 1
ATOM 2698 N N . PRO B 1 76 ? -14.469 -15.227 -5.504 1 90.56 76 PRO B N 1
ATOM 2699 C CA . PRO B 1 76 ? -13.203 -15.633 -6.125 1 90.56 76 PRO B CA 1
ATOM 2700 C C . PRO B 1 76 ? -11.984 -15.148 -5.34 1 90.56 76 PRO B C 1
ATOM 2702 O O . PRO B 1 76 ? -10.945 -15.805 -5.355 1 90.56 76 PRO B O 1
ATOM 2705 N N . TYR B 1 77 ? -12.156 -14.086 -4.598 1 92.38 77 TYR B N 1
ATOM 2706 C CA . TYR B 1 77 ? -11.039 -13.531 -3.834 1 92.38 77 TYR B CA 1
ATOM 2707 C C . TYR B 1 77 ? -10.523 -14.547 -2.818 1 92.38 77 TYR B C 1
ATOM 2709 O O . TYR B 1 77 ? -9.312 -14.742 -2.688 1 92.38 77 TYR B O 1
ATOM 2717 N N . SER B 1 78 ? -11.484 -15.086 -2.117 1 93.94 78 SER B N 1
ATOM 2718 C CA . SER B 1 78 ? -11.078 -16.016 -1.066 1 93.94 78 SER B CA 1
ATOM 2719 C C . SER B 1 78 ? -10.352 -17.219 -1.647 1 93.94 78 SER B C 1
ATOM 2721 O O . SER B 1 78 ? -9.336 -17.656 -1.104 1 93.94 78 SER B O 1
ATOM 2723 N N . TRP B 1 79 ? -10.82 -17.734 -2.754 1 94.88 79 TRP B N 1
ATOM 2724 C CA . TRP B 1 79 ? -10.156 -18.859 -3.428 1 94.88 79 TRP B CA 1
ATOM 2725 C C . TRP B 1 79 ? -8.758 -18.469 -3.885 1 94.88 79 TRP B C 1
ATOM 2727 O O . TRP B 1 79 ? -7.797 -19.219 -3.691 1 94.88 79 TRP B O 1
ATOM 2737 N N . LEU B 1 80 ? -8.672 -17.281 -4.434 1 95.12 80 LEU B N 1
ATOM 2738 C CA . LEU B 1 80 ? -7.395 -16.766 -4.91 1 95.12 80 LEU B CA 1
ATOM 2739 C C . LEU B 1 80 ? -6.398 -16.625 -3.762 1 95.12 80 LEU B C 1
ATOM 2741 O O . LEU B 1 80 ? -5.246 -17.047 -3.887 1 95.12 80 LEU B O 1
ATOM 2745 N N . GLN B 1 81 ? -6.855 -16.062 -2.645 1 95.69 81 GLN B N 1
ATOM 2746 C CA . GLN B 1 81 ? -5.969 -15.812 -1.513 1 95.69 81 GLN B CA 1
ATOM 2747 C C . GLN B 1 81 ? -5.535 -17.125 -0.861 1 95.69 81 GLN B C 1
ATOM 2749 O O . GLN B 1 81 ? -4.414 -17.234 -0.357 1 95.69 81 GLN B O 1
ATOM 2754 N N . LEU B 1 82 ? -6.445 -18.125 -0.882 1 97 82 LEU B N 1
ATOM 2755 C CA . LEU B 1 82 ? -6.059 -19.453 -0.403 1 97 82 LEU B CA 1
ATOM 2756 C C . LEU B 1 82 ? -5 -20.062 -1.308 1 97 82 LEU B C 1
ATOM 2758 O O . LEU B 1 82 ? -4.07 -20.719 -0.827 1 97 82 LEU B O 1
ATOM 2762 N N . GLY B 1 83 ? -5.188 -19.891 -2.605 1 97 83 GLY B N 1
ATOM 2763 C CA . GLY B 1 83 ? -4.141 -20.312 -3.525 1 97 83 GLY B CA 1
ATOM 2764 C C . GLY B 1 83 ? -2.811 -19.625 -3.268 1 97 83 GLY B C 1
ATOM 2765 O O . GLY B 1 83 ? -1.771 -20.297 -3.215 1 97 83 GLY B O 1
ATOM 2766 N N . ASN B 1 84 ? -2.857 -18.312 -3.078 1 93.44 84 ASN B N 1
ATOM 2767 C CA . ASN B 1 84 ? -1.657 -17.531 -2.766 1 93.44 84 ASN B CA 1
ATOM 2768 C C . ASN B 1 84 ? -1.008 -18.016 -1.471 1 93.44 84 ASN B C 1
ATOM 2770 O O . ASN B 1 84 ? 0.219 -18.094 -1.381 1 93.44 84 ASN B O 1
ATOM 2774 N N . TRP B 1 85 ? -1.824 -18.234 -0.497 1 95 85 TRP B N 1
ATOM 2775 C CA . TRP B 1 85 ? -1.313 -18.719 0.78 1 95 85 TRP B CA 1
ATOM 2776 C C . TRP B 1 85 ? -0.552 -20.031 0.598 1 95 85 TRP B C 1
ATOM 2778 O O . TRP B 1 85 ? 0.546 -20.188 1.134 1 95 85 TRP B O 1
ATOM 2788 N N . ASN B 1 86 ? -1.141 -20.984 -0.13 1 95.94 86 ASN B N 1
ATOM 2789 C CA . ASN B 1 86 ? -0.487 -22.266 -0.377 1 95.94 86 ASN B CA 1
ATOM 2790 C C . ASN B 1 86 ? 0.824 -22.094 -1.138 1 95.94 86 ASN B C 1
ATOM 2792 O O . ASN B 1 86 ? 1.816 -22.75 -0.838 1 95.94 86 ASN B O 1
ATOM 2796 N N . TYR B 1 87 ? 0.781 -21.25 -2.088 1 92.31 87 TYR B N 1
ATOM 2797 C CA . TYR B 1 87 ? 2.012 -20.953 -2.812 1 92.31 87 TYR B CA 1
ATOM 2798 C C . TYR B 1 87 ? 3.076 -20.391 -1.877 1 92.31 87 TYR B C 1
ATOM 2800 O O . TYR B 1 87 ? 4.242 -20.781 -1.945 1 92.31 87 TYR B O 1
ATOM 2808 N N . PHE B 1 88 ? 2.666 -19.484 -1.092 1 89.75 88 PHE B N 1
ATOM 2809 C CA . PHE B 1 88 ? 3.559 -18.859 -0.117 1 89.75 88 PHE B CA 1
ATOM 2810 C C . PHE B 1 88 ? 4.121 -19.906 0.839 1 89.75 88 PHE B C 1
ATOM 2812 O O . PHE B 1 88 ? 5.316 -19.906 1.142 1 89.75 88 PHE B O 1
ATOM 2819 N N . ALA B 1 89 ? 3.281 -20.766 1.299 1 89.81 89 ALA B N 1
ATOM 2820 C CA . ALA B 1 89 ? 3.68 -21.828 2.217 1 89.81 89 ALA B CA 1
ATOM 2821 C C . ALA B 1 89 ? 4.711 -22.75 1.572 1 89.81 89 ALA B C 1
ATOM 2823 O O . ALA B 1 89 ? 5.672 -23.156 2.225 1 89.81 89 ALA B O 1
ATOM 2824 N N . ALA B 1 90 ? 4.559 -23.016 0.294 1 90.38 90 ALA B N 1
ATOM 2825 C CA . ALA B 1 90 ? 5.457 -23.891 -0.438 1 90.38 90 ALA B CA 1
ATOM 2826 C C . ALA B 1 90 ? 6.848 -23.281 -0.566 1 90.38 90 ALA B C 1
ATOM 2828 O O . ALA B 1 90 ? 7.844 -24 -0.695 1 90.38 90 ALA B O 1
ATOM 2829 N N . ASN B 1 91 ? 6.949 -21.984 -0.459 1 85.94 91 ASN B N 1
ATOM 2830 C CA . ASN B 1 91 ? 8.203 -21.297 -0.729 1 85.94 91 ASN B CA 1
ATOM 2831 C C . ASN B 1 91 ? 8.859 -20.797 0.557 1 85.94 91 ASN B C 1
ATOM 2833 O O . ASN B 1 91 ? 9.844 -20.062 0.511 1 85.94 91 ASN B O 1
ATOM 2837 N N . ARG B 1 92 ? 8.297 -21.203 1.657 1 81.88 92 ARG B N 1
ATOM 2838 C CA . ARG B 1 92 ? 8.898 -20.797 2.924 1 81.88 92 ARG B CA 1
ATOM 2839 C C . ARG B 1 92 ? 10.227 -21.5 3.148 1 81.88 92 ARG B C 1
ATOM 2841 O O . ARG B 1 92 ? 10.336 -22.703 2.928 1 81.88 92 ARG B O 1
ATOM 2848 N N . PRO B 1 93 ? 11.203 -20.625 3.441 1 75.31 93 PRO B N 1
ATOM 2849 C CA . PRO B 1 93 ? 12.523 -21.234 3.629 1 75.31 93 PRO B CA 1
ATOM 2850 C C . PRO B 1 93 ? 12.555 -22.219 4.793 1 75.31 93 PRO B C 1
ATOM 2852 O O . PRO B 1 93 ? 13.336 -23.188 4.773 1 75.31 93 PRO B O 1
ATOM 2855 N N . GLU B 1 94 ? 11.852 -21.984 5.855 1 71.12 94 GLU B N 1
ATOM 2856 C CA . GLU B 1 94 ? 11.898 -22.812 7.055 1 71.12 94 GLU B CA 1
ATOM 2857 C C . GLU B 1 94 ? 11.352 -24.219 6.785 1 71.12 94 GLU B C 1
ATOM 2859 O O . GLU B 1 94 ? 11.703 -25.172 7.484 1 71.12 94 GLU B O 1
ATOM 2864 N N . LYS B 1 95 ? 10.484 -24.391 5.801 1 63.91 95 LYS B N 1
ATOM 2865 C CA . LYS B 1 95 ? 9.859 -25.672 5.535 1 63.91 95 LYS B CA 1
ATOM 2866 C C . LYS B 1 95 ? 10.352 -26.266 4.219 1 63.91 95 LYS B C 1
ATOM 2868 O O . LYS B 1 95 ? 9.805 -25.984 3.156 1 63.91 95 LYS B O 1
ATOM 2873 N N . LYS B 1 96 ? 11.352 -26.938 4.305 1 67.75 96 LYS B N 1
ATOM 2874 C CA . LYS B 1 96 ? 11.977 -27.406 3.072 1 67.75 96 LYS B CA 1
ATOM 2875 C C . LYS B 1 96 ? 11.773 -28.906 2.887 1 67.75 96 LYS B C 1
ATOM 2877 O O . LYS B 1 96 ? 12.555 -29.562 2.191 1 67.75 96 LYS B O 1
ATOM 2882 N N . ALA B 1 97 ? 10.641 -29.344 3.357 1 81.81 97 ALA B N 1
ATOM 2883 C CA . ALA B 1 97 ? 10.406 -30.75 3.01 1 81.81 97 ALA B CA 1
ATOM 2884 C C . ALA B 1 97 ? 9.781 -30.875 1.621 1 81.81 97 ALA B C 1
ATOM 2886 O O . ALA B 1 97 ? 8.758 -30.25 1.339 1 81.81 97 ALA B O 1
ATOM 2887 N N . PRO B 1 98 ? 10.375 -31.609 0.825 1 84 98 PRO B N 1
ATOM 2888 C CA . PRO B 1 98 ? 9.914 -31.703 -0.564 1 84 98 PRO B CA 1
ATOM 2889 C C . PRO B 1 98 ? 8.445 -32.094 -0.677 1 84 98 PRO B C 1
ATOM 2891 O O . PRO B 1 98 ? 7.719 -31.531 -1.51 1 84 98 PRO B O 1
ATOM 2894 N N . LYS B 1 99 ? 8.07 -33 0.149 1 89.19 99 LYS B N 1
ATOM 2895 C CA . LYS B 1 99 ? 6.672 -33.438 0.093 1 89.19 99 LYS B CA 1
ATOM 2896 C C . LYS B 1 99 ? 5.734 -32.281 0.469 1 89.19 99 LYS B C 1
ATOM 2898 O O . LYS B 1 99 ? 4.676 -32.125 -0.136 1 89.19 99 LYS B O 1
ATOM 2903 N N . PHE B 1 100 ? 6.129 -31.562 1.433 1 89.44 100 PHE B N 1
ATOM 2904 C CA . PHE B 1 100 ? 5.359 -30.406 1.885 1 89.44 100 PHE B CA 1
ATOM 2905 C C . PHE B 1 100 ? 5.242 -29.375 0.778 1 89.44 100 PHE B C 1
ATOM 2907 O O . PHE B 1 100 ? 4.145 -28.891 0.484 1 89.44 100 PHE B O 1
ATOM 2914 N N . GLU B 1 101 ? 6.297 -29.094 0.149 1 90.88 101 GLU B N 1
ATOM 2915 C CA . GLU B 1 101 ? 6.324 -28.125 -0.942 1 90.88 101 GLU B CA 1
ATOM 2916 C C . GLU B 1 101 ? 5.434 -28.562 -2.098 1 90.88 101 GLU B C 1
ATOM 2918 O O . GLU B 1 101 ? 4.637 -27.781 -2.615 1 90.88 101 GLU B O 1
ATOM 2923 N N . ALA B 1 102 ? 5.605 -29.812 -2.398 1 92.5 102 ALA B N 1
ATOM 2924 C CA . ALA B 1 102 ? 4.848 -30.344 -3.523 1 92.5 102 ALA B CA 1
ATOM 2925 C C . ALA B 1 102 ? 3.348 -30.297 -3.248 1 92.5 102 ALA B C 1
ATOM 2927 O O . ALA B 1 102 ? 2.561 -29.938 -4.129 1 92.5 102 ALA B O 1
ATOM 2928 N N . THR B 1 103 ? 2.982 -30.703 -2.068 1 95.12 103 THR B N 1
ATOM 2929 C CA . THR B 1 103 ? 1.573 -30.734 -1.692 1 95.12 103 THR B CA 1
ATOM 2930 C C . THR B 1 103 ? 0.969 -29.328 -1.774 1 95.12 103 THR B C 1
ATOM 2932 O O . THR B 1 103 ? -0.117 -29.141 -2.328 1 95.12 103 THR B O 1
ATOM 2935 N N . HIS B 1 104 ? 1.657 -28.344 -1.258 1 95.44 104 HIS B N 1
ATOM 2936 C CA . HIS B 1 104 ? 1.143 -26.984 -1.237 1 95.44 104 HIS B CA 1
ATOM 2937 C C . HIS B 1 104 ? 1.145 -26.375 -2.635 1 95.44 104 HIS B C 1
ATOM 2939 O O . HIS B 1 104 ? 0.256 -25.594 -2.975 1 95.44 104 HIS B O 1
ATOM 2945 N N . ARG B 1 105 ? 2.078 -26.719 -3.475 1 95.12 105 ARG B N 1
ATOM 2946 C CA . ARG B 1 105 ? 2.076 -26.25 -4.859 1 95.12 105 ARG B CA 1
ATOM 2947 C C . ARG B 1 105 ? 0.893 -26.828 -5.629 1 95.12 105 ARG B C 1
ATOM 2949 O O . ARG B 1 105 ? 0.246 -26.125 -6.406 1 95.12 105 ARG B O 1
ATOM 2956 N N . GLU B 1 106 ? 0.64 -28.094 -5.355 1 96.94 106 GLU B N 1
ATOM 2957 C CA . GLU B 1 106 ? -0.492 -28.734 -6.016 1 96.94 106 GLU B CA 1
ATOM 2958 C C . GLU B 1 106 ? -1.815 -28.125 -5.559 1 96.94 106 GLU B C 1
ATOM 2960 O O . GLU B 1 106 ? -2.723 -27.922 -6.371 1 96.94 106 GLU B O 1
ATOM 2965 N N . LYS B 1 107 ? -1.903 -27.922 -4.332 1 97.44 107 LYS B N 1
ATOM 2966 C CA . LYS B 1 107 ? -3.111 -27.297 -3.807 1 97.44 107 LYS B CA 1
ATOM 2967 C C . LYS B 1 107 ? -3.295 -25.891 -4.379 1 97.44 107 LYS B C 1
ATOM 2969 O O . LYS B 1 107 ? -4.414 -25.484 -4.719 1 97.44 107 LYS B O 1
ATOM 2974 N N . ALA B 1 108 ? -2.258 -25.078 -4.445 1 97.44 108 ALA B N 1
ATOM 2975 C CA . ALA B 1 108 ? -2.32 -23.766 -5.059 1 97.44 108 ALA B CA 1
ATOM 2976 C C . ALA B 1 108 ? -2.834 -23.844 -6.496 1 97.44 108 ALA B C 1
ATOM 2978 O O . ALA B 1 108 ? -3.723 -23.094 -6.891 1 97.44 108 ALA B O 1
ATOM 2979 N N . LYS B 1 109 ? -2.312 -24.812 -7.195 1 96.94 109 LYS B N 1
ATOM 2980 C CA . LYS B 1 109 ? -2.723 -25.016 -8.578 1 96.94 109 LYS B CA 1
ATOM 2981 C C . LYS B 1 109 ? -4.215 -25.312 -8.672 1 96.94 109 LYS B C 1
ATOM 2983 O O . LYS B 1 109 ? -4.918 -24.734 -9.5 1 96.94 109 LYS B O 1
ATOM 2988 N N . GLU B 1 110 ? -4.645 -26.203 -7.867 1 97.62 110 GLU B N 1
ATOM 2989 C CA . GLU B 1 110 ? -6.055 -26.578 -7.848 1 97.62 110 GLU B CA 1
ATOM 2990 C C . GLU B 1 110 ? -6.945 -25.375 -7.562 1 97.62 110 GLU B C 1
ATOM 2992 O O . GLU B 1 110 ? -7.98 -25.188 -8.203 1 97.62 110 GLU B O 1
ATOM 2997 N N . LEU B 1 111 ? -6.555 -24.594 -6.648 1 97.25 111 LEU B N 1
ATOM 2998 C CA . LEU B 1 111 ? -7.34 -23.438 -6.23 1 97.25 111 LEU B CA 1
ATOM 2999 C C . LEU B 1 111 ? -7.375 -22.391 -7.328 1 97.25 111 LEU B C 1
ATOM 3001 O O . LEU B 1 111 ? -8.438 -21.828 -7.621 1 97.25 111 LEU B O 1
ATOM 3005 N N . PHE B 1 112 ? -6.277 -22.125 -8.008 1 96.62 112 PHE B N 1
ATOM 3006 C CA . PHE B 1 112 ? -6.242 -21.188 -9.117 1 96.62 112 PHE B CA 1
ATOM 3007 C C . PHE B 1 112 ? -7.113 -21.672 -10.266 1 96.62 112 PHE B C 1
ATOM 3009 O O . PHE B 1 112 ? -7.84 -20.875 -10.875 1 96.62 112 PHE B O 1
ATOM 3016 N N . LEU B 1 113 ? -7.059 -22.938 -10.492 1 95.94 113 LEU B N 1
ATOM 3017 C CA . LEU B 1 113 ? -7.887 -23.516 -11.539 1 95.94 113 LEU B CA 1
ATOM 3018 C C . LEU B 1 113 ? -9.367 -23.359 -11.219 1 95.94 113 LEU B C 1
ATOM 3020 O O . LEU B 1 113 ? -10.172 -23.062 -12.109 1 95.94 113 LEU B O 1
ATOM 3024 N N . ASN B 1 114 ? -9.664 -23.547 -9.992 1 95.06 114 ASN B N 1
ATOM 3025 C CA . ASN B 1 114 ? -11.055 -23.375 -9.57 1 95.06 114 ASN B CA 1
ATOM 3026 C C . ASN B 1 114 ? -11.531 -21.938 -9.797 1 95.06 114 ASN B C 1
ATOM 3028 O O . ASN B 1 114 ? -12.672 -21.719 -10.211 1 95.06 114 ASN B O 1
ATOM 3032 N N . VAL B 1 115 ? -10.68 -20.969 -9.484 1 94.69 115 VAL B N 1
ATOM 3033 C CA . VAL B 1 115 ? -11.016 -19.578 -9.719 1 94.69 115 VAL B CA 1
ATOM 3034 C C . VAL B 1 115 ? -11.266 -19.344 -11.203 1 94.69 115 VAL B C 1
ATOM 3036 O O . VAL B 1 115 ? -12.242 -18.703 -11.586 1 94.69 115 VAL B O 1
ATOM 3039 N N . LEU B 1 116 ? -10.445 -19.906 -12.031 1 93.06 116 LEU B N 1
ATOM 3040 C CA . LEU B 1 116 ? -10.531 -19.703 -13.477 1 93.06 116 LEU B CA 1
ATOM 3041 C C . LEU B 1 116 ? -11.758 -20.391 -14.047 1 93.06 116 LEU B C 1
ATOM 3043 O O . LEU B 1 116 ? -12.305 -19.969 -15.07 1 93.06 116 LEU B O 1
ATOM 3047 N N . LYS B 1 117 ? -12.188 -21.453 -13.422 1 92.69 117 LYS B N 1
ATOM 3048 C CA . LYS B 1 117 ? -13.406 -22.141 -13.844 1 92.69 117 LYS B CA 1
ATOM 3049 C C . LYS B 1 117 ? -14.633 -21.25 -13.633 1 92.69 117 LYS B C 1
ATOM 3051 O O . LYS B 1 117 ? -15.555 -21.266 -14.445 1 92.69 117 LYS B O 1
ATOM 3056 N N . GLN B 1 118 ? -14.57 -20.562 -12.547 1 87.88 118 GLN B N 1
ATOM 3057 C CA . GLN B 1 118 ? -15.695 -19.703 -12.203 1 87.88 118 GLN B CA 1
ATOM 3058 C C . GLN B 1 118 ? -15.586 -18.359 -12.914 1 87.88 118 GLN B C 1
ATOM 3060 O O . GLN B 1 118 ? -16.609 -17.766 -13.297 1 87.88 118 GLN B O 1
ATOM 3065 N N . ASN B 1 119 ? -14.375 -17.859 -13.023 1 87 119 ASN B N 1
ATOM 3066 C CA . ASN B 1 119 ? -14.062 -16.609 -13.688 1 87 119 ASN B CA 1
ATOM 3067 C C . ASN B 1 119 ? -12.883 -16.75 -14.641 1 87 119 ASN B C 1
ATOM 3069 O O . ASN B 1 119 ? -11.742 -16.438 -14.281 1 87 119 ASN B O 1
ATOM 3073 N N . HIS B 1 120 ? -13.148 -17 -15.844 1 85.44 120 HIS B N 1
ATOM 3074 C CA . HIS B 1 120 ? -12.133 -17.359 -16.828 1 85.44 120 HIS B CA 1
ATOM 3075 C C . HIS B 1 120 ? -11.172 -16.203 -17.078 1 85.44 120 HIS B C 1
ATOM 3077 O O . HIS B 1 120 ? -10.008 -16.422 -17.438 1 85.44 120 HIS B O 1
ATOM 3083 N N . GLY B 1 121 ? -11.578 -15.047 -16.812 1 83 121 GLY B N 1
ATOM 3084 C CA . GLY B 1 121 ? -10.75 -13.891 -17.125 1 83 121 GLY B CA 1
ATOM 3085 C C . GLY B 1 121 ? -10.016 -13.352 -15.906 1 83 121 GLY B C 1
ATOM 3086 O O . GLY B 1 121 ? -9.516 -12.219 -15.93 1 83 121 GLY B O 1
ATOM 3087 N N . ASN B 1 122 ? -9.922 -14.156 -14.906 1 87.94 122 ASN B N 1
ATOM 3088 C CA . ASN B 1 122 ? -9.227 -13.68 -13.719 1 87.94 122 ASN B CA 1
ATOM 3089 C C . ASN B 1 122 ? -7.715 -13.672 -13.914 1 87.94 122 ASN B C 1
ATOM 3091 O O . ASN B 1 122 ? -7.078 -14.727 -13.93 1 87.94 122 ASN B O 1
ATOM 3095 N N . MET B 1 123 ? -7.18 -12.539 -14.016 1 83.44 123 MET B N 1
ATOM 3096 C CA . MET B 1 123 ? -5.77 -12.375 -14.367 1 83.44 123 MET B CA 1
ATOM 3097 C C . MET B 1 123 ? -4.871 -12.812 -13.211 1 83.44 123 MET B C 1
ATOM 3099 O O . MET B 1 123 ? -3.75 -13.273 -13.43 1 83.44 123 MET B O 1
ATOM 3103 N N . PHE B 1 124 ? -5.359 -12.688 -12.008 1 87.69 124 PHE B N 1
ATOM 3104 C CA . PHE B 1 124 ? -4.543 -13.031 -10.852 1 87.69 124 PHE B CA 1
ATOM 3105 C C . PHE B 1 124 ? -4.348 -14.539 -10.75 1 87.69 124 PHE B C 1
ATOM 3107 O O . PHE B 1 124 ? -3.242 -15.016 -10.492 1 87.69 124 PHE B O 1
ATOM 3114 N N . ALA B 1 125 ? -5.488 -15.25 -10.977 1 92.25 125 ALA B N 1
ATOM 3115 C CA . ALA B 1 125 ? -5.406 -16.703 -10.961 1 92.25 125 ALA B CA 1
ATOM 3116 C C . ALA B 1 125 ? -4.551 -17.219 -12.117 1 92.25 125 ALA B C 1
ATOM 3118 O O . ALA B 1 125 ? -3.746 -18.141 -11.945 1 92.25 125 ALA B O 1
ATOM 3119 N N . ALA B 1 126 ? -4.727 -16.625 -13.266 1 91.06 126 ALA B N 1
ATOM 3120 C CA . ALA B 1 126 ? -3.93 -17 -14.43 1 91.06 126 ALA B CA 1
ATOM 3121 C C . ALA B 1 126 ? -2.443 -16.766 -14.18 1 91.06 126 ALA B C 1
ATOM 3123 O O . ALA B 1 126 ? -1.605 -17.594 -14.547 1 91.06 126 ALA B O 1
ATOM 3124 N N . ASN B 1 127 ? -2.146 -15.664 -13.594 1 87.25 127 ASN B N 1
ATOM 3125 C CA . ASN B 1 127 ? -0.761 -15.367 -13.25 1 87.25 127 ASN B CA 1
ATOM 3126 C C . ASN B 1 127 ? -0.184 -16.391 -12.281 1 87.25 127 ASN B C 1
ATOM 3128 O O . ASN B 1 127 ? 0.951 -16.844 -12.445 1 87.25 127 ASN B O 1
ATOM 3132 N N . GLY B 1 128 ? -0.975 -16.703 -11.258 1 90.81 128 GLY B N 1
ATOM 3133 C CA . GLY B 1 128 ? -0.528 -17.719 -10.312 1 90.81 128 GLY B CA 1
ATOM 3134 C C . GLY B 1 128 ? -0.252 -19.062 -10.961 1 90.81 128 GLY B C 1
ATOM 3135 O O . GLY B 1 128 ? 0.766 -19.703 -10.68 1 90.81 128 GLY B O 1
ATOM 3136 N N . LEU B 1 129 ? -1.128 -19.453 -11.867 1 93.5 129 LEU B N 1
ATOM 3137 C CA . LEU B 1 129 ? -0.947 -20.719 -12.594 1 93.5 129 LEU B CA 1
ATOM 3138 C C . LEU B 1 129 ? 0.298 -20.656 -13.469 1 93.5 129 LEU B C 1
ATOM 3140 O O . LEU B 1 129 ? 1.049 -21.625 -13.555 1 93.5 129 LEU B O 1
ATOM 3144 N N . GLY B 1 130 ? 0.448 -19.531 -14.125 1 91.06 130 GLY B N 1
ATOM 3145 C CA . GLY B 1 130 ? 1.636 -19.344 -14.938 1 91.06 130 GLY B CA 1
ATOM 3146 C C . GLY B 1 130 ? 2.928 -19.516 -14.164 1 91.06 130 GLY B C 1
ATOM 3147 O O . GLY B 1 130 ? 3.852 -20.188 -14.633 1 91.06 130 GLY B O 1
ATOM 3148 N N . ILE B 1 131 ? 3.018 -18.953 -13.008 1 88.56 131 ILE B N 1
ATOM 3149 C CA . ILE B 1 131 ? 4.199 -19.047 -12.156 1 88.56 131 ILE B CA 1
ATOM 3150 C C . ILE B 1 131 ? 4.457 -20.5 -11.781 1 88.56 131 ILE B C 1
ATOM 3152 O O . ILE B 1 131 ? 5.59 -20.984 -11.867 1 88.56 131 ILE B O 1
ATOM 3156 N N . LEU B 1 132 ? 3.385 -21.203 -11.414 1 92.06 132 LEU B N 1
ATOM 3157 C CA . LEU B 1 132 ? 3.516 -22.609 -11.008 1 92.06 132 LEU B CA 1
ATOM 3158 C C . LEU B 1 132 ? 4.012 -23.469 -12.164 1 92.06 132 LEU B C 1
ATOM 3160 O O . LEU B 1 132 ? 4.871 -24.328 -11.977 1 92.06 132 LEU B O 1
ATOM 3164 N N . HIS B 1 133 ? 3.566 -23.203 -13.359 1 92.25 133 HIS B N 1
ATOM 3165 C CA . HIS B 1 133 ? 4.008 -23.953 -14.531 1 92.25 133 HIS B CA 1
ATOM 3166 C C . HIS B 1 133 ? 5.449 -23.609 -14.891 1 92.25 133 HIS B C 1
ATOM 3168 O O . HIS B 1 133 ? 6.227 -24.484 -15.273 1 92.25 133 HIS B O 1
ATOM 3174 N N . ALA B 1 134 ? 5.785 -22.359 -14.75 1 87.06 134 ALA B N 1
ATOM 3175 C CA . ALA B 1 134 ? 7.152 -21.922 -15.023 1 87.06 134 ALA B CA 1
ATOM 3176 C C . ALA B 1 134 ? 8.141 -22.594 -14.07 1 87.06 134 ALA B C 1
ATOM 3178 O O . ALA B 1 134 ? 9.227 -23.016 -14.492 1 87.06 134 ALA B O 1
ATOM 3179 N N . GLU B 1 135 ? 7.773 -22.734 -12.844 1 84.62 135 GLU B N 1
ATOM 3180 C CA . GLU B 1 135 ? 8.633 -23.359 -11.844 1 84.62 135 GLU B CA 1
ATOM 3181 C C . GLU B 1 135 ? 8.891 -24.828 -12.18 1 84.62 135 GLU B C 1
ATOM 3183 O O . GLU B 1 135 ? 9.922 -25.375 -11.797 1 84.62 135 GLU B O 1
ATOM 3188 N N . LYS B 1 136 ? 7.988 -25.453 -12.859 1 90.38 136 LYS B N 1
ATOM 3189 C CA . LYS B 1 136 ? 8.125 -26.844 -13.281 1 90.38 136 LYS B CA 1
ATOM 3190 C C . LYS B 1 136 ? 8.734 -26.938 -14.68 1 90.38 136 LYS B C 1
ATOM 3192 O O . LYS B 1 136 ? 8.664 -27.984 -15.32 1 90.38 136 LYS B O 1
ATOM 3197 N N . ALA B 1 137 ? 9.117 -25.812 -15.219 1 87 137 ALA B N 1
ATOM 3198 C CA . ALA B 1 137 ? 9.789 -25.688 -16.516 1 87 137 ALA B CA 1
ATOM 3199 C C . ALA B 1 137 ? 8.828 -26 -17.656 1 87 137 ALA B C 1
ATOM 3201 O O . ALA B 1 137 ? 9.227 -26.547 -18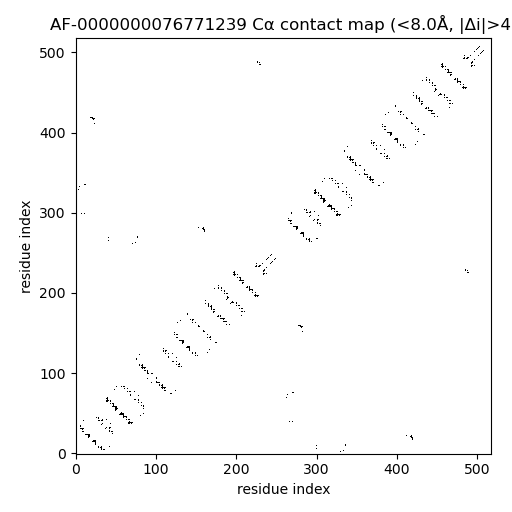.688 1 87 137 ALA B O 1
ATOM 3202 N N . GLN B 1 138 ? 7.586 -25.906 -17.344 1 92.25 138 GLN B N 1
ATOM 3203 C CA . GLN B 1 138 ? 6.578 -25.969 -18.406 1 92.25 138 GLN B CA 1
ATOM 3204 C C . GLN B 1 138 ? 6.41 -24.609 -19.078 1 92.25 138 GLN B C 1
ATOM 3206 O O . GLN B 1 138 ? 5.371 -23.953 -18.938 1 92.25 138 GLN B O 1
ATOM 3211 N N . TRP B 1 139 ? 7.387 -24.234 -19.875 1 87.25 139 TRP B N 1
ATOM 3212 C CA . TRP B 1 139 ? 7.574 -22.891 -20.391 1 87.25 139 TRP B CA 1
ATOM 3213 C C . TRP B 1 139 ? 6.477 -22.516 -21.391 1 87.25 139 TRP B C 1
ATOM 3215 O O . TRP B 1 139 ? 5.992 -21.391 -21.391 1 87.25 139 TRP B O 1
ATOM 3225 N N . ASP B 1 140 ? 6.062 -23.484 -22.156 1 91.19 140 ASP B N 1
ATOM 3226 C CA . ASP B 1 140 ? 5.066 -23.188 -23.188 1 91.19 140 ASP B CA 1
ATOM 3227 C C . ASP B 1 140 ? 3.723 -22.828 -22.562 1 91.19 140 ASP B C 1
ATOM 3229 O O . ASP B 1 140 ? 3.098 -21.844 -22.953 1 91.19 140 ASP B O 1
ATOM 3233 N N . ILE B 1 141 ? 3.314 -23.609 -21.594 1 92.19 141 ILE B N 1
ATOM 3234 C CA . ILE B 1 141 ? 2.053 -23.359 -20.906 1 92.19 141 ILE B CA 1
ATOM 3235 C C . ILE B 1 141 ? 2.137 -22.031 -20.156 1 92.19 141 ILE B C 1
ATOM 3237 O O . ILE B 1 141 ? 1.217 -21.203 -20.234 1 92.19 141 ILE B O 1
ATOM 3241 N N . ALA B 1 142 ? 3.205 -21.766 -19.453 1 90.19 142 ALA B N 1
ATOM 3242 C CA . ALA B 1 142 ? 3.428 -20.531 -18.703 1 90.19 142 ALA B CA 1
ATOM 3243 C C . ALA B 1 142 ? 3.398 -19.328 -19.641 1 90.19 142 ALA B C 1
ATOM 3245 O O . ALA B 1 142 ? 2.777 -18.312 -19.328 1 90.19 142 ALA B O 1
ATOM 3246 N N . LYS B 1 143 ? 4.039 -19.484 -20.75 1 89.25 143 LYS B N 1
ATOM 3247 C CA . LYS B 1 143 ? 4.082 -18.422 -21.734 1 89.25 143 LYS B CA 1
ATOM 3248 C C . LYS B 1 143 ? 2.68 -18.031 -22.203 1 89.25 143 LYS B C 1
ATOM 3250 O O . LYS B 1 143 ? 2.35 -16.859 -22.297 1 89.25 143 LYS B O 1
ATOM 3255 N N . GLU B 1 144 ? 1.938 -19.016 -22.531 1 90.88 144 GLU B N 1
ATOM 3256 C CA . GLU B 1 144 ? 0.569 -18.781 -22.969 1 90.88 144 GLU B CA 1
ATOM 3257 C C . GLU B 1 144 ? -0.235 -18.047 -21.906 1 90.88 144 GLU B C 1
ATOM 3259 O O . GLU B 1 144 ? -0.948 -17.078 -22.219 1 90.88 144 GLU B O 1
ATOM 3264 N N . LEU B 1 145 ? -0.157 -18.438 -20.688 1 88.88 145 LEU B N 1
ATOM 3265 C CA . LEU B 1 145 ? -0.883 -17.828 -19.578 1 88.88 145 LEU B CA 1
ATOM 3266 C C . LEU B 1 145 ? -0.43 -16.391 -19.359 1 88.88 145 LEU B C 1
ATOM 3268 O O . LEU B 1 145 ? -1.26 -15.492 -19.234 1 88.88 145 LEU B O 1
ATOM 3272 N N . PHE B 1 146 ? 0.887 -16.141 -19.344 1 86 146 PHE B N 1
ATOM 3273 C CA . PHE B 1 146 ? 1.409 -14.797 -19.125 1 86 146 PHE B CA 1
ATOM 3274 C C . PHE B 1 146 ? 1.052 -13.883 -20.297 1 86 146 PHE B C 1
ATOM 3276 O O . PHE B 1 146 ? 0.82 -12.688 -20.109 1 86 146 PHE B O 1
ATOM 3283 N N . THR B 1 147 ? 1.065 -14.492 -21.453 1 86.38 147 THR B N 1
ATOM 3284 C CA . THR B 1 147 ? 0.658 -13.719 -22.625 1 86.38 147 THR B CA 1
ATOM 3285 C C . THR B 1 147 ? -0.799 -13.281 -22.5 1 86.38 147 THR B C 1
ATOM 3287 O O . THR B 1 147 ? -1.138 -12.141 -22.797 1 86.38 147 THR B O 1
ATOM 3290 N N . GLN B 1 148 ? -1.615 -14.172 -22.047 1 85.38 148 GLN B N 1
ATOM 3291 C CA . GLN B 1 148 ? -3.023 -13.852 -21.844 1 85.38 148 GLN B CA 1
ATOM 3292 C C . GLN B 1 148 ? -3.188 -12.75 -20.797 1 85.38 148 GLN B C 1
ATOM 3294 O O . GLN B 1 148 ? -3.98 -11.82 -20.984 1 85.38 148 GLN B O 1
ATOM 3299 N N . VAL B 1 149 ? -2.475 -12.875 -19.719 1 82.06 149 VAL B N 1
ATOM 3300 C CA . VAL B 1 149 ? -2.525 -11.875 -18.656 1 82.06 149 VAL B CA 1
ATOM 3301 C C . VAL B 1 149 ? -2.033 -10.531 -19.188 1 82.06 149 VAL B C 1
ATOM 3303 O O . VAL B 1 149 ? -2.631 -9.492 -18.906 1 82.06 149 VAL B O 1
ATOM 3306 N N . HIS B 1 150 ? -0.978 -10.594 -19.953 1 77.56 150 HIS B N 1
ATOM 3307 C CA . HIS B 1 150 ? -0.405 -9.391 -20.547 1 77.56 150 HIS B CA 1
ATOM 3308 C C . HIS B 1 150 ? -1.4 -8.719 -21.484 1 77.56 150 HIS B C 1
ATOM 3310 O O . HIS B 1 150 ? -1.543 -7.492 -21.469 1 77.56 150 HIS B O 1
ATOM 3316 N N . GLU B 1 151 ? -1.972 -9.445 -22.312 1 78.19 151 GLU B N 1
ATOM 3317 C CA . GLU B 1 151 ? -2.93 -8.93 -23.281 1 78.19 151 GLU B CA 1
ATOM 3318 C C . GLU B 1 151 ? -4.152 -8.336 -22.578 1 78.19 151 GLU B C 1
ATOM 3320 O O . GLU B 1 151 ? -4.688 -7.312 -23.016 1 78.19 151 GLU B O 1
ATOM 3325 N N . ALA B 1 152 ? -4.543 -8.977 -21.594 1 73.88 152 ALA B N 1
ATOM 3326 C CA . ALA B 1 152 ? -5.68 -8.477 -20.828 1 73.88 152 ALA B CA 1
ATOM 3327 C C . ALA B 1 152 ? -5.332 -7.16 -20.125 1 73.88 152 ALA B C 1
ATOM 3329 O O . ALA B 1 152 ? -6.18 -6.277 -20 1 73.88 152 ALA B O 1
ATOM 3330 N N . ALA B 1 153 ? -4.059 -7.09 -19.688 1 67.81 153 ALA B N 1
ATOM 3331 C CA . ALA B 1 153 ? -3.594 -5.898 -18.984 1 67.81 153 ALA B CA 1
ATOM 3332 C C . ALA B 1 153 ? -3.32 -4.758 -19.969 1 67.81 153 ALA B C 1
ATOM 3334 O O . ALA B 1 153 ? -3.525 -3.588 -19.641 1 67.81 153 ALA B O 1
ATOM 3335 N N . SER B 1 154 ? -2.656 -5.051 -21.094 1 61.28 154 SER B N 1
ATOM 3336 C CA . SER B 1 154 ? -2.217 -4.07 -22.078 1 61.28 154 SER B CA 1
ATOM 3337 C C . SER B 1 154 ? -3.404 -3.373 -22.734 1 61.28 154 SER B C 1
ATOM 3339 O O . SER B 1 154 ? -3.268 -2.273 -23.266 1 61.28 154 SER B O 1
ATOM 3341 N N . GLY B 1 155 ? -4.449 -4.094 -22.875 1 54.56 155 GLY B N 1
ATOM 3342 C CA . GLY B 1 155 ? -5.566 -3.42 -23.516 1 54.56 155 GLY B CA 1
ATOM 3343 C C . GLY B 1 155 ? -5.918 -2.096 -22.859 1 54.56 155 GLY B C 1
ATOM 3344 O O . GLY B 1 155 ? -6.707 -1.32 -23.406 1 54.56 155 GLY B O 1
ATOM 3345 N N . SER B 1 156 ? -5.383 -1.94 -21.719 1 48.78 156 SER B N 1
ATOM 3346 C CA . SER B 1 156 ? -5.594 -0.633 -21.109 1 48.78 156 SER B CA 1
ATOM 3347 C C . SER B 1 156 ? -4.27 0.09 -20.875 1 48.78 156 SER B C 1
ATOM 3349 O O . SER B 1 156 ? -3.314 -0.502 -20.375 1 48.78 156 SER B O 1
ATOM 3351 N N . ILE B 1 157 ? -3.916 1.036 -21.781 1 43.97 157 ILE B N 1
ATOM 3352 C CA . ILE B 1 157 ? -2.686 1.82 -21.781 1 43.97 157 ILE B CA 1
ATOM 3353 C C . ILE B 1 157 ? -2.186 2.008 -20.359 1 43.97 157 ILE B C 1
ATOM 3355 O O . ILE B 1 157 ? -0.978 2.104 -20.125 1 43.97 157 ILE B O 1
ATOM 3359 N N . PHE B 1 158 ? -3.074 1.882 -19.484 1 43.47 158 PHE B N 1
ATOM 3360 C CA . PHE B 1 158 ? -2.771 2.357 -18.125 1 43.47 158 PHE B CA 1
ATOM 3361 C C . PHE B 1 158 ? -2.512 1.188 -17.188 1 43.47 158 PHE B C 1
ATOM 3363 O O . PHE B 1 158 ? -2.361 1.381 -15.984 1 43.47 158 PHE B O 1
ATOM 3370 N N . VAL B 1 159 ? -2.51 -0.033 -17.875 1 50.41 159 VAL B N 1
ATOM 3371 C CA . VAL B 1 159 ? -2.396 -1.165 -16.969 1 50.41 159 VAL B CA 1
ATOM 3372 C C . VAL B 1 159 ? -0.933 -1.379 -16.594 1 50.41 159 VAL B C 1
ATOM 3374 O O . VAL B 1 159 ? -0.085 -1.591 -17.453 1 50.41 159 VAL B O 1
ATOM 3377 N N . GLN B 1 160 ? -0.521 -1.014 -15.422 1 57.69 160 GLN B N 1
ATOM 3378 C CA . GLN B 1 160 ? 0.834 -1.072 -14.883 1 57.69 160 GLN B CA 1
ATOM 3379 C C . GLN B 1 160 ? 1.057 -2.359 -14.094 1 57.69 160 GLN B C 1
ATOM 3381 O O . GLN B 1 160 ? 0.897 -2.377 -12.867 1 57.69 160 GLN B O 1
ATOM 3386 N N . VAL B 1 161 ? 1.169 -3.52 -14.859 1 68.81 161 VAL B N 1
ATOM 3387 C CA . VAL B 1 161 ? 1.503 -4.738 -14.125 1 68.81 161 VAL B CA 1
ATOM 3388 C C . VAL B 1 161 ? 2.934 -5.16 -14.453 1 68.81 161 VAL B C 1
ATOM 3390 O O . VAL B 1 161 ? 3.148 -6.07 -15.258 1 68.81 161 VAL B O 1
ATOM 3393 N N . PRO B 1 162 ? 3.883 -4.555 -13.828 1 74 162 PRO B N 1
ATOM 3394 C CA . PRO B 1 162 ? 5.277 -4.863 -14.148 1 74 162 PRO B CA 1
ATOM 3395 C C . PRO B 1 162 ? 5.602 -6.348 -14 1 74 162 PRO B C 1
ATOM 3397 O O . PRO B 1 162 ? 6.41 -6.887 -14.758 1 74 162 PRO B O 1
ATOM 3400 N N . ASP B 1 163 ? 4.902 -7.031 -13.172 1 74.38 163 ASP B N 1
ATOM 3401 C CA . ASP B 1 163 ? 5.207 -8.43 -12.875 1 74.38 163 ASP B CA 1
ATOM 3402 C C . ASP B 1 163 ? 4.945 -9.312 -14.094 1 74.38 163 ASP B C 1
ATOM 3404 O O . ASP B 1 163 ? 5.668 -10.281 -14.328 1 74.38 163 ASP B O 1
ATOM 3408 N N . VAL B 1 164 ? 3.941 -8.914 -14.789 1 75 164 VAL B N 1
ATOM 3409 C CA . VAL B 1 164 ? 3.602 -9.727 -15.953 1 75 164 VAL B CA 1
ATOM 3410 C C . VAL B 1 164 ? 4.699 -9.602 -17 1 75 164 VAL B C 1
ATOM 3412 O O . VAL B 1 164 ? 5.074 -10.594 -17.641 1 75 164 VAL B O 1
ATOM 3415 N N . TRP B 1 165 ? 5.207 -8.422 -17.172 1 78.62 165 TRP B N 1
ATOM 3416 C CA . TRP B 1 165 ? 6.305 -8.195 -18.109 1 78.62 165 TRP B CA 1
ATOM 3417 C C . TRP B 1 165 ? 7.562 -8.938 -17.672 1 78.62 165 TRP B C 1
ATOM 3419 O O . TRP B 1 165 ? 8.227 -9.594 -18.469 1 78.62 165 TRP B O 1
ATOM 3429 N N . ILE B 1 166 ? 7.762 -8.883 -16.469 1 82.69 166 ILE B N 1
ATOM 3430 C CA . ILE B 1 166 ? 8.945 -9.523 -15.898 1 82.69 166 ILE B CA 1
ATOM 3431 C C . ILE B 1 166 ? 8.828 -11.039 -16.016 1 82.69 166 ILE B C 1
ATOM 3433 O O . ILE B 1 166 ? 9.781 -11.711 -16.422 1 82.69 166 ILE B O 1
ATOM 3437 N N . ASN B 1 167 ? 7.656 -11.539 -15.742 1 80.25 167 ASN B N 1
ATOM 3438 C CA . ASN B 1 167 ? 7.449 -12.977 -15.828 1 80.25 167 ASN B CA 1
ATOM 3439 C C . ASN B 1 167 ? 7.594 -13.484 -17.266 1 80.25 167 ASN B C 1
ATOM 3441 O O . ASN B 1 167 ? 8.211 -14.531 -17.5 1 80.25 167 ASN B O 1
ATOM 3445 N N . LEU B 1 168 ? 7.074 -12.703 -18.156 1 84.25 168 LEU B N 1
ATOM 3446 C CA . LEU B 1 168 ? 7.219 -13.07 -19.562 1 84.25 168 LEU B CA 1
ATOM 3447 C C . LEU B 1 168 ? 8.688 -13.016 -19.984 1 84.25 168 LEU B C 1
ATOM 3449 O O . LEU B 1 168 ? 9.156 -13.891 -20.719 1 84.25 168 LEU B O 1
ATOM 3453 N N . ALA B 1 169 ? 9.344 -12.023 -19.547 1 88.25 169 ALA B N 1
ATOM 3454 C CA . ALA B 1 169 ? 10.773 -11.898 -19.828 1 88.25 169 ALA B CA 1
ATOM 3455 C C . ALA B 1 169 ? 11.547 -13.094 -19.297 1 88.25 169 ALA B C 1
ATOM 3457 O O . ALA B 1 169 ? 12.414 -13.641 -19.984 1 88.25 169 ALA B O 1
ATOM 3458 N N . HIS B 1 170 ? 11.234 -13.492 -18.141 1 84.81 170 HIS B N 1
ATOM 3459 C CA . HIS B 1 170 ? 11.867 -14.656 -17.547 1 84.81 170 HIS B CA 1
ATOM 3460 C C . HIS B 1 170 ? 11.625 -15.914 -18.375 1 84.81 170 HIS B C 1
ATOM 3462 O O . HIS B 1 170 ? 12.516 -16.75 -18.531 1 84.81 170 HIS B O 1
ATOM 3468 N N . ILE B 1 171 ? 10.484 -16.016 -18.875 1 84.25 171 ILE B N 1
ATOM 3469 C CA . ILE B 1 171 ? 10.148 -17.172 -19.703 1 84.25 171 ILE B CA 1
ATOM 3470 C C . ILE B 1 171 ? 10.969 -17.156 -20.984 1 84.25 171 ILE B C 1
ATOM 3472 O O . ILE B 1 171 ? 11.555 -18.172 -21.375 1 84.25 171 ILE B O 1
ATOM 3476 N N . TYR B 1 172 ? 10.992 -15.992 -21.609 1 88.44 172 TYR B N 1
ATOM 3477 C CA . TYR B 1 172 ? 11.797 -15.859 -22.812 1 88.44 172 TYR B CA 1
ATOM 3478 C C . TYR B 1 172 ? 13.266 -16.172 -22.531 1 88.44 172 TYR B C 1
ATOM 3480 O O . TYR B 1 172 ? 13.914 -16.875 -23.312 1 88.44 172 TYR B O 1
ATOM 3488 N N . PHE B 1 173 ? 13.766 -15.75 -21.438 1 87.31 173 PHE B N 1
ATOM 3489 C CA . PHE B 1 173 ? 15.133 -16.016 -21 1 87.31 173 PHE B CA 1
ATOM 3490 C C . PHE B 1 173 ? 15.367 -17.516 -20.844 1 87.31 173 PHE B C 1
ATOM 3492 O O . PHE B 1 173 ? 16.359 -18.047 -21.344 1 87.31 173 PHE B O 1
ATOM 3499 N N . ALA B 1 174 ? 14.484 -18.141 -20.203 1 80.88 174 ALA B N 1
ATOM 3500 C CA . ALA B 1 174 ? 14.602 -19.578 -19.938 1 80.88 174 ALA B CA 1
ATOM 3501 C C . ALA B 1 174 ? 14.555 -20.375 -21.234 1 80.88 174 ALA B C 1
ATOM 3503 O O 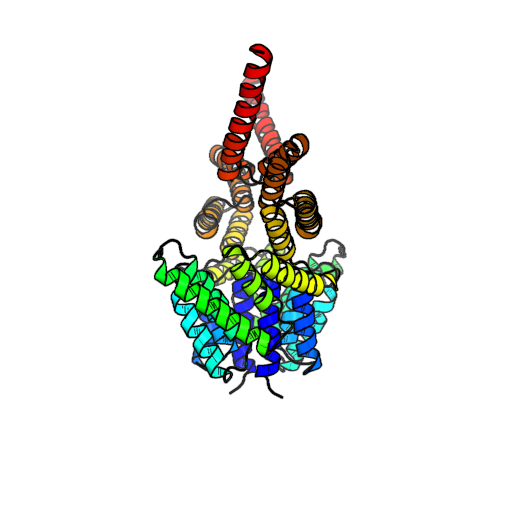. ALA B 1 174 ? 15.203 -21.422 -21.344 1 80.88 174 ALA B O 1
ATOM 3504 N N . GLN B 1 175 ? 13.898 -19.844 -22.188 1 87.56 175 GLN B N 1
ATOM 3505 C CA . GLN B 1 175 ? 13.75 -20.516 -23.469 1 87.56 175 GLN B CA 1
ATOM 3506 C C . GLN B 1 175 ? 14.906 -20.172 -24.406 1 87.56 175 GLN B C 1
ATOM 3508 O O . GLN B 1 175 ? 14.938 -20.625 -25.547 1 87.56 175 GLN B O 1
ATOM 3513 N N . GLY B 1 176 ? 15.742 -19.25 -23.938 1 88.62 176 GLY B N 1
ATOM 3514 C CA . GLY B 1 176 ? 16.875 -18.859 -24.734 1 88.62 176 GLY B CA 1
ATOM 3515 C C . GLY B 1 176 ? 16.547 -17.766 -25.75 1 88.62 176 GLY B C 1
ATOM 3516 O O . GLY B 1 176 ? 17.344 -17.484 -26.641 1 88.62 176 GLY B O 1
ATOM 3517 N N . LEU B 1 177 ? 15.406 -17.281 -25.672 1 91.62 177 LEU B N 1
ATOM 3518 C CA . LEU B 1 177 ? 14.992 -16.172 -26.531 1 91.62 177 LEU B CA 1
ATOM 3519 C C . LEU B 1 177 ? 15.406 -14.828 -25.922 1 91.62 177 LEU B C 1
ATOM 3521 O O . LEU B 1 177 ? 14.555 -14.039 -25.5 1 91.62 177 LEU B O 1
ATOM 3525 N N . PHE B 1 178 ? 16.641 -14.539 -25.938 1 91.69 178 PHE B N 1
ATOM 3526 C CA . PHE B 1 178 ? 17.234 -13.461 -25.172 1 91.69 178 PHE B CA 1
ATOM 3527 C C . PHE B 1 178 ? 16.828 -12.102 -25.719 1 91.69 178 PHE B C 1
ATOM 3529 O O . PHE B 1 178 ? 16.594 -11.156 -24.953 1 91.69 178 PHE B O 1
ATOM 3536 N N . GLN B 1 179 ? 16.688 -12 -27 1 93.69 179 GLN B N 1
ATOM 3537 C CA . GLN B 1 179 ? 16.297 -10.727 -27.594 1 93.69 179 GLN B CA 1
ATOM 3538 C C . GLN B 1 179 ? 14.891 -10.328 -27.141 1 93.69 179 GLN B C 1
ATOM 3540 O O . GLN B 1 179 ? 14.641 -9.164 -26.797 1 93.69 179 GLN B O 1
ATOM 3545 N N . GLN B 1 180 ? 14.062 -11.305 -27.172 1 92.88 180 GLN B N 1
ATOM 3546 C CA . GLN B 1 180 ? 12.703 -11.047 -26.703 1 92.88 180 GLN B CA 1
ATOM 3547 C C . GLN B 1 180 ? 12.688 -10.727 -25.203 1 92.88 180 GLN B C 1
ATOM 3549 O O . GLN B 1 180 ? 11.945 -9.844 -24.766 1 92.88 180 GLN B O 1
ATOM 3554 N N . ALA B 1 181 ? 13.445 -11.383 -24.375 1 91.56 181 ALA B N 1
ATOM 3555 C CA . ALA B 1 181 ? 13.547 -11.125 -22.938 1 91.56 181 ALA B CA 1
ATOM 3556 C C . ALA B 1 181 ? 14.008 -9.703 -22.672 1 91.56 181 ALA B C 1
ATOM 3558 O O . ALA B 1 181 ? 13.414 -8.992 -21.844 1 91.56 181 ALA B O 1
ATOM 3559 N N . VAL B 1 182 ? 15.039 -9.289 -23.406 1 92.38 182 VAL B N 1
ATOM 3560 C CA . VAL B 1 182 ? 15.586 -7.945 -23.266 1 92.38 182 VAL B CA 1
ATOM 3561 C C . VAL B 1 182 ? 14.5 -6.914 -23.562 1 92.38 182 VAL B C 1
ATOM 3563 O O . VAL B 1 182 ? 14.344 -5.938 -22.812 1 92.38 182 VAL B O 1
ATOM 3566 N N . LYS B 1 183 ? 13.82 -7.156 -24.547 1 91.88 183 LYS B N 1
ATOM 3567 C CA . LYS B 1 183 ? 12.766 -6.227 -24.953 1 91.88 183 LYS B CA 1
ATOM 3568 C C . LYS B 1 183 ? 11.719 -6.094 -23.844 1 91.88 183 LYS B C 1
ATOM 3570 O O . LYS B 1 183 ? 11.266 -4.984 -23.547 1 91.88 183 LYS B O 1
ATOM 3575 N N . MET B 1 184 ? 11.352 -7.219 -23.266 1 87.62 184 MET B N 1
ATOM 3576 C CA . MET B 1 184 ? 10.344 -7.207 -22.219 1 87.62 184 MET B CA 1
ATOM 3577 C C . MET B 1 184 ? 10.859 -6.492 -20.969 1 87.62 184 MET B C 1
ATOM 3579 O O . MET B 1 184 ? 10.148 -5.672 -20.375 1 87.62 184 MET B O 1
ATOM 3583 N N . TYR B 1 185 ? 12.078 -6.785 -20.562 1 87.5 185 TYR B N 1
ATOM 3584 C CA . TYR B 1 185 ? 12.664 -6.125 -19.406 1 87.5 185 TYR B CA 1
ATOM 3585 C C . TYR B 1 185 ? 12.773 -4.621 -19.625 1 87.5 185 TYR B C 1
ATOM 3587 O O . TYR B 1 185 ? 12.453 -3.828 -18.75 1 87.5 185 TYR B O 1
ATOM 3595 N N . GLN B 1 186 ? 13.234 -4.312 -20.797 1 88.88 186 GLN B N 1
ATOM 3596 C CA . GLN B 1 186 ? 13.414 -2.902 -21.125 1 88.88 186 GLN B CA 1
ATOM 3597 C C . GLN B 1 186 ? 12.086 -2.154 -21.109 1 88.88 186 GLN B C 1
ATOM 3599 O O . GLN B 1 186 ? 12 -1.036 -20.594 1 88.88 186 GLN B O 1
ATOM 3604 N N . ASN B 1 187 ? 11.148 -2.742 -21.703 1 84.25 187 ASN B N 1
ATOM 3605 C CA . ASN B 1 187 ? 9.82 -2.127 -21.703 1 84.25 187 ASN B CA 1
ATOM 3606 C C . ASN B 1 187 ? 9.281 -1.964 -20.281 1 84.25 187 ASN B C 1
ATOM 3608 O O . ASN B 1 187 ? 8.695 -0.933 -19.953 1 84.25 187 ASN B O 1
ATOM 3612 N N . CYS B 1 188 ? 9.453 -3.016 -19.516 1 82.75 188 CYS B N 1
ATOM 3613 C CA . CYS B 1 188 ? 9.023 -2.955 -18.125 1 82.75 188 CYS B CA 1
ATOM 3614 C C . CYS B 1 188 ? 9.742 -1.832 -17.391 1 82.75 188 CYS B C 1
ATOM 3616 O O . CYS B 1 188 ? 9.102 -1.033 -16.703 1 82.75 188 CYS B O 1
ATOM 3618 N N . ALA B 1 189 ? 11.055 -1.76 -17.562 1 80.56 189 ALA B N 1
ATOM 3619 C CA . ALA B 1 189 ? 11.875 -0.758 -16.891 1 80.56 189 ALA B CA 1
ATOM 3620 C C . ALA B 1 189 ? 11.469 0.654 -17.297 1 80.56 189 ALA B C 1
ATOM 3622 O O . ALA B 1 189 ? 11.406 1.557 -16.469 1 80.56 189 ALA B O 1
ATOM 3623 N N . ARG B 1 190 ? 11.242 0.797 -18.484 1 80.19 190 ARG B N 1
ATOM 3624 C CA . ARG B 1 190 ? 10.891 2.104 -19.031 1 80.19 190 ARG B CA 1
ATOM 3625 C C . ARG B 1 190 ? 9.484 2.512 -18.609 1 80.19 190 ARG B C 1
ATOM 3627 O O . ARG B 1 190 ? 9.273 3.633 -18.141 1 80.19 190 ARG B O 1
ATOM 3634 N N . LYS B 1 191 ? 8.586 1.627 -18.75 1 74.88 191 LYS B N 1
ATOM 3635 C CA . LYS B 1 191 ? 7.172 1.938 -18.562 1 74.88 191 LYS B CA 1
ATOM 3636 C C . LYS B 1 191 ? 6.828 2.113 -17.094 1 74.88 191 LYS B C 1
ATOM 3638 O O . LYS B 1 191 ? 6.023 2.979 -16.734 1 74.88 191 LYS B O 1
ATOM 3643 N N . PHE B 1 192 ? 7.473 1.301 -16.328 1 71.25 192 PHE B N 1
ATOM 3644 C CA . PHE B 1 192 ? 6.957 1.256 -14.969 1 71.25 192 PHE B CA 1
ATOM 3645 C C . PHE B 1 192 ? 7.973 1.83 -13.984 1 71.25 192 PHE B C 1
ATOM 3647 O O . PHE B 1 192 ? 7.609 2.275 -12.898 1 71.25 192 PHE B O 1
ATOM 3654 N N . PHE B 1 193 ? 9.148 1.827 -14.273 1 65.62 193 PHE B N 1
ATOM 3655 C CA . PHE B 1 193 ? 10.148 2.182 -13.273 1 65.62 193 PHE B CA 1
ATOM 3656 C C . PHE B 1 193 ? 11.016 3.338 -13.758 1 65.62 193 PHE B C 1
ATOM 3658 O O . PHE B 1 193 ? 12.039 3.648 -13.148 1 65.62 193 PHE B O 1
ATOM 3665 N N . TYR B 1 194 ? 10.57 3.895 -14.758 1 65.25 194 TYR B N 1
ATOM 3666 C CA . TYR B 1 194 ? 11.352 4.973 -15.352 1 65.25 194 TYR B CA 1
ATOM 3667 C C . TYR B 1 194 ? 12.828 4.602 -15.438 1 65.25 194 TYR B C 1
ATOM 3669 O O . TYR B 1 194 ? 13.695 5.438 -15.188 1 65.25 194 TYR B O 1
ATOM 3677 N N . ASN B 1 195 ? 13.094 3.342 -15.5 1 60.62 195 ASN B N 1
ATOM 3678 C CA . ASN B 1 195 ? 14.422 2.76 -15.68 1 60.62 195 ASN B CA 1
ATOM 3679 C C . ASN B 1 195 ? 15.266 2.906 -14.422 1 60.62 195 ASN B C 1
ATOM 3681 O O . ASN B 1 195 ? 16.484 3.066 -14.5 1 60.62 195 ASN B O 1
ATOM 3685 N N . THR B 1 196 ? 14.57 2.898 -13.328 1 63.22 196 THR B N 1
ATOM 3686 C CA . THR B 1 196 ? 15.312 3.15 -12.102 1 63.22 196 THR B CA 1
ATOM 3687 C C . THR B 1 196 ? 15.172 1.978 -11.133 1 63.22 196 THR B C 1
ATOM 3689 O O . THR B 1 196 ? 15.555 2.08 -9.969 1 63.22 196 THR B O 1
ATOM 3692 N N . ASP B 1 197 ? 14.695 0.95 -11.672 1 73.88 197 ASP B N 1
ATOM 3693 C CA . ASP B 1 197 ? 14.586 -0.223 -10.812 1 73.88 197 ASP B CA 1
ATOM 3694 C C . ASP B 1 197 ? 15.82 -1.105 -10.914 1 73.88 197 ASP B C 1
ATOM 3696 O O . ASP B 1 197 ? 16.062 -1.735 -11.953 1 73.88 197 ASP B O 1
ATOM 3700 N N . ALA B 1 198 ? 16.5 -1.175 -9.859 1 70.5 198 ALA B N 1
ATOM 3701 C CA . ALA B 1 198 ? 17.766 -1.902 -9.852 1 70.5 198 ALA B CA 1
ATOM 3702 C C . ALA B 1 198 ? 17.547 -3.379 -10.172 1 70.5 198 ALA B C 1
ATOM 3704 O O . ALA B 1 198 ? 18.359 -3.99 -10.875 1 70.5 198 ALA B O 1
ATOM 3705 N N . THR B 1 199 ? 16.547 -3.963 -9.703 1 73.88 199 THR B N 1
ATOM 3706 C CA . THR B 1 199 ? 16.281 -5.387 -9.891 1 73.88 199 THR B CA 1
ATOM 3707 C C . THR B 1 199 ? 16.047 -5.703 -11.359 1 73.88 199 THR B C 1
ATOM 3709 O O . THR B 1 199 ? 16.594 -6.676 -11.891 1 73.88 199 THR B O 1
ATOM 3712 N N . THR B 1 200 ? 15.25 -4.855 -11.953 1 82.38 200 THR B N 1
ATOM 3713 C CA . THR B 1 200 ? 14.977 -5.059 -13.367 1 82.38 200 THR B CA 1
ATOM 3714 C C . THR B 1 200 ? 16.25 -4.879 -14.195 1 82.38 200 THR B C 1
ATOM 3716 O O . THR B 1 200 ? 16.484 -5.617 -15.148 1 82.38 200 THR B O 1
ATOM 3719 N N . LEU B 1 201 ? 17.078 -3.957 -13.805 1 79.44 201 LEU B N 1
ATOM 3720 C CA . LEU B 1 201 ? 18.344 -3.721 -14.5 1 79.44 201 LEU B CA 1
ATOM 3721 C C . LEU B 1 201 ? 19.297 -4.906 -14.32 1 79.44 201 LEU B C 1
ATOM 3723 O O . LEU B 1 201 ? 20.047 -5.242 -15.234 1 79.44 201 LEU B O 1
ATOM 3727 N N . LEU B 1 202 ? 19.156 -5.539 -13.219 1 77.31 202 LEU B N 1
ATOM 3728 C CA . LEU B 1 202 ? 19.953 -6.738 -12.984 1 77.31 202 LEU B CA 1
ATOM 3729 C C . LEU B 1 202 ? 19.5 -7.883 -13.883 1 77.31 202 LEU B C 1
ATOM 3731 O O . LEU B 1 202 ? 20.328 -8.609 -14.438 1 77.31 202 LEU B O 1
ATOM 3735 N N . TYR B 1 203 ? 18.219 -7.996 -14 1 79.69 203 TYR B N 1
ATOM 3736 C CA . TYR B 1 203 ? 17.703 -9 -14.922 1 79.69 203 TYR B CA 1
ATOM 3737 C C . TYR B 1 203 ? 18.172 -8.734 -16.344 1 79.69 203 TYR B C 1
ATOM 3739 O O . TYR B 1 203 ? 18.562 -9.664 -17.062 1 79.69 203 TYR B O 1
ATOM 3747 N N . LEU B 1 204 ? 18.188 -7.43 -16.672 1 85.88 204 LEU B N 1
ATOM 3748 C CA . LEU B 1 204 ? 18.641 -7.023 -18 1 85.88 204 LEU B CA 1
ATOM 3749 C C . LEU B 1 204 ? 20.109 -7.355 -18.188 1 85.88 204 LEU B C 1
ATOM 3751 O O . LEU B 1 204 ? 20.5 -7.887 -19.234 1 85.88 204 LEU B O 1
ATOM 3755 N N . SER B 1 205 ? 20.812 -7.105 -17.234 1 78.75 205 SER B N 1
ATOM 3756 C CA . SER B 1 205 ? 22.25 -7.363 -17.312 1 78.75 205 SER B CA 1
ATOM 3757 C C . SER B 1 205 ? 22.547 -8.852 -17.484 1 78.75 205 SER B C 1
ATOM 3759 O O . SER B 1 205 ? 23.375 -9.234 -18.297 1 78.75 205 SER B O 1
ATOM 3761 N N . ARG B 1 206 ? 21.875 -9.625 -16.734 1 79.31 206 ARG B N 1
ATOM 3762 C CA . ARG B 1 206 ? 22.047 -11.07 -16.828 1 79.31 206 ARG B CA 1
ATOM 3763 C C . ARG B 1 206 ? 21.656 -11.578 -18.219 1 79.31 206 ARG B C 1
ATOM 3765 O O . ARG B 1 206 ? 22.312 -12.461 -18.766 1 79.31 206 ARG B O 1
ATOM 3772 N N . THR B 1 207 ? 20.672 -11.031 -18.656 1 86.56 207 THR B N 1
ATOM 3773 C CA . THR B 1 207 ? 20.188 -11.445 -19.984 1 86.56 207 THR B CA 1
ATOM 3774 C C . THR B 1 207 ? 21.188 -11.055 -21.062 1 86.56 207 THR B C 1
ATOM 3776 O O . THR B 1 207 ? 21.469 -11.844 -21.969 1 86.56 207 THR B O 1
ATOM 3779 N N . HIS B 1 208 ? 21.688 -9.852 -21 1 83.06 208 HIS B N 1
ATOM 3780 C CA . HIS B 1 208 ? 22.734 -9.414 -21.922 1 83.06 208 HIS B CA 1
ATOM 3781 C C . HIS B 1 208 ? 23.953 -10.312 -21.844 1 83.06 208 HIS B C 1
ATOM 3783 O O . HIS B 1 208 ? 24.562 -10.633 -22.859 1 83.06 208 HIS B O 1
ATOM 3789 N N . TYR B 1 209 ? 24.172 -10.727 -20.672 1 76.62 209 TYR B N 1
ATOM 3790 C CA . TYR B 1 209 ? 25.312 -11.609 -20.453 1 76.62 209 TYR B CA 1
ATOM 3791 C C . TYR B 1 209 ? 25.125 -12.938 -21.172 1 76.62 209 TYR B C 1
ATOM 3793 O O . TYR B 1 209 ? 26.016 -13.391 -21.891 1 76.62 209 TYR B O 1
ATOM 3801 N N . GLU B 1 210 ? 24.031 -13.484 -20.984 1 81.94 210 GLU B N 1
ATOM 3802 C CA . GLU B 1 210 ? 23.75 -14.766 -21.625 1 81.94 210 GLU B CA 1
ATOM 3803 C C . GLU B 1 210 ? 23.672 -14.633 -23.141 1 81.94 210 GLU B C 1
ATOM 3805 O O . GLU B 1 210 ? 24.016 -15.562 -23.875 1 81.94 210 GLU B O 1
ATOM 3810 N N . ALA B 1 211 ? 23.328 -13.477 -23.609 1 88.38 211 ALA B N 1
ATOM 3811 C CA . ALA B 1 211 ? 23.234 -13.195 -25.031 1 88.38 211 ALA B CA 1
ATOM 3812 C C . ALA B 1 211 ? 24.594 -12.766 -25.594 1 88.38 211 ALA B C 1
ATOM 3814 O O . ALA B 1 211 ? 24.719 -12.453 -26.781 1 88.38 211 ALA B O 1
ATOM 3815 N N . GLU B 1 212 ? 25.5 -12.688 -24.672 1 80.56 212 GLU B N 1
ATOM 3816 C CA . GLU B 1 212 ? 26.875 -12.32 -25.031 1 80.56 212 GLU B CA 1
ATOM 3817 C C . GLU B 1 212 ? 26.938 -10.891 -25.562 1 80.56 212 GLU B C 1
ATOM 3819 O O . GLU B 1 212 ? 27.703 -10.602 -26.484 1 80.56 212 GLU B O 1
ATOM 3824 N N . GLN B 1 213 ? 26.031 -10.109 -25.172 1 86.12 213 GLN B N 1
ATOM 3825 C CA . GLN B 1 213 ? 26.047 -8.672 -25.422 1 86.12 213 GLN B CA 1
ATOM 3826 C C . GLN B 1 213 ? 26.75 -7.926 -24.297 1 86.12 213 GLN B C 1
ATOM 3828 O O . GLN B 1 213 ? 26.094 -7.332 -23.438 1 86.12 213 GLN B O 1
ATOM 3833 N N . TRP B 1 214 ? 28 -7.852 -24.359 1 74.19 214 TRP B N 1
ATOM 3834 C CA . TRP B 1 214 ? 28.844 -7.473 -23.234 1 74.19 214 TRP B CA 1
ATOM 3835 C C . TRP B 1 214 ? 28.703 -5.984 -22.922 1 74.19 214 TRP B C 1
ATOM 3837 O O . TRP B 1 214 ? 28.672 -5.59 -21.766 1 74.19 214 TRP B O 1
ATOM 3847 N N . GLN B 1 215 ? 28.656 -5.223 -23.922 1 82.56 215 GLN B N 1
ATOM 3848 C CA . GLN B 1 215 ? 28.547 -3.783 -23.703 1 82.56 215 GLN B CA 1
ATOM 3849 C C . GLN B 1 215 ? 27.25 -3.418 -23 1 82.56 215 GLN B C 1
ATOM 3851 O O . GLN B 1 215 ? 27.25 -2.641 -22.047 1 82.56 215 GLN B O 1
ATOM 3856 N N . ASP B 1 216 ? 26.25 -3.979 -23.484 1 86.25 216 ASP B N 1
ATOM 3857 C CA . ASP B 1 216 ? 24.938 -3.715 -22.875 1 86.25 216 ASP B CA 1
ATOM 3858 C C . ASP B 1 216 ? 24.859 -4.281 -21.469 1 86.25 216 ASP B C 1
ATOM 3860 O O . ASP B 1 216 ? 24.219 -3.691 -20.594 1 86.25 216 ASP B O 1
ATOM 3864 N N . CYS B 1 217 ? 25.453 -5.344 -21.219 1 78.31 217 CYS B N 1
ATOM 3865 C CA . CYS B 1 217 ? 25.531 -5.949 -19.906 1 78.31 217 CYS B CA 1
ATOM 3866 C C . CYS B 1 217 ? 26.203 -5.016 -18.906 1 78.31 217 CYS B C 1
ATOM 3868 O O . CYS B 1 217 ? 25.672 -4.75 -17.828 1 78.31 217 CYS B O 1
ATOM 3870 N N . ARG B 1 218 ? 27.281 -4.535 -19.391 1 69.56 218 ARG B N 1
ATOM 3871 C CA . ARG B 1 218 ? 28.047 -3.631 -18.547 1 69.56 218 ARG B CA 1
ATOM 3872 C C . ARG B 1 218 ? 27.25 -2.375 -18.219 1 69.56 218 ARG B C 1
ATOM 3874 O O . ARG B 1 218 ? 27.203 -1.945 -17.062 1 69.56 218 ARG B O 1
ATOM 3881 N N . LYS B 1 219 ? 26.688 -1.841 -19.172 1 80.31 219 LYS B N 1
ATOM 3882 C CA . LYS B 1 219 ? 25.906 -0.616 -19 1 80.31 219 LYS B CA 1
ATOM 3883 C C . LYS B 1 219 ? 24.766 -0.819 -18 1 80.31 219 LYS B C 1
ATOM 3885 O O . LYS B 1 219 ? 24.578 -0.012 -17.094 1 80.31 219 LYS B O 1
ATOM 3890 N N . SER B 1 220 ? 24.016 -1.874 -18.141 1 79.38 220 SER B N 1
ATOM 3891 C CA . SER B 1 220 ? 22.875 -2.156 -17.266 1 79.38 220 SER B CA 1
ATOM 3892 C C . SER B 1 220 ? 23.328 -2.469 -15.844 1 79.38 220 SER B C 1
ATOM 3894 O O . SER B 1 220 ? 22.703 -2.051 -14.875 1 79.38 220 SER B O 1
ATOM 3896 N N . LEU B 1 221 ? 24.391 -3.102 -15.773 1 71.38 221 LEU B N 1
ATOM 3897 C CA . LEU B 1 221 ? 24.922 -3.475 -14.469 1 71.38 221 LEU B CA 1
ATOM 3898 C C . LEU B 1 221 ? 25.406 -2.246 -13.711 1 71.38 221 LEU B C 1
ATOM 3900 O O . LEU B 1 221 ? 25.141 -2.098 -12.516 1 71.38 221 LEU B O 1
ATOM 3904 N N . LEU B 1 222 ? 26.078 -1.439 -14.445 1 64.44 222 LEU B N 1
ATOM 3905 C CA . LEU B 1 222 ? 26.578 -0.215 -13.828 1 64.44 222 LEU B CA 1
ATOM 3906 C C . LEU B 1 222 ? 25.438 0.667 -13.359 1 64.44 222 LEU B C 1
ATOM 3908 O O . LEU B 1 222 ? 25.5 1.254 -12.273 1 64.44 222 LEU B O 1
ATOM 3912 N N . ARG B 1 223 ? 24.5 0.719 -14.117 1 75.19 223 ARG B N 1
ATOM 3913 C CA . ARG B 1 223 ? 23.328 1.508 -13.75 1 75.19 223 ARG B CA 1
ATOM 3914 C C . ARG B 1 223 ? 22.641 0.916 -12.531 1 75.19 223 ARG B C 1
ATOM 3916 O O . ARG B 1 223 ? 22.188 1.65 -11.648 1 75.19 223 ARG B O 1
ATOM 3923 N N . ALA B 1 224 ? 22.484 -0.38 -12.453 1 71.31 224 ALA B N 1
ATOM 3924 C CA . ALA B 1 224 ? 21.844 -1.062 -11.328 1 71.31 224 ALA B CA 1
ATOM 3925 C C . ALA B 1 224 ? 22.609 -0.799 -10.031 1 71.31 224 ALA B C 1
ATOM 3927 O O . ALA B 1 224 ? 22.016 -0.554 -8.984 1 71.31 224 ALA B O 1
ATOM 3928 N N . ILE B 1 225 ? 23.891 -0.756 -10.148 1 61.44 225 ILE B N 1
ATOM 3929 C CA . ILE B 1 225 ? 24.766 -0.537 -9 1 61.44 225 ILE B CA 1
ATOM 3930 C C . ILE B 1 225 ? 24.609 0.901 -8.508 1 61.44 225 ILE B C 1
ATOM 3932 O O . ILE B 1 225 ? 24.578 1.15 -7.301 1 61.44 225 ILE B O 1
ATOM 3936 N N . HIS B 1 226 ? 24.469 1.753 -9.438 1 65.56 226 HIS B N 1
ATOM 3937 C CA . HIS B 1 226 ? 24.297 3.164 -9.102 1 65.56 226 HIS B CA 1
ATOM 3938 C C . HIS B 1 226 ? 23 3.41 -8.359 1 65.56 226 HIS B C 1
ATOM 3940 O O . HIS B 1 226 ? 22.938 4.223 -7.438 1 65.56 226 HIS B O 1
ATOM 3946 N N . LEU B 1 227 ? 22.031 2.711 -8.68 1 64.25 227 LEU B N 1
ATOM 3947 C CA . LEU B 1 227 ? 20.688 2.92 -8.133 1 64.25 227 LEU B CA 1
ATOM 3948 C C . LEU B 1 227 ? 20.547 2.236 -6.773 1 64.25 227 LEU B C 1
ATOM 3950 O O . LEU B 1 227 ? 19.719 2.635 -5.957 1 64.25 227 LEU B O 1
ATOM 3954 N N . ALA B 1 228 ? 21.125 1.192 -6.461 1 58 228 ALA B N 1
ATOM 3955 C CA . ALA B 1 228 ? 21.062 0.506 -5.176 1 58 228 ALA B CA 1
ATOM 3956 C C . ALA B 1 228 ? 22.453 0.274 -4.609 1 58 228 ALA B C 1
ATOM 3958 O O . ALA B 1 228 ? 22.922 -0.865 -4.535 1 58 228 ALA B O 1
ATOM 3959 N N . PRO B 1 229 ? 23.031 1.349 -4.168 1 46.94 229 PRO B N 1
ATOM 3960 C CA . PRO B 1 229 ? 24.422 1.189 -3.73 1 46.94 229 PRO B CA 1
ATOM 3961 C C . PRO B 1 229 ? 24.562 0.209 -2.57 1 46.94 229 PRO B C 1
ATOM 3963 O O . PRO B 1 229 ? 25.578 -0.481 -2.461 1 46.94 229 PRO B O 1
ATOM 3966 N N . SER B 1 230 ? 23.641 0.229 -1.682 1 44.66 230 SER B N 1
ATOM 3967 C CA . SER B 1 230 ? 23.781 -0.612 -0.497 1 44.66 230 SER B CA 1
ATOM 3968 C C . SER B 1 230 ? 23.375 -2.049 -0.785 1 44.66 230 SER B C 1
ATOM 3970 O O . SER B 1 230 ? 23.5 -2.926 0.072 1 44.66 230 SER B O 1
ATOM 3972 N N . ASN B 1 231 ? 22.734 -2.166 -1.722 1 40.31 231 ASN B N 1
ATOM 3973 C CA . ASN B 1 231 ? 22.375 -3.559 -1.979 1 40.31 231 ASN B CA 1
ATOM 3974 C C . ASN B 1 231 ? 23.625 -4.402 -2.273 1 40.31 231 ASN B C 1
ATOM 3976 O O . ASN B 1 231 ? 24.219 -4.273 -3.34 1 40.31 231 ASN B O 1
ATOM 3980 N N . TYR B 1 232 ? 24.203 -4.777 -1.219 1 34.09 232 TYR B N 1
ATOM 3981 C CA . TYR B 1 232 ? 25.406 -5.598 -1.215 1 34.09 232 TYR B CA 1
ATOM 3982 C C . TYR B 1 232 ? 25.344 -6.664 -2.301 1 34.09 232 TYR B C 1
ATOM 3984 O O . TYR B 1 232 ? 26.359 -6.996 -2.914 1 34.09 232 TYR B O 1
ATOM 3992 N N . LEU B 1 233 ? 24.25 -7.195 -2.359 1 36.28 233 LEU B N 1
ATOM 3993 C CA . LEU B 1 233 ? 24.203 -8.242 -3.369 1 36.28 233 LEU B CA 1
ATOM 3994 C C . LEU B 1 233 ? 24.484 -7.68 -4.754 1 36.28 233 LEU B C 1
ATOM 3996 O O . LEU B 1 233 ? 25.141 -8.336 -5.574 1 36.28 233 LEU B O 1
ATOM 4000 N N . LEU B 1 234 ? 23.984 -6.535 -4.898 1 38.59 234 LEU B N 1
ATOM 4001 C CA . LEU B 1 234 ? 24.281 -5.875 -6.168 1 38.59 234 LEU B CA 1
ATOM 4002 C C . LEU B 1 234 ? 25.766 -5.531 -6.266 1 38.59 234 LEU B C 1
ATOM 4004 O O . LEU B 1 234 ? 26.344 -5.582 -7.355 1 38.59 234 LEU B O 1
ATOM 4008 N N . ARG B 1 235 ? 26.312 -5.258 -5.113 1 36.59 235 ARG B N 1
ATOM 4009 C CA . ARG B 1 235 ? 27.766 -5.035 -5.129 1 36.59 235 ARG B CA 1
ATOM 4010 C C . ARG B 1 235 ? 28.516 -6.332 -5.406 1 36.59 235 ARG B C 1
ATOM 4012 O O . ARG B 1 235 ? 29.5 -6.336 -6.148 1 36.59 235 ARG B O 1
ATOM 4019 N N . PHE B 1 236 ? 28.094 -7.332 -4.699 1 30.75 236 PHE B N 1
ATOM 4020 C CA . PHE B 1 236 ? 28.812 -8.594 -4.875 1 30.75 236 PHE B CA 1
ATOM 4021 C C . PHE B 1 236 ? 28.594 -9.141 -6.281 1 30.75 236 PHE B C 1
ATOM 4023 O O . PHE B 1 236 ? 29.531 -9.664 -6.898 1 30.75 236 PHE B O 1
ATOM 4030 N N . ASN B 1 237 ? 27.375 -9.109 -6.652 1 31.56 237 ASN B N 1
ATOM 4031 C CA . ASN B 1 237 ? 27.219 -9.648 -8 1 31.56 237 ASN B CA 1
ATOM 4032 C C . ASN B 1 237 ? 27.906 -8.781 -9.039 1 31.56 237 ASN B C 1
ATOM 4034 O O . ASN B 1 237 ? 28.297 -9.266 -10.102 1 31.56 237 ASN B O 1
ATOM 4038 N N . VAL B 1 238 ? 28.016 -7.574 -8.703 1 35.66 238 VAL B N 1
ATOM 4039 C CA . VAL B 1 238 ? 28.922 -6.809 -9.555 1 35.66 238 VAL B CA 1
ATOM 4040 C C . VAL B 1 238 ? 30.328 -7.363 -9.445 1 35.66 238 VAL B C 1
ATOM 4042 O O . VAL B 1 238 ? 31.047 -7.469 -10.445 1 35.66 238 VAL B O 1
ATOM 4045 N N . GLY B 1 239 ? 30.688 -7.812 -8.273 1 32.16 239 GLY B N 1
ATOM 4046 C CA . GLY B 1 239 ? 32 -8.43 -8.117 1 32.16 239 GLY B CA 1
ATOM 4047 C C . GLY B 1 239 ? 32.125 -9.734 -8.891 1 32.16 239 GLY B C 1
ATOM 4048 O O . GLY B 1 239 ? 33.125 -9.945 -9.586 1 32.16 239 GLY B O 1
ATOM 4049 N N . VAL B 1 240 ? 31.203 -10.562 -8.633 1 34 240 VAL B N 1
ATOM 4050 C CA . VAL B 1 240 ? 31.328 -11.844 -9.328 1 34 240 VAL B CA 1
ATOM 4051 C C . VAL B 1 240 ? 31.109 -11.641 -10.82 1 34 240 VAL B C 1
ATOM 4053 O O . VAL B 1 240 ? 31.828 -12.188 -11.648 1 34 240 VAL B O 1
ATOM 4056 N N . SER B 1 241 ? 30.141 -10.844 -11.172 1 32.72 241 SER B N 1
ATOM 4057 C CA . SER B 1 241 ? 30.047 -10.594 -12.602 1 32.72 241 SER B CA 1
ATOM 4058 C C . SER B 1 241 ? 31.25 -9.789 -13.102 1 32.72 241 SER B C 1
ATOM 4060 O O . SER B 1 241 ? 31.766 -10.039 -14.195 1 32.72 241 SER B O 1
ATOM 4062 N N . MET B 1 242 ? 31.75 -8.953 -12.172 1 30.47 242 MET B N 1
ATOM 4063 C CA . MET B 1 242 ? 33 -8.297 -12.586 1 30.47 242 MET B CA 1
ATOM 4064 C C . MET B 1 242 ? 34.156 -9.25 -12.516 1 30.47 242 MET B C 1
ATOM 4066 O O . MET B 1 242 ? 35.062 -9.211 -13.367 1 30.47 242 MET B O 1
ATOM 4070 N N . GLN B 1 243 ? 34.188 -10.047 -11.547 1 32.31 243 GLN B N 1
ATOM 4071 C CA . GLN B 1 243 ? 35.281 -10.992 -11.492 1 32.31 243 GLN B CA 1
ATOM 4072 C C . GLN B 1 243 ? 35.188 -12.008 -12.633 1 32.31 243 GLN B C 1
ATOM 4074 O O . GLN B 1 243 ? 36.188 -12.289 -13.289 1 32.31 243 GLN B O 1
ATOM 4079 N N . LYS B 1 244 ? 34.062 -12.602 -12.812 1 32.78 244 LYS B N 1
ATOM 4080 C CA . LYS B 1 244 ? 34.062 -13.477 -13.977 1 32.78 244 LYS B CA 1
ATOM 4081 C C . LYS B 1 244 ? 34.156 -12.672 -15.266 1 32.78 244 LYS B C 1
ATOM 4083 O O . LYS B 1 244 ? 34.781 -13.109 -16.234 1 32.78 244 LYS B O 1
ATOM 4088 N N . PHE B 1 245 ? 33.656 -11.484 -15.281 1 30.67 245 PHE B N 1
ATOM 4089 C CA . PHE B 1 245 ? 33.969 -10.641 -16.422 1 30.67 245 PHE B CA 1
ATOM 4090 C C . PHE B 1 245 ? 35.469 -10.32 -16.469 1 30.67 245 PHE B C 1
ATOM 4092 O O . PHE B 1 245 ? 36.094 -10.391 -17.531 1 30.67 245 PHE B O 1
ATOM 4099 N N . SER B 1 246 ? 36 -9.992 -15.367 1 31.72 246 SER B N 1
ATOM 4100 C CA . SER B 1 246 ? 37.438 -9.812 -15.367 1 31.72 246 SER B CA 1
ATOM 4101 C C . SER B 1 246 ? 38.156 -11.141 -15.57 1 31.72 246 SER B C 1
ATOM 4103 O O . SER B 1 246 ? 39.156 -11.211 -16.297 1 31.72 246 SER B O 1
ATOM 4105 N N . ALA B 1 247 ? 37.719 -12.141 -14.922 1 33.59 247 ALA B N 1
ATOM 4106 C CA . ALA B 1 247 ? 38.438 -13.391 -15.18 1 33.59 247 ALA B CA 1
ATOM 4107 C C . ALA B 1 247 ? 38.188 -13.883 -16.609 1 33.59 247 ALA B C 1
ATOM 4109 O O . ALA B 1 247 ? 39.094 -14.344 -17.281 1 33.59 247 ALA B O 1
ATOM 4110 N N . SER B 1 248 ? 36.969 -13.82 -17.078 1 33.34 248 SER B N 1
ATOM 4111 C CA . SER B 1 248 ? 36.812 -14.273 -18.453 1 33.34 248 SER B CA 1
ATOM 4112 C C . SER B 1 248 ? 37.438 -13.297 -19.438 1 33.34 248 SER B C 1
ATOM 4114 O O . SER B 1 248 ? 37.906 -13.695 -20.5 1 33.34 248 SER B O 1
ATOM 4116 N N . THR B 1 249 ? 37.469 -12.016 -19.172 1 31.25 249 THR B N 1
ATOM 4117 C CA . THR B 1 249 ? 38.312 -11.18 -20 1 31.25 249 THR B CA 1
ATOM 4118 C C . THR B 1 249 ? 39.781 -11.516 -19.781 1 31.25 249 THR B C 1
ATOM 4120 O O . THR B 1 249 ? 40.562 -11.57 -20.734 1 31.25 249 THR B O 1
ATOM 4123 N N . LEU B 1 250 ? 40.219 -11.727 -18.562 1 32.06 250 LEU B N 1
ATOM 4124 C CA . LEU B 1 250 ? 41.656 -12.023 -18.422 1 32.06 250 LEU B CA 1
ATOM 4125 C C . LEU B 1 250 ? 41.969 -13.438 -18.875 1 32.06 250 LEU B C 1
ATOM 4127 O O . LEU B 1 250 ? 43.031 -13.688 -19.453 1 32.06 250 LEU B O 1
ATOM 4131 N N . GLN B 1 251 ? 41.094 -14.383 -18.688 1 34.59 251 GLN B N 1
ATOM 4132 C CA . GLN B 1 251 ? 41.531 -15.672 -19.234 1 34.59 251 GLN B CA 1
ATOM 4133 C C . GLN B 1 251 ? 41.406 -15.703 -20.75 1 34.59 251 GLN B C 1
ATOM 4135 O O . GLN B 1 251 ? 42.188 -16.359 -21.422 1 34.59 251 GLN B O 1
ATOM 4140 N N . LYS B 1 252 ? 40.562 -14.953 -21.438 1 36.81 252 LYS B N 1
ATOM 4141 C CA . LYS B 1 252 ? 40.688 -14.969 -22.891 1 36.81 252 LYS B CA 1
ATOM 4142 C C . LYS B 1 252 ? 41.969 -14.234 -23.312 1 36.81 252 LYS B C 1
ATOM 4144 O O . LYS B 1 252 ? 42.531 -14.516 -24.375 1 36.81 252 LYS B O 1
ATOM 4149 N N . THR B 1 253 ? 42.5 -13.383 -22.562 1 34.12 253 THR B N 1
ATOM 4150 C CA . THR B 1 253 ? 43.812 -12.961 -23.078 1 34.12 253 THR B CA 1
ATOM 4151 C C . THR B 1 253 ? 44.844 -14.078 -22.938 1 34.12 253 THR B C 1
ATOM 4153 O O . THR B 1 253 ? 45.812 -14.141 -23.703 1 34.12 253 THR B O 1
ATOM 4156 N N . LYS B 1 254 ? 44.719 -15.094 -22.078 1 36.28 254 LYS B N 1
ATOM 4157 C CA . LYS B 1 254 ? 45.781 -16.094 -22.141 1 36.28 254 LYS B CA 1
ATOM 4158 C C . LYS B 1 254 ? 45.625 -17 -23.359 1 36.28 254 LYS B C 1
ATOM 4160 O O . LYS B 1 254 ? 46.594 -17.625 -23.797 1 36.28 254 LYS B O 1
ATOM 4165 N N . ARG B 1 255 ? 44.438 -17.172 -23.906 1 38.84 255 ARG B N 1
ATOM 4166 C CA . ARG B 1 255 ? 44.469 -18.047 -25.078 1 38.84 255 ARG B CA 1
ATOM 4167 C C . ARG B 1 255 ? 45.031 -17.312 -26.281 1 38.84 255 ARG B C 1
ATOM 4169 O O . ARG B 1 255 ? 45.656 -17.938 -27.156 1 38.84 255 ARG B O 1
ATOM 4176 N N . THR B 1 256 ? 44.781 -16.016 -26.438 1 33.06 256 THR B N 1
ATOM 4177 C CA . THR B 1 256 ? 45.469 -15.523 -27.641 1 33.06 256 THR B CA 1
ATOM 4178 C C . THR B 1 256 ? 46.938 -15.328 -27.375 1 33.06 256 THR B C 1
ATOM 4180 O O . THR B 1 256 ? 47.719 -15.172 -28.328 1 33.06 256 THR B O 1
ATOM 4183 N N . VAL B 1 257 ? 47.344 -15.148 -26.062 1 36.97 257 VAL B N 1
ATOM 4184 C CA . VAL B 1 257 ? 48.812 -15.016 -26 1 36.97 257 VAL B CA 1
ATOM 4185 C C . VAL B 1 257 ? 49.469 -16.391 -26.188 1 36.97 257 VAL B C 1
ATOM 4187 O O . VAL B 1 257 ? 50.562 -16.484 -26.719 1 36.97 257 VAL B O 1
ATOM 4190 N N . ASP B 1 258 ? 48.75 -17.422 -25.703 1 33.31 258 ASP B N 1
ATOM 4191 C CA . ASP B 1 258 ? 49.5 -18.656 -25.969 1 33.31 258 ASP B CA 1
ATOM 4192 C C . ASP B 1 258 ? 49.188 -19.188 -27.359 1 33.31 258 ASP B C 1
ATOM 4194 O O . ASP B 1 258 ? 49.906 -20.047 -27.875 1 33.31 258 ASP B O 1
ATOM 4198 N N . GLU B 1 259 ? 48.062 -18.812 -28.016 1 29.66 259 GLU B N 1
ATOM 4199 C CA . GLU B 1 259 ? 48.125 -19.234 -29.406 1 29.66 259 GLU B CA 1
ATOM 4200 C C . GLU B 1 259 ? 48.688 -18.109 -30.281 1 29.66 259 GLU B C 1
ATOM 4202 O O . GLU B 1 259 ? 48.469 -16.922 -30 1 29.66 259 GLU B O 1
#